Protein 5GW9 (pdb70)

Organism: Homo sapiens (NCBI:txid9606)

CATH classification: 1.20.1250.10

Sequence (652 aa):
SQSFLLKSSLEQVRRKIQGDGAALQEKLCATYKLCHHPEEELVLLGHSLGIPWAPLSSCPSQALQLAGCLSQLLHSGLFLYQGLLQQALEGISPELGPTLDTLQLLDVADFATTIWQQMEELGMAPALQPTQGAMMPAFASAFQRRAGGVLVASSHLQSSFLEVSSYRVLRRHLGSQSFLLKSSLEQVRRKIQGDGAALQEKKLCATYKLCHPEEELVLLGHSLGIPWAPLSSCPSQALQLAGCLSQLLHSGLFLYQGLLQQALEGISPELGPTLDTLQLLDVADFATTIWQQMEELGMAPALQPTQGAMPAFASAFQRRAGGVLVASSHLQQSSFLEVSSYRVLRHLGSQSFLLKSSLEQVRRKIQGDGAALQEKKLCATYKLCHHPEEELVLLGHSLGIPWAPLSSCPSQALQLAGCLSQLLHSSGLFLYQQGLLQQALEGISPELGPTLDTLQLLDVADFATTIWQQMEELGMAPALQPTQGAMPAFASAFQRRRAGGVLVASSSHLQSSFLEVSYRVLRHLGSQSFLLKSSLEQVRRKIQGDGAALQEKKLCATYKLCHPEELVLLGHSLGIPWAPLSSCPSQALQLAGCLSQLLHSGLFLYQGLLQQALEGISPEELGPTLLDTLQLLDVADFATTIWQQMEELGMAPALQPTQGAMPAFASAFQRRAGGVLVASSHLQSSFLEVSSYRVLRHLG

Solvent-accessible surface area: 28192 Å² total; per-residue (Å²): 25,22,82,11,22,71,111,0,9,117,24,0,22,102,1,4,17,14,5,39,38,0,22,109,84,0,43,68,65,44,175,21,46,84,10,104,127,6,71,142,60,1,148,96,52,42,11,8,60,14,56,19,91,25,2,36,69,140,83,26,123,8,49,26,0,0,4,12,1,4,10,1,1,12,35,3,10,3,0,1,43,19,0,136,21,11,19,124,119,2,14,91,21,0,60,58,0,13,28,14,0,4,26,0,9,2,8,1,4,59,13,0,71,73,1,33,30,52,1,50,48,43,115,125,82,56,92,61,15,79,2,77,46,45,97,46,65,72,2,1,0,2,4,0,1,32,54,2,22,45,11,0,30,41,2,3,75,1,2,64,26,0,2,36,32,82,11,21,81,110,0,23,116,29,0,56,102,1,2,31,15,5,26,41,0,22,100,84,0,44,62,57,43,148,21,42,36,11,39,92,8,74,146,60,1,145,97,52,41,11,7,60,14,55,21,86,17,1,38,64,131,85,33,113,45,49,28,0,0,4,12,1,38,35,1,0,125,32,3,29,19,0,1,108,17,0,137,21,9,19,124,116,2,14,92,19,0,86,56,0,46,118,14,0,38,66,0,19,70,8,0,99,88,15,2,103,132,69,69,54,92,41,58,180,48,111,123,83,50,92,79,15,82,4,82,47,40,98,46,65,70,1,1,0,2,4,0,1,32,55,1,14,43,11,0,30,42,1,4,76,1,1,95,100,6,79,38,121,82,9,23,105,100,0,22,119,24,0,134,104,0,25,43,15,5,56,41,0,45,102,92,0,44,74,63,45,181,22,49,106,30,122,126,8,76,142,61,2,147,97,52,41,11,6,58,14,52,20,88,21,0,38,85,137,76,34,110,49,49,27,0,0,3,12,0,4,11,2,0,8,33,3,8,4,0,1,35,17,0,134,20,12,19,125,116,1,14,91,18,0,60,56,0,14,30,14,0,3,27,0,6,2,3,0,4,52,17,0,74,137,69,54,51,52,1,51,49,41,110,126,83,49,91,64,15,80,2,75,46,46,97,45,63,72,1,1,0,2,3,0,1,26,52,2,61,57,10,0,88,42,0,70,100,1,2,152,103,6,78,36,121,83,8,21,105,99,0,20,118,31,0,138,104,1,26,42,16,5,57,42,0,45,110,86,0,44,69,64,45,177,20,55,47,29,89,33,0,67,77,1,1,140,28,31,43,11,6,60,15,56,20,88,20,1,39,85,143,72,35,117,48,49,29,0,0,4,12,1,38,34,1,0,133,34,4,27,19,0,0,99,20,0,135,21,11,17,122,118,1,13,93,18,0,86,57,0,37,108,13,0,34,61,0,24,70,8,0,100,90,15,2,103,132,67,69,55,91,41,57,179,50,114,125,84,55,89,83,15,78,3,63,16,44,21,13,63,70,1,1,0,2,3,0,1,28,55,1,60,60,10,0,89,37,1,67,100,0,1,148,100,6,81

Nearest PDB structures (foldseek):
  5gw9-assembly1_A  TM=1.006E+00  e=4.494E-22  Homo sapiens
  5zo6-assembly1_X  TM=8.836E-01  e=2.341E-18  Homo sapiens
  1bge-assembly2_B  TM=9.591E-01  e=1.813E-16  Canis lupus familiaris
  2d9q-assembly1_A-2  TM=9.125E-01  e=2.210E-17  Homo sapiens
  1cd9-assembly1_C  TM=9.016E-01  e=2.013E-17  Homo sapiens

GO terms:
  GO:0005130 granulocyte colony-stimulating factor receptor binding (F, TAS)
  GO:0005576 extracellular region (C, TAS)
  GO:0008284 positive regulation of cell population proliferation (P, TAS)
  GO:0043202 lysosomal lumen (C, TAS)
  GO:0071682 endocytic vesicle lumen (C, TAS)
  GO:0005125 cytokine activity (F, IDA)
  GO:0038158 granulocyte colony-stimulating factor signaling pathway (P, IDA)
  GO:0045944 positive regulation of transcription by RNA polymerase II (P, IDA)
  GO:0030838 positive regulation of actin filament polymerization (P, IDA)
  GO:0051897 positive regulation of phosphatidylinositol 3-kinase/protein kinase B signal transduction (P, IDA)
  GO:0110053 regulation of actin filament organization (P, IDA)
  GO:0071345 cellular response to cytokine stimulus (P, IDA)
  GO:0019899 enzyme binding (F, IPI)

InterPro domains:
  IPR009079 Four-helical cytokine-like, core [G3DSA:1.20.1250.10] (30-207)
  IPR009079 Four-helical cytokine-like, core [SSF47266] (39-205)
  IPR030473 Interleukin-6/GCSF/MGF, conserved site [PS00254] (97-122)
  IPR030474 Interleukin-6/GCSF/MGF [PIRSF001935] (1-204)
  IPR030474 Interleukin-6/GCSF/MGF [PR00433] (50-65)
  IPR030474 Interleukin-6/GCSF/MGF [PR00433] (69-92)
  IPR030474 Interleukin-6/GCSF/MGF [PR00433] (97-122)
  IPR030474 Interleukin-6/GCSF/MGF [PR00433] (186-202)
  IPR030474 Interleukin-6/GCSF/MGF [SM00126] (51-202)
  IPR040117 GCSF/MGF [PF16647] (51-202)
  IPR040117 GCSF/MGF [PTHR10511] (4-206)

Structure (mmCIF, N/CA/C/O backbone):
data_5GW9
#
_entry.id   5GW9
#
_cell.length_a   60.941
_cell.length_b   60.941
_cell.length_c   178.509
_cell.angle_alpha   90.00
_cell.angle_beta   90.00
_cell.angle_gamma   120.00
#
_symmetry.space_group_name_H-M   'P 32'
#
loop_
_entity.id
_entity.type
_entity.pdbx_description
1 polymer 'Granulocyte colony-stimulating factor'
2 water water
#
loop_
_atom_site.group_PDB
_atom_site.id
_atom_site.type_symbol
_atom_site.label_atom_id
_atom_site.label_alt_id
_atom_site.label_comp_id
_atom_site.label_asym_id
_atom_site.label_entity_id
_atom_site.label_seq_id
_atom_site.pdbx_PDB_ins_code
_atom_site.Cartn_x
_atom_site.Cartn_y
_atom_site.Cartn_z
_atom_site.occupancy
_atom_site.B_iso_or_equiv
_atom_site.auth_seq_id
_atom_site.auth_comp_id
_atom_site.auth_asym_id
_atom_site.auth_atom_id
_atom_site.pdbx_PDB_model_num
ATOM 1 N N . SER A 1 1 ? 2.317 140.714 8.191 1.00 29.00 11 SER A N 1
ATOM 2 C CA . SER A 1 1 ? 0.906 140.962 8.447 1.00 32.00 11 SER A CA 1
ATOM 3 C C . SER A 1 1 ? 0.298 139.638 8.782 1.00 32.72 11 SER A C 1
ATOM 4 O O . SER A 1 1 ? 0.143 138.840 7.871 1.00 28.84 11 SER A O 1
ATOM 7 N N . GLN A 1 2 ? -0.264 139.517 9.942 1.00 31.56 12 GLN A N 1
ATOM 8 C CA . GLN A 1 2 ? -1.015 138.374 10.335 1.00 35.84 12 GLN A CA 1
ATOM 9 C C . GLN A 1 2 ? -2.255 138.287 9.505 1.00 36.18 12 GLN A C 1
ATOM 10 O O . GLN A 1 2 ? -2.636 137.104 9.121 1.00 33.79 12 GLN A O 1
ATOM 16 N N . SER A 1 3 ? -2.904 139.408 9.207 1.00 36.09 13 SER A N 1
ATOM 17 C CA . SER A 1 3 ? -4.208 139.292 8.486 1.00 39.10 13 SER A CA 1
ATOM 18 C C . SER A 1 3 ? -3.952 138.722 7.052 1.00 37.86 13 SER A C 1
ATOM 19 O O . SER A 1 3 ? -4.721 137.866 6.517 1.00 36.99 13 SER A O 1
ATOM 22 N N . PHE A 1 4 ? -2.929 139.278 6.419 1.00 32.56 14 PHE A N 1
ATOM 23 C CA . PHE A 1 4 ? -2.427 138.805 5.111 1.00 32.64 14 PHE A CA 1
ATOM 24 C C . PHE A 1 4 ? -2.073 137.317 5.183 1.00 29.82 14 PHE A C 1
ATOM 25 O O . PHE A 1 4 ? -2.415 136.571 4.256 1.00 28.60 14 PHE A O 1
ATOM 33 N N . LEU A 1 5 ? -1.394 136.886 6.234 1.00 27.33 15 LEU A N 1
ATOM 34 C CA . LEU A 1 5 ? -1.020 135.454 6.382 1.00 28.15 15 LEU A CA 1
ATOM 35 C C . LEU A 1 5 ? -2.253 134.623 6.435 1.00 28.98 15 LEU A C 1
ATOM 36 O O . LEU A 1 5 ? -2.377 133.565 5.683 1.00 27.51 15 LEU A O 1
ATOM 41 N N . LEU A 1 6 ? -3.208 135.009 7.261 1.00 29.63 16 LEU A N 1
ATOM 42 C CA . LEU A 1 6 ? -4.473 134.290 7.311 1.00 33.55 16 LEU A CA 1
ATOM 43 C C . LEU A 1 6 ? -5.240 134.237 6.013 1.00 29.17 16 LEU A C 1
ATOM 44 O O . LEU A 1 6 ? -5.704 133.143 5.599 1.00 30.39 16 LEU A O 1
ATOM 49 N N . LYS A 1 7 ? -5.295 135.335 5.345 1.00 27.01 17 LYS A N 1
ATOM 50 C CA . LYS A 1 7 ? -6.088 135.444 4.091 1.00 28.37 17 LYS A CA 1
ATOM 51 C C . LYS A 1 7 ? -5.332 134.580 3.017 1.00 26.30 17 LYS A C 1
ATOM 52 O O . LYS A 1 7 ? -5.987 133.808 2.321 1.00 27.20 17 LYS A O 1
ATOM 58 N N A SER A 1 8 ? -4.024 134.751 2.917 0.50 22.79 18 SER A N 1
ATOM 59 N N B SER A 1 8 ? -4.031 134.733 2.949 0.50 25.03 18 SER A N 1
ATOM 60 C CA A SER A 1 8 ? -3.270 134.015 1.860 0.50 19.78 18 SER A CA 1
ATOM 61 C CA B SER A 1 8 ? -3.252 134.016 1.942 0.50 23.38 18 SER A CA 1
ATOM 62 C C A SER A 1 8 ? -3.292 132.544 2.120 0.50 21.21 18 SER A C 1
ATOM 63 C C B SER A 1 8 ? -3.325 132.554 2.135 0.50 23.07 18 SER A C 1
ATOM 64 O O A SER A 1 8 ? -3.371 131.792 1.144 0.50 21.64 18 SER A O 1
ATOM 65 O O B SER A 1 8 ? -3.423 131.827 1.141 0.50 22.95 18 SER A O 1
ATOM 70 N N . LEU A 1 9 ? -3.113 132.099 3.380 1.00 20.87 19 LEU A N 1
ATOM 71 C CA . LEU A 1 9 ? -3.220 130.647 3.611 1.00 23.94 19 LEU A CA 1
ATOM 72 C C . LEU A 1 9 ? -4.621 130.110 3.245 1.00 20.97 19 LEU A C 1
ATOM 73 O O . LEU A 1 9 ? -4.645 129.004 2.678 1.00 22.99 19 LEU A O 1
ATOM 78 N N . GLU A 1 10 ? -5.700 130.797 3.521 1.00 23.04 20 GLU A N 1
ATOM 79 C CA . GLU A 1 10 ? -7.027 130.232 3.211 1.00 24.89 20 GLU A CA 1
ATOM 80 C C . GLU A 1 10 ? -7.185 130.216 1.598 1.00 21.26 20 GLU A C 1
ATOM 81 O O . GLU A 1 10 ? -7.660 129.246 1.060 1.00 23.89 20 GLU A O 1
ATOM 87 N N . GLN A 1 11 ? -6.581 131.243 0.988 1.00 21.67 21 GLN A N 1
ATOM 88 C CA . GLN A 1 11 ? -6.668 131.233 -0.499 1.00 20.56 21 GLN A CA 1
ATOM 89 C C . GLN A 1 11 ? -5.870 130.113 -1.073 1.00 19.62 21 GLN A C 1
ATOM 90 O O . GLN A 1 11 ? -6.302 129.531 -2.088 1.00 21.94 21 GLN A O 1
ATOM 96 N N . VAL A 1 12 ? -4.663 129.822 -0.514 1.00 20.70 22 VAL A N 1
ATOM 97 C CA . VAL A 1 12 ? -3.870 128.713 -1.020 1.00 21.27 22 VAL A CA 1
ATOM 98 C C . VAL A 1 12 ? -4.593 127.383 -0.810 1.00 21.44 22 VAL A C 1
ATOM 99 O O . VAL A 1 12 ? -4.644 126.522 -1.715 1.00 20.09 22 VAL A O 1
ATOM 103 N N A ARG A 1 13 ? -5.167 127.253 0.417 0.50 20.78 23 ARG A N 1
ATOM 104 N N B ARG A 1 13 ? -5.185 127.190 0.412 0.50 21.16 23 ARG A N 1
ATOM 105 C CA A ARG A 1 13 ? -6.043 126.116 0.669 0.50 24.26 23 ARG A CA 1
ATOM 106 C CA B ARG A 1 13 ? -6.001 125.932 0.568 0.50 24.97 23 ARG A CA 1
ATOM 107 C C A ARG A 1 13 ? -7.176 125.820 -0.348 0.50 22.66 23 ARG A C 1
ATOM 108 C C B ARG A 1 13 ? -7.191 125.779 -0.398 0.50 22.95 23 ARG A C 1
ATOM 109 O O A ARG A 1 13 ? -7.364 124.708 -0.813 0.50 23.78 23 ARG A O 1
ATOM 110 O O B ARG A 1 13 ? -7.467 124.695 -0.865 0.50 24.05 23 ARG A O 1
ATOM 125 N N . LYS A 1 14 ? -7.878 126.900 -0.716 1.00 23.35 24 LYS A N 1
ATOM 126 C CA . LYS A 1 14 ? -8.927 126.895 -1.575 1.00 24.52 24 LYS A CA 1
ATOM 127 C C . LYS A 1 14 ? -8.415 126.411 -2.977 1.00 20.85 24 LYS A C 1
ATOM 128 O O . LYS A 1 14 ? -9.048 125.562 -3.613 1.00 22.70 24 LYS A O 1
ATOM 134 N N . ILE A 1 15 ? -7.301 126.968 -3.435 1.00 21.71 25 ILE A N 1
ATOM 135 C CA . ILE A 1 15 ? -6.738 126.500 -4.762 1.00 20.28 25 ILE A CA 1
ATOM 136 C C . ILE A 1 15 ? -6.391 125.043 -4.710 1.00 21.21 25 ILE A C 1
ATOM 137 O O . ILE A 1 15 ? -6.659 124.317 -5.626 1.00 22.01 25 ILE A O 1
ATOM 142 N N . GLN A 1 16 ? -5.749 124.659 -3.617 1.00 20.62 26 GLN A N 1
ATOM 143 C CA . GLN A 1 16 ? -5.344 123.237 -3.489 1.00 21.24 26 GLN A CA 1
ATOM 144 C C . GLN A 1 16 ? -6.592 122.306 -3.506 1.00 22.85 26 GLN A C 1
ATOM 145 O O . GLN A 1 16 ? -6.541 121.293 -4.222 1.00 24.04 26 GLN A O 1
ATOM 151 N N . GLY A 1 17 ? -7.666 122.684 -2.832 1.00 24.19 27 GLY A N 1
ATOM 152 C CA . GLY A 1 17 ? -8.887 121.920 -2.909 1.00 26.52 27 GLY A CA 1
ATOM 153 C C . GLY A 1 17 ? -9.530 121.828 -4.289 1.00 25.84 27 GLY A C 1
ATOM 154 O O . GLY A 1 17 ? -9.933 120.751 -4.798 1.00 25.49 27 GLY A O 1
ATOM 155 N N . ASP A 1 18 ? -9.559 123.012 -4.935 1.00 23.00 28 ASP A N 1
ATOM 156 C CA . ASP A 1 18 ? -10.065 123.097 -6.300 1.00 25.24 28 ASP A CA 1
ATOM 157 C C . ASP A 1 18 ? -9.242 122.262 -7.288 1.00 23.52 28 ASP A C 1
ATOM 158 O O . ASP A 1 18 ? -9.784 121.658 -8.173 1.00 24.96 28 ASP A O 1
ATOM 163 N N . GLY A 1 19 ? -7.941 122.237 -7.156 1.00 21.58 29 GLY A N 1
ATOM 164 C CA . GLY A 1 19 ? -7.073 121.464 -7.951 1.00 22.98 29 GLY A CA 1
ATOM 165 C C . GLY A 1 19 ? -7.284 119.964 -7.774 1.00 22.45 29 GLY A C 1
ATOM 166 O O . GLY A 1 19 ? -7.335 119.189 -8.731 1.00 21.51 29 GLY A O 1
ATOM 167 N N . ALA A 1 20 ? -7.362 119.629 -6.484 1.00 23.33 30 ALA A N 1
ATOM 168 C CA . ALA A 1 20 ? -7.699 118.193 -6.189 1.00 25.86 30 ALA A CA 1
ATOM 169 C C . ALA A 1 20 ? -9.075 117.790 -6.772 1.00 23.83 30 ALA A C 1
ATOM 170 O O . ALA A 1 20 ? -9.192 116.687 -7.347 1.00 26.40 30 ALA A O 1
ATOM 172 N N . ALA A 1 21 ? -10.079 118.681 -6.723 1.00 26.27 31 ALA A N 1
ATOM 173 C CA . ALA A 1 21 ? -11.384 118.398 -7.318 1.00 27.25 31 ALA A CA 1
ATOM 174 C C . ALA A 1 21 ? -11.238 118.221 -8.862 1.00 25.69 31 ALA A C 1
ATOM 175 O O . ALA A 1 21 ? -11.847 117.351 -9.435 1.00 28.69 31 ALA A O 1
ATOM 177 N N . LEU A 1 22 ? -10.413 119.025 -9.493 1.00 23.86 32 LEU A N 1
ATOM 178 C CA . LEU A 1 22 ? -10.257 118.954 -10.965 1.00 23.57 32 LEU A CA 1
ATOM 179 C C . LEU A 1 22 ? -9.567 117.558 -11.279 1.00 27.09 32 LEU A C 1
ATOM 180 O O . LEU A 1 22 ? -9.929 116.848 -12.181 1.00 26.21 32 LEU A O 1
ATOM 185 N N . GLN A 1 23 ? -8.534 117.194 -10.507 1.00 24.36 33 GLN A N 1
ATOM 186 C CA . GLN A 1 23 ? -7.857 115.887 -10.715 1.00 24.73 33 GLN A CA 1
ATOM 187 C C . GLN A 1 23 ? -8.880 114.712 -10.482 1.00 26.81 33 GLN A C 1
ATOM 188 O O . GLN A 1 23 ? -8.969 113.805 -11.359 1.00 30.38 33 GLN A O 1
ATOM 194 N N . GLU A 1 24 ? -9.709 114.810 -9.449 1.00 28.18 34 GLU A N 1
ATOM 195 C CA . GLU A 1 24 ? -10.735 113.790 -9.151 1.00 30.42 34 GLU A CA 1
ATOM 196 C C . GLU A 1 24 ? -11.731 113.656 -10.349 1.00 31.26 34 GLU A C 1
ATOM 197 O O . GLU A 1 24 ? -12.051 112.525 -10.706 1.00 35.07 34 GLU A O 1
ATOM 203 N N . LYS A 1 25 ? -12.188 114.775 -10.906 1.00 30.37 35 LYS A N 1
ATOM 204 C CA . LYS A 1 25 ? -13.149 114.739 -12.001 1.00 33.11 35 LYS A CA 1
ATOM 205 C C . LYS A 1 25 ? -12.489 114.151 -13.234 1.00 32.77 35 LYS A C 1
ATOM 206 O O . LYS A 1 25 ? -13.121 113.327 -13.966 1.00 34.15 35 LYS A O 1
ATOM 212 N N . LEU A 1 26 ? -11.293 114.628 -13.560 1.00 30.15 36 LEU A N 1
ATOM 213 C CA . LEU A 1 26 ? -10.562 114.000 -14.667 1.00 31.08 36 LEU A CA 1
ATOM 214 C C . LEU A 1 26 ? -10.305 112.526 -14.584 1.00 32.32 36 LEU A C 1
ATOM 215 O O . LEU A 1 26 ? -10.408 111.754 -15.609 1.00 31.86 36 LEU A O 1
ATOM 220 N N . CYS A 1 27 ? -9.994 112.067 -13.348 1.00 29.95 37 CYS A N 1
ATOM 221 C CA . CYS A 1 27 ? -9.834 110.685 -13.058 1.00 34.90 37 CYS A CA 1
ATOM 222 C C . CYS A 1 27 ? -11.215 109.983 -13.244 1.00 39.20 37 CYS A C 1
ATOM 223 O O . CYS A 1 27 ? -11.318 108.958 -14.000 1.00 38.74 37 CYS A O 1
ATOM 226 N N . ALA A 1 28 ? -12.279 110.558 -12.716 1.00 35.60 38 ALA A N 1
ATOM 227 C CA . ALA A 1 28 ? -13.596 109.859 -12.774 1.00 41.57 38 ALA A CA 1
ATOM 228 C C . ALA A 1 28 ? -14.090 109.863 -14.212 1.00 40.27 38 ALA A C 1
ATOM 229 O O . ALA A 1 28 ? -14.566 108.815 -14.635 1.00 47.49 38 ALA A O 1
ATOM 231 N N . THR A 1 29 ? -13.939 110.958 -14.967 1.00 39.35 39 THR A N 1
ATOM 232 C CA . THR A 1 29 ? -14.550 111.160 -16.288 1.00 42.14 39 THR A CA 1
ATOM 233 C C . THR A 1 29 ? -13.726 110.526 -17.404 1.00 45.56 39 THR A C 1
ATOM 234 O O . THR A 1 29 ? -14.290 109.959 -18.348 1.00 46.52 39 THR A O 1
ATOM 238 N N . TYR A 1 30 ? -12.409 110.594 -17.327 1.00 37.69 40 TYR A N 1
ATOM 239 C CA . TYR A 1 30 ? -11.531 110.057 -18.393 1.00 35.56 40 TYR A CA 1
ATOM 240 C C . TYR A 1 30 ? -10.528 109.028 -18.024 1.00 37.37 40 TYR A C 1
ATOM 241 O O . TYR A 1 30 ? -9.647 108.681 -18.839 1.00 37.14 40 TYR A O 1
ATOM 250 N N . LYS A 1 31 ? -10.542 108.555 -16.793 1.00 33.74 41 LYS A N 1
ATOM 251 C CA . LYS A 1 31 ? -9.656 107.585 -16.282 1.00 36.56 41 LYS A CA 1
ATOM 252 C C . LYS A 1 31 ? -8.206 108.045 -16.433 1.00 39.33 41 LYS A C 1
ATOM 253 O O . LYS A 1 31 ? -7.312 107.226 -16.545 1.00 36.82 41 LYS A O 1
ATOM 259 N N . LEU A 1 32 ? -7.924 109.363 -16.227 1.00 32.81 42 LEU A N 1
ATOM 260 C CA . LEU A 1 32 ? -6.543 109.801 -16.176 1.00 33.83 42 LEU A CA 1
ATOM 261 C C . LEU A 1 32 ? -6.318 110.041 -14.667 1.00 33.29 42 LEU A C 1
ATOM 262 O O . LEU A 1 32 ? -6.726 111.121 -14.079 1.00 30.56 42 LEU A O 1
ATOM 267 N N . CYS A 1 33 ? -5.792 109.063 -13.951 1.00 33.81 43 CYS A N 1
ATOM 268 C CA . CYS A 1 33 ? -5.770 108.971 -12.579 1.00 33.44 43 CYS A CA 1
ATOM 269 C C . CYS A 1 33 ? -4.346 109.062 -12.061 1.00 32.22 43 CYS A C 1
ATOM 270 O O . CYS A 1 33 ? -4.129 108.910 -10.885 1.00 33.92 43 CYS A O 1
ATOM 273 N N A HIS A 1 34 ? -3.362 109.363 -12.966 0.50 32.68 44 HIS A N 1
ATOM 274 N N B HIS A 1 34 ? -3.358 109.364 -12.945 0.50 34.21 44 HIS A N 1
ATOM 275 C CA A HIS A 1 34 ? -1.896 109.153 -12.630 0.50 31.01 44 HIS A CA 1
ATOM 276 C CA B HIS A 1 34 ? -1.929 109.087 -12.578 0.50 33.50 44 HIS A CA 1
ATOM 277 C C A HIS A 1 34 ? -1.031 110.219 -13.247 0.50 31.71 44 HIS A C 1
ATOM 278 C C B HIS A 1 34 ? -1.027 110.175 -13.201 0.50 32.78 44 HIS A C 1
ATOM 279 O O A HIS A 1 34 ? -0.471 110.081 -14.331 0.50 31.62 44 HIS A O 1
ATOM 280 O O B HIS A 1 34 ? -0.445 110.012 -14.263 0.50 32.24 44 HIS A O 1
ATOM 293 N N . PRO A 1 35 ? -0.985 111.361 -12.588 1.00 31.07 45 PRO A N 1
ATOM 294 C CA . PRO A 1 35 ? -0.134 112.431 -13.096 1.00 29.83 45 PRO A CA 1
ATOM 295 C C . PRO A 1 35 ? 1.277 112.078 -13.420 1.00 33.85 45 PRO A C 1
ATOM 296 O O . PRO A 1 35 ? 1.766 112.532 -14.397 1.00 31.30 45 PRO A O 1
ATOM 300 N N A GLU A 1 36 ? 1.929 111.235 -12.616 0.80 33.72 46 GLU A N 1
ATOM 301 N N B GLU A 1 36 ? 1.889 111.207 -12.604 0.20 33.90 46 GLU A N 1
ATOM 302 C CA A GLU A 1 36 ? 3.320 110.747 -12.996 0.80 37.13 46 GLU A CA 1
ATOM 303 C CA B GLU A 1 36 ? 3.164 110.500 -12.917 0.20 35.85 46 GLU A CA 1
ATOM 304 C C A GLU A 1 36 ? 3.488 110.072 -14.404 0.80 36.46 46 GLU A C 1
ATOM 305 C C B GLU A 1 36 ? 3.462 110.101 -14.373 0.20 35.67 46 GLU A C 1
ATOM 306 O O A GLU A 1 36 ? 4.538 110.231 -15.044 0.80 43.64 46 GLU A O 1
ATOM 307 O O B GLU A 1 36 ? 4.563 110.373 -14.918 0.20 38.36 46 GLU A O 1
ATOM 318 N N . GLU A 1 37 ? 2.491 109.418 -14.980 1.00 35.34 47 GLU A N 1
ATOM 319 C CA . GLU A 1 37 ? 2.578 108.837 -16.319 1.00 35.79 47 GLU A CA 1
ATOM 320 C C . GLU A 1 37 ? 2.651 109.828 -17.457 1.00 33.70 47 GLU A C 1
ATOM 321 O O . GLU A 1 37 ? 2.954 109.574 -18.657 1.00 34.41 47 GLU A O 1
ATOM 327 N N . LEU A 1 38 ? 2.119 111.082 -17.100 1.00 29.14 48 LEU A N 1
ATOM 328 C CA . LEU A 1 38 ? 2.033 112.094 -18.065 1.00 29.52 48 LEU A CA 1
ATOM 329 C C . LEU A 1 38 ? 3.204 113.032 -18.075 1.00 26.53 48 LEU A C 1
ATOM 330 O O . LEU A 1 38 ? 3.328 113.885 -18.967 1.00 27.59 48 LEU A O 1
ATOM 335 N N . VAL A 1 39 ? 4.076 112.889 -17.143 1.00 30.25 49 VAL A N 1
ATOM 336 C CA . VAL A 1 39 ? 5.261 113.816 -17.005 1.00 30.90 49 VAL A CA 1
ATOM 337 C C . VAL A 1 39 ? 6.169 113.957 -18.240 1.00 29.04 49 VAL A C 1
ATOM 338 O O . VAL A 1 39 ? 6.461 115.057 -18.713 1.00 29.89 49 VAL A O 1
ATOM 342 N N . LEU A 1 40 ? 6.589 112.803 -18.840 1.00 29.97 50 LEU A N 1
ATOM 343 C CA . LEU A 1 40 ? 7.457 112.911 -19.943 1.00 28.11 50 LEU A CA 1
ATOM 344 C C . LEU A 1 40 ? 6.751 113.504 -21.210 1.00 26.30 50 LEU A C 1
ATOM 345 O O . LEU A 1 40 ? 7.284 114.305 -21.991 1.00 27.61 50 LEU A O 1
ATOM 350 N N . LEU A 1 41 ? 5.498 113.187 -21.363 1.00 25.85 51 LEU A N 1
ATOM 351 C CA . LEU A 1 41 ? 4.693 113.871 -22.367 1.00 25.77 51 LEU A CA 1
ATOM 352 C C . LEU A 1 41 ? 4.602 115.335 -22.187 1.00 26.79 51 LEU A C 1
ATOM 353 O O . LEU A 1 41 ? 4.801 116.093 -23.108 1.00 29.36 51 LEU A O 1
ATOM 358 N N . GLY A 1 42 ? 4.331 115.752 -20.931 1.00 27.40 52 GLY A N 1
ATOM 359 C CA . GLY A 1 42 ? 4.387 117.184 -20.637 1.00 26.32 52 GLY A CA 1
ATOM 360 C C . GLY A 1 42 ? 5.685 117.869 -21.016 1.00 27.88 52 GLY A C 1
ATOM 361 O O . GLY A 1 42 ? 5.713 118.950 -21.590 1.00 27.43 52 GLY A O 1
ATOM 362 N N . HIS A 1 43 ? 6.783 117.173 -20.785 1.00 26.36 53 HIS A N 1
ATOM 363 C CA . HIS A 1 43 ? 8.080 117.659 -21.153 1.00 30.74 53 HIS A CA 1
ATOM 364 C C . HIS A 1 43 ? 8.149 117.807 -22.671 1.00 30.08 53 HIS A C 1
ATOM 365 O O . HIS A 1 43 ? 8.531 118.816 -23.154 1.00 30.55 53 HIS A O 1
ATOM 372 N N . SER A 1 44 ? 7.702 116.785 -23.392 1.00 29.99 54 SER A N 1
ATOM 373 C CA . SER A 1 44 ? 7.738 116.817 -24.873 1.00 29.57 54 SER A CA 1
ATOM 374 C C . SER A 1 44 ? 6.808 117.893 -25.473 1.00 31.95 54 SER A C 1
ATOM 375 O O . SER A 1 44 ? 7.017 118.432 -26.561 1.00 29.78 54 SER A O 1
ATOM 378 N N . LEU A 1 45 ? 5.731 118.209 -24.757 1.00 29.96 55 LEU A N 1
ATOM 379 C CA . LEU A 1 45 ? 4.872 119.292 -25.141 1.00 29.50 55 LEU A CA 1
ATOM 380 C C . LEU A 1 45 ? 5.377 120.683 -24.796 1.00 30.34 55 LEU A C 1
ATOM 381 O O . LEU A 1 45 ? 4.773 121.666 -25.244 1.00 31.93 55 LEU A O 1
ATOM 386 N N . GLY A 1 46 ? 6.438 120.781 -24.053 1.00 29.45 56 GLY A N 1
ATOM 387 C CA . GLY A 1 46 ? 7.084 122.017 -23.697 1.00 33.89 56 GLY A CA 1
ATOM 388 C C . GLY A 1 46 ? 6.228 122.800 -22.701 1.00 34.07 56 GLY A C 1
ATOM 389 O O . GLY A 1 46 ? 6.160 124.026 -22.807 1.00 35.30 56 GLY A O 1
ATOM 390 N N . ILE A 1 47 ? 5.550 122.096 -21.828 1.00 30.80 57 ILE A N 1
ATOM 391 C CA . ILE A 1 47 ? 4.784 122.820 -20.740 1.00 28.63 57 ILE A CA 1
ATOM 392 C C . ILE A 1 47 ? 5.764 123.504 -19.781 1.00 28.98 57 ILE A C 1
ATOM 393 O O . ILE A 1 47 ? 6.592 122.856 -19.165 1.00 29.12 57 ILE A O 1
ATOM 398 N N . PRO A 1 48 ? 5.689 124.877 -19.626 1.00 29.84 58 PRO A N 1
ATOM 399 C CA . PRO A 1 48 ? 6.588 125.656 -18.714 1.00 32.35 58 PRO A CA 1
ATOM 400 C C . PRO A 1 48 ? 6.035 125.507 -17.303 1.00 33.43 58 PRO A C 1
ATOM 401 O O . PRO A 1 48 ? 4.819 125.732 -17.107 1.00 29.68 58 PRO A O 1
ATOM 405 N N . TRP A 1 49 ? 6.903 125.198 -16.382 1.00 30.47 59 TRP A N 1
ATOM 406 C CA . TRP A 1 49 ? 6.568 125.056 -14.954 1.00 32.67 59 TRP A CA 1
ATOM 407 C C . TRP A 1 49 ? 7.292 126.184 -14.257 1.00 33.00 59 TRP A C 1
ATOM 408 O O . TRP A 1 49 ? 8.532 126.225 -14.116 1.00 33.33 59 TRP A O 1
ATOM 419 N N . ALA A 1 50 ? 6.545 127.045 -13.564 1.00 24.65 60 ALA A N 1
ATOM 420 C CA . ALA A 1 50 ? 7.126 128.190 -12.957 1.00 26.54 60 ALA A CA 1
ATOM 421 C C . ALA A 1 50 ? 8.118 127.881 -11.857 1.00 28.89 60 ALA A C 1
ATOM 422 O O . ALA A 1 50 ? 7.752 127.228 -10.913 1.00 32.16 60 ALA A O 1
ATOM 424 N N . PRO A 1 51 ? 9.261 128.522 -11.885 1.00 29.92 61 PRO A N 1
ATOM 425 C CA . PRO A 1 51 ? 10.160 128.324 -10.812 1.00 33.32 61 PRO A CA 1
ATOM 426 C C . PRO A 1 51 ? 9.906 129.245 -9.550 1.00 33.58 61 PRO A C 1
ATOM 427 O O . PRO A 1 51 ? 9.394 130.386 -9.655 1.00 28.45 61 PRO A O 1
ATOM 431 N N . LEU A 1 52 ? 10.360 128.768 -8.383 1.00 34.39 62 LEU A N 1
ATOM 432 C CA . LEU A 1 52 ? 10.275 129.419 -7.134 1.00 32.47 62 LEU A CA 1
ATOM 433 C C . LEU A 1 52 ? 11.617 129.338 -6.380 1.00 35.91 62 LEU A C 1
ATOM 434 O O . LEU A 1 52 ? 11.634 129.301 -5.184 1.00 33.98 62 LEU A O 1
ATOM 439 N N . SER A 1 53 ? 12.669 129.437 -7.126 1.00 34.48 63 SER A N 1
ATOM 440 C CA . SER A 1 53 ? 14.015 129.278 -6.599 1.00 37.71 63 SER A CA 1
ATOM 441 C C . SER A 1 53 ? 14.485 130.397 -5.741 1.00 39.29 63 SER A C 1
ATOM 442 O O . SER A 1 53 ? 15.404 130.161 -4.916 1.00 37.57 63 SER A O 1
ATOM 445 N N . SER A 1 54 ? 13.853 131.604 -5.750 1.00 34.55 64 SER A N 1
ATOM 446 C CA . SER A 1 54 ? 14.175 132.594 -4.827 1.00 34.21 64 SER A CA 1
ATOM 447 C C . SER A 1 54 ? 13.355 132.507 -3.569 1.00 34.41 64 SER A C 1
ATOM 448 O O . SER A 1 54 ? 13.427 133.427 -2.736 1.00 33.71 64 SER A O 1
ATOM 451 N N . CYS A 1 55 ? 12.586 131.440 -3.427 1.00 34.17 65 CYS A N 1
ATOM 452 C CA . CYS A 1 55 ? 11.746 131.343 -2.264 1.00 38.64 65 CYS A CA 1
ATOM 453 C C . CYS A 1 55 ? 12.142 130.384 -1.108 1.00 41.92 65 CYS A C 1
ATOM 454 O O . CYS A 1 55 ? 11.552 130.582 -0.091 1.00 47.99 65 CYS A O 1
ATOM 457 N N . PRO A 1 56 ? 13.223 129.598 -1.229 1.00 45.55 66 PRO A N 1
ATOM 458 C CA . PRO A 1 56 ? 13.657 128.533 -0.242 1.00 53.39 66 PRO A CA 1
ATOM 459 C C . PRO A 1 56 ? 13.646 129.032 1.162 1.00 55.62 66 PRO A C 1
ATOM 460 O O . PRO A 1 56 ? 14.011 130.189 1.384 1.00 53.77 66 PRO A O 1
ATOM 464 N N . SER A 1 57 ? 13.326 128.111 2.075 1.00 68.63 67 SER A N 1
ATOM 465 C CA . SER A 1 57 ? 13.282 128.292 3.524 1.00 77.10 67 SER A CA 1
ATOM 466 C C . SER A 1 57 ? 14.316 129.247 4.069 1.00 79.81 67 SER A C 1
ATOM 467 O O . SER A 1 57 ? 13.937 130.264 4.660 1.00 90.70 67 SER A O 1
ATOM 470 N N . GLN A 1 58 ? 15.593 128.951 3.840 1.00 75.45 68 GLN A N 1
ATOM 471 C CA . GLN A 1 58 ? 16.695 129.846 4.265 1.00 83.30 68 GLN A CA 1
ATOM 472 C C . GLN A 1 58 ? 17.348 130.376 2.969 1.00 79.88 68 GLN A C 1
ATOM 473 O O . GLN A 1 58 ? 17.226 129.723 1.929 1.00 77.35 68 GLN A O 1
ATOM 479 N N . ALA A 1 59 ? 17.989 131.554 3.004 1.00 79.53 69 ALA A N 1
ATOM 480 C CA . ALA A 1 59 ? 18.302 132.347 1.748 1.00 78.81 69 ALA A CA 1
ATOM 481 C C . ALA A 1 59 ? 17.032 132.578 0.841 1.00 65.35 69 ALA A C 1
ATOM 482 O O . ALA A 1 59 ? 17.014 132.318 -0.356 1.00 70.78 69 ALA A O 1
ATOM 484 N N . LEU A 1 60 ? 15.937 132.964 1.480 1.00 60.95 70 LEU A N 1
ATOM 485 C CA . LEU A 1 60 ? 14.744 133.471 0.765 1.00 47.06 70 LEU A CA 1
ATOM 486 C C . LEU A 1 60 ? 15.102 134.890 0.399 1.00 44.73 70 LEU A C 1
ATOM 487 O O . LEU A 1 60 ? 15.513 135.632 1.287 1.00 45.67 70 LEU A O 1
ATOM 492 N N . GLN A 1 61 ? 14.947 135.322 -0.867 1.00 38.79 71 GLN A N 1
ATOM 493 C CA . GLN A 1 61 ? 15.205 136.757 -1.250 1.00 39.17 71 GLN A CA 1
ATOM 494 C C . GLN A 1 61 ? 13.818 137.369 -1.517 1.00 37.76 71 GLN A C 1
ATOM 495 O O . GLN A 1 61 ? 13.158 136.955 -2.462 1.00 35.86 71 GLN A O 1
ATOM 501 N N . LEU A 1 62 ? 13.414 138.317 -0.730 1.00 34.01 72 LEU A N 1
ATOM 502 C CA . LEU A 1 62 ? 11.989 138.642 -0.706 1.00 32.24 72 LEU A CA 1
ATOM 503 C C . LEU A 1 62 ? 11.450 139.255 -2.024 1.00 31.96 72 LEU A C 1
ATOM 504 O O . LEU A 1 62 ? 10.415 138.798 -2.514 1.00 29.39 72 LEU A O 1
ATOM 509 N N . ALA A 1 63 ? 12.102 140.258 -2.557 1.00 30.33 73 ALA A N 1
ATOM 510 C CA . ALA A 1 63 ? 11.625 140.836 -3.846 1.00 30.96 73 ALA A CA 1
ATOM 511 C C . ALA A 1 63 ? 11.629 139.746 -4.949 1.00 27.68 73 ALA A C 1
ATOM 512 O O . ALA A 1 63 ? 10.696 139.678 -5.687 1.00 28.28 73 ALA A O 1
ATOM 514 N N . GLY A 1 64 ? 12.708 139.007 -5.068 1.00 28.52 74 GLY A N 1
ATOM 515 C CA . GLY A 1 64 ? 12.777 137.936 -6.034 1.00 29.46 74 GLY A CA 1
ATOM 516 C C . GLY A 1 64 ? 11.712 136.876 -5.874 1.00 26.59 74 GLY A C 1
ATOM 517 O O . GLY A 1 64 ? 11.145 136.403 -6.884 1.00 25.91 74 GLY A O 1
ATOM 518 N N . CYS A 1 65 ? 11.446 136.463 -4.613 1.00 25.89 75 CYS A N 1
ATOM 519 C CA . CYS A 1 65 ? 10.414 135.492 -4.328 1.00 26.81 75 CYS A CA 1
ATOM 520 C C . CYS A 1 65 ? 9.018 135.980 -4.782 1.00 23.63 75 CYS A C 1
ATOM 521 O O . CYS A 1 65 ? 8.311 135.352 -5.523 1.00 24.87 75 CYS A O 1
ATOM 524 N N . LEU A 1 66 ? 8.717 137.178 -4.356 1.00 23.22 76 LEU A N 1
ATOM 525 C CA . LEU A 1 66 ? 7.436 137.821 -4.755 1.00 23.25 76 LEU A CA 1
ATOM 526 C C . LEU A 1 66 ? 7.334 137.970 -6.250 1.00 22.86 76 LEU A C 1
ATOM 527 O O . LEU A 1 66 ? 6.298 137.650 -6.801 1.00 21.43 76 LEU A O 1
ATOM 532 N N . SER A 1 67 ? 8.417 138.354 -6.884 1.00 23.29 77 SER A N 1
ATOM 533 C CA . SER A 1 67 ? 8.395 138.435 -8.359 1.00 23.60 77 SER A CA 1
ATOM 534 C C . SER A 1 67 ? 8.141 137.052 -8.990 1.00 23.56 77 SER A C 1
ATOM 535 O O . SER A 1 67 ? 7.388 136.948 -9.967 1.00 21.92 77 SER A O 1
ATOM 538 N N . GLN A 1 68 ? 8.804 135.959 -8.521 1.00 23.72 78 GLN A N 1
ATOM 539 C CA . GLN A 1 68 ? 8.532 134.652 -9.011 1.00 23.30 78 GLN A CA 1
ATOM 540 C C . GLN A 1 68 ? 7.075 134.125 -8.699 1.00 21.40 78 GLN A C 1
ATOM 541 O O . GLN A 1 68 ? 6.467 133.478 -9.602 1.00 21.29 78 GLN A O 1
ATOM 547 N N A LEU A 1 69 ? 6.547 134.486 -7.558 0.80 22.07 79 LEU A N 1
ATOM 548 N N B LEU A 1 69 ? 6.525 134.448 -7.524 0.20 19.57 79 LEU A N 1
ATOM 549 C CA A LEU A 1 69 ? 5.182 134.175 -7.241 0.80 21.49 79 LEU A CA 1
ATOM 550 C CA B LEU A 1 69 ? 5.102 134.191 -7.235 0.20 17.86 79 LEU A CA 1
ATOM 551 C C A LEU A 1 69 ? 4.234 134.890 -8.205 0.80 21.73 79 LEU A C 1
ATOM 552 C C B LEU A 1 69 ? 4.209 134.906 -8.228 0.20 18.85 79 LEU A C 1
ATOM 553 O O A LEU A 1 69 ? 3.320 134.340 -8.729 0.80 18.92 79 LEU A O 1
ATOM 554 O O B LEU A 1 69 ? 3.322 134.292 -8.812 0.20 18.88 79 LEU A O 1
ATOM 563 N N . HIS A 1 70 ? 4.433 136.221 -8.421 1.00 19.68 80 HIS A N 1
ATOM 564 C CA . HIS A 1 70 ? 3.571 136.988 -9.363 1.00 18.88 80 HIS A CA 1
ATOM 565 C C . HIS A 1 70 ? 3.618 136.405 -10.774 1.00 18.89 80 HIS A C 1
ATOM 566 O O . HIS A 1 70 ? 2.578 136.154 -11.439 1.00 18.03 80 HIS A O 1
ATOM 573 N N . SER A 1 71 ? 4.794 136.151 -11.260 1.00 19.88 81 SER A N 1
ATOM 574 C CA . SER A 1 71 ? 4.984 135.636 -12.594 1.00 19.67 81 SER A CA 1
ATOM 575 C C . SER A 1 71 ? 4.443 134.195 -12.650 1.00 17.18 81 SER A C 1
ATOM 576 O O . SER A 1 71 ? 3.765 133.855 -13.634 1.00 18.91 81 SER A O 1
ATOM 579 N N . GLY A 1 72 ? 4.678 133.444 -11.592 1.00 19.57 82 GLY A N 1
ATOM 580 C CA . GLY A 1 72 ? 4.288 132.051 -11.683 1.00 19.04 82 GLY A CA 1
ATOM 581 C C . GLY A 1 72 ? 2.773 131.939 -11.689 1.00 19.56 82 GLY A C 1
ATOM 582 O O . GLY A 1 72 ? 2.145 131.101 -12.353 1.00 18.56 82 GLY A O 1
ATOM 583 N N . LEU A 1 73 ? 2.044 132.746 -10.891 1.00 17.55 83 LEU A N 1
ATOM 584 C CA . LEU A 1 73 ? 0.630 132.702 -10.912 1.00 18.56 83 LEU A CA 1
ATOM 585 C C . LEU A 1 73 ? 0.042 133.021 -12.254 1.00 18.32 83 LEU A C 1
ATOM 586 O O . LEU A 1 73 ? -0.872 132.411 -12.746 1.00 17.10 83 LEU A O 1
ATOM 591 N N . PHE A 1 74 ? 0.611 133.988 -12.918 1.00 18.04 84 PHE A N 1
ATOM 592 C CA . PHE A 1 74 ? 0.211 134.296 -14.277 1.00 17.75 84 PHE A CA 1
ATOM 593 C C . PHE A 1 74 ? 0.492 133.150 -15.259 1.00 17.85 84 PHE A C 1
ATOM 594 O O . PHE A 1 74 ? -0.272 132.950 -16.149 1.00 18.19 84 PHE A O 1
ATOM 602 N N . LEU A 1 75 ? 1.634 132.481 -15.045 1.00 18.08 85 LEU A N 1
ATOM 603 C CA . LEU A 1 75 ? 1.918 131.292 -15.844 1.00 19.77 85 LEU A CA 1
ATOM 604 C C . LEU A 1 75 ? 0.840 130.188 -15.729 1.00 18.34 85 LEU A C 1
ATOM 605 O O . LEU A 1 75 ? 0.319 129.700 -16.702 1.00 19.30 85 LEU A O 1
ATOM 610 N N . TYR A 1 76 ? 0.469 129.891 -14.504 1.00 18.12 86 TYR A N 1
ATOM 611 C CA . TYR A 1 76 ? -0.574 128.901 -14.227 1.00 20.07 86 TYR A CA 1
ATOM 612 C C . TYR A 1 76 ? -1.949 129.355 -14.781 1.00 18.10 86 TYR A C 1
ATOM 613 O O . TYR A 1 76 ? -2.681 128.651 -15.396 1.00 19.18 86 TYR A O 1
ATOM 622 N N . GLN A 1 77 ? -2.268 130.678 -14.650 1.00 17.56 87 GLN A N 1
ATOM 623 C CA . GLN A 1 77 ? -3.485 131.243 -15.220 1.00 19.38 87 GLN A CA 1
ATOM 624 C C . GLN A 1 77 ? -3.477 131.041 -16.759 1.00 18.77 87 GLN A C 1
ATOM 625 O O . GLN A 1 77 ? -4.476 130.661 -17.350 1.00 19.80 87 GLN A O 1
ATOM 631 N N . GLY A 1 78 ? -2.331 131.306 -17.409 1.00 17.73 88 GLY A N 1
ATOM 632 C CA . GLY A 1 78 ? -2.142 131.133 -18.821 1.00 19.61 88 GLY A CA 1
ATOM 633 C C . GLY A 1 78 ? -2.365 129.662 -19.253 1.00 18.52 88 GLY A C 1
ATOM 634 O O . GLY A 1 78 ? -2.988 129.425 -20.251 1.00 19.98 88 GLY A O 1
ATOM 635 N N . LEU A 1 79 ? -1.780 128.778 -18.523 1.00 19.36 89 LEU A N 1
ATOM 636 C CA . LEU A 1 79 ? -1.912 127.365 -18.825 1.00 19.89 89 LEU A CA 1
ATOM 637 C C . LEU A 1 79 ? -3.303 126.892 -18.629 1.00 19.74 89 LEU A C 1
ATOM 638 O O . LEU A 1 79 ? -3.835 126.180 -19.535 1.00 19.85 89 LEU A O 1
ATOM 643 N N . LEU A 1 80 ? -4.013 127.278 -17.556 1.00 19.08 90 LEU A N 1
ATOM 644 C CA . LEU A 1 80 ? -5.451 126.999 -17.382 1.00 18.88 90 LEU A CA 1
ATOM 645 C C . LEU A 1 80 ? -6.290 127.548 -18.504 1.00 20.52 90 LEU A C 1
ATOM 646 O O . LEU A 1 80 ? -7.200 126.898 -18.995 1.00 21.21 90 LEU A O 1
ATOM 651 N N A GLN A 1 81 ? -5.994 128.784 -18.924 0.80 19.47 91 GLN A N 1
ATOM 652 N N B GLN A 1 81 ? -6.041 128.783 -18.947 0.20 18.55 91 GLN A N 1
ATOM 653 C CA A GLN A 1 81 ? -6.746 129.365 -20.007 0.80 22.79 91 GLN A CA 1
ATOM 654 C CA B GLN A 1 81 ? -6.853 129.331 -20.053 0.20 18.34 91 GLN A CA 1
ATOM 655 C C A GLN A 1 81 ? -6.585 128.541 -21.309 0.80 22.49 91 GLN A C 1
ATOM 656 C C B GLN A 1 81 ? -6.573 128.651 -21.412 0.20 20.26 91 GLN A C 1
ATOM 657 O O A GLN A 1 81 ? -7.581 128.297 -21.994 0.80 24.51 91 GLN A O 1
ATOM 658 O O B GLN A 1 81 ? -7.404 128.655 -22.332 0.20 20.99 91 GLN A O 1
ATOM 669 N N . ALA A 1 82 ? -5.378 128.125 -21.547 1.00 22.70 92 ALA A N 1
ATOM 670 C CA . ALA A 1 82 ? -4.982 127.382 -22.749 1.00 23.64 92 ALA A CA 1
ATOM 671 C C . ALA A 1 82 ? -5.673 126.085 -22.845 1.00 25.43 92 ALA A C 1
ATOM 672 O O . ALA A 1 82 ? -5.834 125.568 -23.981 1.00 27.03 92 ALA A O 1
ATOM 674 N N . LEU A 1 83 ? -6.208 125.564 -21.761 1.00 25.72 93 LEU A N 1
ATOM 675 C CA . LEU A 1 83 ? -7.078 124.360 -21.762 1.00 24.34 93 LEU A CA 1
ATOM 676 C C . LEU A 1 83 ? -8.406 124.506 -22.332 1.00 26.26 93 LEU A C 1
ATOM 677 O O . LEU A 1 83 ? -9.079 123.536 -22.610 1.00 25.56 93 LEU A O 1
ATOM 682 N N . GLU A 1 84 ? -8.837 125.776 -22.547 1.00 27.92 94 GLU A N 1
ATOM 683 C CA . GLU A 1 84 ? -10.154 126.043 -23.057 1.00 29.53 94 GLU A CA 1
ATOM 684 C C . GLU A 1 84 ? -11.282 125.307 -22.449 1.00 31.41 94 GLU A C 1
ATOM 685 O O . GLU A 1 84 ? -12.203 124.815 -23.177 1.00 34.67 94 GLU A O 1
ATOM 691 N N . GLY A 1 85 ? -11.311 125.222 -21.156 1.00 27.56 95 GLY A N 1
ATOM 692 C CA . GLY A 1 85 ? -12.229 124.584 -20.330 1.00 27.07 95 GLY A CA 1
ATOM 693 C C . GLY A 1 85 ? -12.328 123.106 -20.304 1.00 28.88 95 GLY A C 1
ATOM 694 O O . GLY A 1 85 ? -13.132 122.464 -19.535 1.00 29.50 95 GLY A O 1
ATOM 695 N N . ILE A 1 86 ? -11.359 122.530 -21.072 1.00 29.36 96 ILE A N 1
ATOM 696 C CA . ILE A 1 86 ? -11.176 121.040 -21.240 1.00 29.00 96 ILE A CA 1
ATOM 697 C C . ILE A 1 86 ? -12.384 120.382 -21.861 1.00 32.31 96 ILE A C 1
ATOM 698 O O . ILE A 1 86 ? -12.258 119.723 -22.888 1.00 33.50 96 ILE A O 1
ATOM 703 N N . SER A 1 87 ? -13.561 120.609 -21.316 1.00 31.13 97 SER A N 1
ATOM 704 C CA . SER A 1 87 ? -14.800 120.088 -21.916 1.00 36.94 97 SER A CA 1
ATOM 705 C C . SER A 1 87 ? -15.973 120.670 -21.264 1.00 36.46 97 SER A C 1
ATOM 706 O O . SER A 1 87 ? -15.884 121.368 -20.259 1.00 32.32 97 SER A O 1
ATOM 709 N N . PRO A 1 88 ? -17.157 120.470 -21.846 1.00 36.57 98 PRO A N 1
ATOM 710 C CA . PRO A 1 88 ? -18.326 121.064 -21.241 1.00 36.74 98 PRO A CA 1
ATOM 711 C C . PRO A 1 88 ? -18.572 120.584 -19.880 1.00 35.58 98 PRO A C 1
ATOM 712 O O . PRO A 1 88 ? -18.941 121.409 -19.021 1.00 41.33 98 PRO A O 1
ATOM 716 N N . GLU A 1 89 ? -18.280 119.315 -19.611 1.00 35.77 99 GLU A N 1
ATOM 717 C CA . GLU A 1 89 ? -18.481 118.838 -18.263 1.00 35.59 99 GLU A CA 1
ATOM 718 C C . GLU A 1 89 ? -17.408 119.398 -17.246 1.00 34.92 99 GLU A C 1
ATOM 719 O O . GLU A 1 89 ? -17.700 119.477 -16.102 1.00 38.44 99 GLU A O 1
ATOM 725 N N . LEU A 1 90 ? -16.215 119.759 -17.685 1.00 32.28 100 LEU A N 1
ATOM 726 C CA . LEU A 1 90 ? -15.113 120.133 -16.697 1.00 29.41 100 LEU A CA 1
ATOM 727 C C . LEU A 1 90 ? -15.093 121.679 -16.529 1.00 27.57 100 LEU A C 1
ATOM 728 O O . LEU A 1 90 ? -14.393 122.213 -15.639 1.00 28.26 100 LEU A O 1
ATOM 733 N N . GLY A 1 91 ? -15.841 122.397 -17.371 1.00 28.66 101 GLY A N 1
ATOM 734 C CA . GLY A 1 91 ? -15.735 123.831 -17.498 1.00 27.16 101 GLY A CA 1
ATOM 735 C C . GLY A 1 91 ? -15.928 124.489 -16.159 1.00 28.53 101 GLY A C 1
ATOM 736 O O . GLY A 1 91 ? -15.003 125.261 -15.714 1.00 27.65 101 GLY A O 1
ATOM 737 N N . PRO A 1 92 ? -16.982 124.220 -15.442 1.00 28.62 102 PRO A N 1
ATOM 738 C CA . PRO A 1 92 ? -17.249 124.811 -14.133 1.00 30.20 102 PRO A CA 1
ATOM 739 C C . PRO A 1 92 ? -16.167 124.571 -13.081 1.00 28.92 102 PRO A C 1
ATOM 740 O O . PRO A 1 92 ? -15.778 125.546 -12.380 1.00 27.96 102 PRO A O 1
ATOM 744 N N . THR A 1 93 ? -15.590 123.361 -13.074 1.00 28.89 103 THR A N 1
ATOM 745 C CA . THR A 1 93 ? -14.502 123.101 -12.132 1.00 28.22 103 THR A CA 1
ATOM 746 C C . THR A 1 93 ? -13.254 123.891 -12.489 1.00 27.05 103 THR A C 1
ATOM 747 O O . THR A 1 93 ? -12.591 124.410 -11.608 1.00 24.97 103 THR A O 1
ATOM 751 N N . LEU A 1 94 ? -12.985 124.001 -13.763 1.00 24.07 104 LEU A N 1
ATOM 752 C CA . LEU A 1 94 ? -11.821 124.777 -14.206 1.00 23.37 104 LEU A CA 1
ATOM 753 C C . LEU A 1 94 ? -12.037 126.255 -13.915 1.00 22.51 104 LEU A C 1
ATOM 754 O O . LEU A 1 94 ? -11.090 126.965 -13.494 1.00 22.02 104 LEU A O 1
ATOM 759 N N . ASP A 1 95 ? -13.257 126.747 -14.078 1.00 23.48 105 ASP A N 1
ATOM 760 C CA . ASP A 1 95 ? -13.579 128.159 -13.809 1.00 24.14 105 ASP A CA 1
ATOM 761 C C . ASP A 1 95 ? -13.318 128.459 -12.356 1.00 23.21 105 ASP A C 1
ATOM 762 O O . ASP A 1 95 ? -12.750 129.504 -12.026 1.00 21.90 105 ASP A O 1
ATOM 767 N N . THR A 1 96 ? -13.800 127.615 -11.427 1.00 22.78 106 THR A N 1
ATOM 768 C CA . THR A 1 96 ? -13.563 127.880 -9.986 1.00 23.71 106 THR A CA 1
ATOM 769 C C . THR A 1 96 ? -12.038 127.963 -9.661 1.00 21.37 106 THR A C 1
ATOM 770 O O . THR A 1 96 ? -11.615 128.819 -8.935 1.00 20.55 106 THR A O 1
ATOM 774 N N . LEU A 1 97 ? -11.254 127.049 -10.226 1.00 20.65 107 LEU A N 1
ATOM 775 C CA . LEU A 1 97 ? -9.846 127.016 -9.984 1.00 20.31 107 LEU A CA 1
ATOM 776 C C . LEU A 1 97 ? -9.221 128.316 -10.499 1.00 19.66 107 LEU A C 1
ATOM 777 O O . LEU A 1 97 ? -8.443 128.949 -9.805 1.00 19.35 107 LEU A O 1
ATOM 782 N N . GLN A 1 98 ? -9.630 128.731 -11.718 1.00 18.90 108 GLN A N 1
ATOM 783 C CA . GLN A 1 98 ? -9.053 130.006 -12.228 1.00 18.17 108 GLN A CA 1
ATOM 784 C C . GLN A 1 98 ? -9.370 131.197 -11.356 1.00 17.87 108 GLN A C 1
ATOM 785 O O . GLN A 1 98 ? -8.580 132.085 -11.119 1.00 17.90 108 GLN A O 1
ATOM 791 N N A LEU A 1 99 ? -10.591 131.244 -10.871 0.70 18.67 109 LEU A N 1
ATOM 792 N N B LEU A 1 99 ? -10.615 131.265 -10.873 0.30 18.21 109 LEU A N 1
ATOM 793 C CA A LEU A 1 99 ? -11.041 132.301 -9.996 0.70 20.78 109 LEU A CA 1
ATOM 794 C CA B LEU A 1 99 ? -11.041 132.360 -9.981 0.30 18.80 109 LEU A CA 1
ATOM 795 C C A LEU A 1 99 ? -10.289 132.342 -8.660 0.70 18.94 109 LEU A C 1
ATOM 796 C C B LEU A 1 99 ? -10.269 132.340 -8.676 0.30 18.51 109 LEU A C 1
ATOM 797 O O A LEU A 1 99 ? -9.778 133.362 -8.215 0.70 19.16 109 LEU A O 1
ATOM 798 O O B LEU A 1 99 ? -9.776 133.373 -8.228 0.30 18.72 109 LEU A O 1
ATOM 807 N N . ASP A 1 100 ? -10.074 131.137 -8.108 1.00 18.77 110 ASP A N 1
ATOM 808 C CA . ASP A 1 100 ? -9.343 131.128 -6.896 1.00 20.17 110 ASP A CA 1
ATOM 809 C C . ASP A 1 100 ? -7.836 131.489 -7.083 1.00 17.71 110 ASP A C 1
ATOM 810 O O . ASP A 1 100 ? -7.221 132.103 -6.196 1.00 18.59 110 ASP A O 1
ATOM 815 N N . VAL A 1 101 ? -7.243 131.158 -8.227 1.00 16.50 111 VAL A N 1
ATOM 816 C CA . VAL A 1 101 ? -5.887 131.512 -8.532 1.00 17.30 111 VAL A CA 1
ATOM 817 C C . VAL A 1 101 ? -5.848 133.073 -8.651 1.00 16.72 111 VAL A C 1
ATOM 818 O O . VAL A 1 101 ? -4.931 133.711 -8.186 1.00 16.82 111 VAL A O 1
ATOM 822 N N . ALA A 1 102 ? -6.766 133.637 -9.401 1.00 17.61 112 ALA A N 1
ATOM 823 C CA . ALA A 1 102 ? -6.885 135.108 -9.524 1.00 19.00 112 ALA A CA 1
ATOM 824 C C . ALA A 1 102 ? -6.945 135.807 -8.220 1.00 18.43 112 ALA A C 1
ATOM 825 O O . ALA A 1 102 ? -6.369 136.879 -8.010 1.00 18.45 112 ALA A O 1
ATOM 827 N N . ASP A 1 103 ? -7.754 135.300 -7.320 1.00 18.39 113 ASP A N 1
ATOM 828 C CA . ASP A 1 103 ? -7.928 135.885 -6.045 1.00 18.48 113 ASP A CA 1
ATOM 829 C C . ASP A 1 103 ? -6.593 135.937 -5.254 1.00 17.37 113 ASP A C 1
ATOM 830 O O . ASP A 1 103 ? -6.172 136.938 -4.657 1.00 18.42 113 ASP A O 1
ATOM 835 N N . PHE A 1 104 ? -5.829 134.807 -5.243 1.00 16.77 114 PHE A N 1
ATOM 836 C CA . PHE A 1 104 ? -4.589 134.745 -4.540 1.00 17.44 114 PHE A CA 1
ATOM 837 C C . PHE A 1 104 ? -3.567 135.681 -5.183 1.00 16.56 114 PHE A C 1
ATOM 838 O O . PHE A 1 104 ? -2.813 136.392 -4.528 1.00 16.82 114 PHE A O 1
ATOM 846 N N . ALA A 1 105 ? -3.628 135.669 -6.518 1.00 16.30 115 ALA A N 1
ATOM 847 C CA . ALA A 1 105 ? -2.706 136.568 -7.226 1.00 16.24 115 ALA A CA 1
ATOM 848 C C . ALA A 1 105 ? -2.910 138.038 -6.899 1.00 16.27 115 ALA A C 1
ATOM 849 O O . ALA A 1 105 ? -1.986 138.834 -6.753 1.00 16.99 115 ALA A O 1
ATOM 851 N N . THR A 1 106 ? -4.139 138.453 -6.728 1.00 17.89 116 THR A N 1
ATOM 852 C CA . THR A 1 106 ? -4.473 139.826 -6.336 1.00 17.77 116 THR A CA 1
ATOM 853 C C . THR A 1 106 ? -3.995 140.134 -4.986 1.00 18.29 116 THR A C 1
ATOM 854 O O . THR A 1 106 ? -3.415 141.173 -4.711 1.00 18.51 116 THR A O 1
ATOM 858 N N . THR A 1 107 ? -4.186 139.185 -4.047 1.00 17.73 117 THR A N 1
ATOM 859 C CA . THR A 1 107 ? -3.567 139.333 -2.717 1.00 19.69 117 THR A CA 1
ATOM 860 C C . THR A 1 107 ? -2.052 139.539 -2.738 1.00 19.64 117 THR A C 1
ATOM 861 O O . THR A 1 107 ? -1.473 140.448 -2.069 1.00 21.10 117 THR A O 1
ATOM 865 N N . ILE A 1 108 ? -1.322 138.724 -3.492 1.00 18.50 118 ILE A N 1
ATOM 866 C CA . ILE A 1 108 ? 0.073 138.884 -3.659 1.00 20.87 118 ILE A CA 1
ATOM 867 C C . ILE A 1 108 ? 0.466 140.207 -4.215 1.00 18.94 118 ILE A C 1
ATOM 868 O O . ILE A 1 108 ? 1.395 140.926 -3.793 1.00 21.44 118 ILE A O 1
ATOM 873 N N . TRP A 1 109 ? -0.238 140.643 -5.288 1.00 19.12 119 TRP A N 1
ATOM 874 C CA . TRP A 1 109 ? 0.014 141.933 -5.928 1.00 20.08 119 TRP A CA 1
ATOM 875 C C . TRP A 1 109 ? -0.213 143.085 -4.943 1.00 18.51 119 TRP A C 1
ATOM 876 O O . TRP A 1 109 ? 0.637 144.007 -4.846 1.00 20.02 119 TRP A O 1
ATOM 887 N N . GLN A 1 110 ? -1.256 143.053 -4.141 1.00 18.35 120 GLN A N 1
ATOM 888 C CA . GLN A 1 110 ? -1.548 144.090 -3.149 1.00 19.47 120 GLN A CA 1
ATOM 889 C C . GLN A 1 110 ? -0.370 144.187 -2.125 1.00 19.59 120 GLN A C 1
ATOM 890 O O . GLN A 1 110 ? 0.020 145.275 -1.708 1.00 18.71 120 GLN A O 1
ATOM 896 N N . GLN A 1 111 ? 0.182 143.056 -1.750 1.00 17.74 121 GLN A N 1
ATOM 897 C CA . GLN A 1 111 ? 1.315 143.052 -0.824 1.00 21.50 121 GLN A CA 1
ATOM 898 C C . GLN A 1 111 ? 2.598 143.535 -1.409 1.00 21.70 121 GLN A C 1
ATOM 899 O O . GLN A 1 111 ? 3.317 144.311 -0.810 1.00 23.37 121 GLN A O 1
ATOM 905 N N . MET A 1 112 ? 2.849 143.266 -2.695 1.00 20.63 122 MET A N 1
ATOM 906 C CA . MET A 1 112 ? 3.961 143.855 -3.460 1.00 23.29 122 MET A CA 1
ATOM 907 C C . MET A 1 112 ? 3.793 145.374 -3.473 1.00 22.77 122 MET A C 1
ATOM 908 O O . MET A 1 112 ? 4.788 146.156 -3.226 1.00 23.14 122 MET A O 1
ATOM 913 N N . GLU A 1 113 ? 2.572 145.826 -3.743 1.00 21.51 123 GLU A N 1
ATOM 914 C CA . GLU A 1 113 ? 2.324 147.261 -3.754 1.00 21.92 123 GLU A CA 1
ATOM 915 C C . GLU A 1 113 ? 2.588 147.853 -2.382 1.00 22.80 123 GLU A C 1
ATOM 916 O O . GLU A 1 113 ? 3.261 148.919 -2.302 1.00 24.84 123 GLU A O 1
ATOM 922 N N . GLU A 1 114 ? 2.145 147.221 -1.314 1.00 21.37 124 GLU A N 1
ATOM 923 C CA . GLU A 1 114 ? 2.356 147.763 0.032 1.00 22.31 124 GLU A CA 1
ATOM 924 C C . GLU A 1 114 ? 3.828 147.875 0.298 1.00 23.47 124 GLU A C 1
ATOM 925 O O . GLU A 1 114 ? 4.289 148.851 0.911 1.00 23.29 124 GLU A O 1
ATOM 931 N N . LEU A 1 115 ? 4.598 146.913 -0.126 1.00 21.69 125 LEU A N 1
ATOM 932 C CA . LEU A 1 115 ? 6.027 146.939 0.180 1.00 25.60 125 LEU A CA 1
ATOM 933 C C . LEU A 1 115 ? 6.865 147.750 -0.773 1.00 27.85 125 LEU A C 1
ATOM 934 O O . LEU A 1 115 ? 8.072 147.854 -0.635 1.00 26.93 125 LEU A O 1
ATOM 939 N N . GLY A 1 116 ? 6.265 148.255 -1.818 1.00 26.50 126 GLY A N 1
ATOM 940 C CA . GLY A 1 116 ? 7.018 149.016 -2.823 1.00 28.79 126 GLY A CA 1
ATOM 941 C C . GLY A 1 116 ? 7.935 148.136 -3.642 1.00 31.16 126 GLY A C 1
ATOM 942 O O . GLY A 1 116 ? 9.042 148.655 -4.095 1.00 33.36 126 GLY A O 1
ATOM 943 N N . MET A 1 117 ? 7.610 146.834 -3.850 1.00 32.83 127 MET A N 1
ATOM 944 C CA . MET A 1 117 ? 8.417 145.878 -4.699 1.00 33.42 127 MET A CA 1
ATOM 945 C C . MET A 1 117 ? 7.768 145.618 -6.064 1.00 37.38 127 MET A C 1
ATOM 946 O O . MET A 1 117 ? 6.807 144.882 -6.076 1.00 34.81 127 MET A O 1
ATOM 951 N N . ALA A 1 118 ? 8.260 146.274 -7.147 1.00 35.45 128 ALA A N 1
ATOM 952 C CA . ALA A 1 118 ? 7.673 146.050 -8.501 1.00 34.36 128 ALA A CA 1
ATOM 953 C C . ALA A 1 118 ? 8.082 144.669 -8.951 1.00 34.07 128 ALA A C 1
ATOM 954 O O . ALA A 1 118 ? 9.194 144.244 -8.723 1.00 33.85 128 ALA A O 1
ATOM 956 N N . PRO A 1 119 ? 7.232 143.977 -9.668 1.00 31.86 129 PRO A N 1
ATOM 957 C CA . PRO A 1 119 ? 7.610 142.620 -10.044 1.00 31.23 129 PRO A CA 1
ATOM 958 C C . PRO A 1 119 ? 8.541 142.592 -11.202 1.00 33.49 129 PRO A C 1
ATOM 959 O O . PRO A 1 119 ? 8.296 143.318 -12.191 1.00 34.69 129 PRO A O 1
ATOM 963 N N . ALA A 1 120 ? 9.530 141.683 -11.100 1.00 31.73 130 ALA A N 1
ATOM 964 C CA . ALA A 1 120 ? 10.591 141.461 -12.205 1.00 32.80 130 ALA A CA 1
ATOM 965 C C . ALA A 1 120 ? 10.188 140.453 -13.141 1.00 33.02 130 ALA A C 1
ATOM 966 O O . ALA A 1 120 ? 9.492 139.402 -12.786 1.00 32.94 130 ALA A O 1
ATOM 968 N N . LEU A 1 121 ? 10.372 140.711 -14.444 1.00 32.93 131 LEU A N 1
ATOM 969 C CA . LEU A 1 121 ? 10.212 139.620 -15.379 1.00 31.81 131 LEU A CA 1
ATOM 970 C C . LEU A 1 121 ? 11.186 138.489 -15.193 1.00 31.32 131 LEU A C 1
ATOM 971 O O . LEU A 1 121 ? 12.341 138.714 -14.707 1.00 33.50 131 LEU A O 1
ATOM 976 N N . GLN A 1 122 ? 10.713 137.276 -15.476 1.00 32.39 132 GLN A N 1
ATOM 977 C CA . GLN A 1 122 ? 11.496 136.121 -15.201 1.00 33.29 132 GLN A CA 1
ATOM 978 C C . GLN A 1 122 ? 12.178 135.695 -16.499 1.00 37.27 132 GLN A C 1
ATOM 979 O O . GLN A 1 122 ? 11.709 136.033 -17.540 1.00 37.16 132 GLN A O 1
ATOM 985 N N . PRO A 1 123 ? 13.271 134.902 -16.424 1.00 38.77 133 PRO A N 1
ATOM 986 C CA . PRO A 1 123 ? 13.746 134.300 -17.669 1.00 40.43 133 PRO A CA 1
ATOM 987 C C . PRO A 1 123 ? 12.677 133.588 -18.419 1.00 43.36 133 PRO A C 1
ATOM 988 O O . PRO A 1 123 ? 11.833 132.957 -17.857 1.00 45.74 133 PRO A O 1
ATOM 992 N N . THR A 1 124 ? 12.736 133.669 -19.730 1.00 43.05 134 THR A N 1
ATOM 993 C CA . THR A 1 124 ? 11.715 133.002 -20.530 1.00 49.31 134 THR A CA 1
ATOM 994 C C . THR A 1 124 ? 11.809 131.500 -20.383 1.00 53.53 134 THR A C 1
ATOM 995 O O . THR A 1 124 ? 12.921 130.969 -20.191 1.00 52.00 134 THR A O 1
ATOM 999 N N . GLN A 1 125 ? 10.644 130.839 -20.396 1.00 55.35 135 GLN A N 1
ATOM 1000 C CA . GLN A 1 125 ? 10.589 129.370 -20.505 1.00 53.75 135 GLN A CA 1
ATOM 1001 C C . GLN A 1 125 ? 9.933 128.900 -21.813 1.00 50.35 135 GLN A C 1
ATOM 1002 O O . GLN A 1 125 ? 9.422 127.792 -21.860 1.00 54.56 135 GLN A O 1
ATOM 1008 N N . GLY A 1 126 ? 9.934 129.705 -22.886 1.00 52.51 136 GLY A N 1
ATOM 1009 C CA . GLY A 1 126 ? 9.364 129.259 -24.119 1.00 52.98 136 GLY A CA 1
ATOM 1010 C C . GLY A 1 126 ? 7.863 129.454 -24.270 1.00 52.42 136 GLY A C 1
ATOM 1011 O O . GLY A 1 126 ? 7.203 129.964 -23.359 1.00 49.12 136 GLY A O 1
ATOM 1012 N N . ALA A 1 127 ? 7.358 129.066 -25.442 1.00 48.00 137 ALA A N 1
ATOM 1013 C CA . ALA A 1 127 ? 5.989 129.383 -25.840 1.00 48.46 137 ALA A CA 1
ATOM 1014 C C . ALA A 1 127 ? 4.931 128.600 -25.010 1.00 42.87 137 ALA A C 1
ATOM 1015 O O . ALA A 1 127 ? 5.228 127.469 -24.503 1.00 43.07 137 ALA A O 1
ATOM 1017 N N A MET A 1 128 ? 3.781 129.243 -24.723 0.80 39.03 138 MET A N 1
ATOM 1018 N N B MET A 1 128 ? 3.738 129.152 -24.937 0.20 36.52 138 MET A N 1
ATOM 1019 C CA A MET A 1 128 ? 2.592 128.542 -24.172 0.80 34.31 138 MET A CA 1
ATOM 1020 C CA B MET A 1 128 ? 2.653 128.558 -24.200 0.20 31.36 138 MET A CA 1
ATOM 1021 C C A MET A 1 128 ? 2.192 127.373 -25.093 0.80 32.85 138 MET A C 1
ATOM 1022 C C B MET A 1 128 ? 1.967 127.481 -25.043 0.20 31.46 138 MET A C 1
ATOM 1023 O O A MET A 1 128 ? 2.019 127.509 -26.294 0.80 30.94 138 MET A O 1
ATOM 1024 O O B MET A 1 128 ? 1.479 127.801 -26.135 0.20 30.53 138 MET A O 1
ATOM 1033 N N . PRO A 1 129 ? 1.869 126.222 -24.533 1.00 30.61 139 PRO A N 1
ATOM 1034 C CA . PRO A 1 129 ? 1.322 125.158 -25.392 1.00 33.06 139 PRO A CA 1
ATOM 1035 C C . PRO A 1 129 ? -0.086 125.408 -25.886 1.00 31.57 139 PRO A C 1
ATOM 1036 O O . PRO A 1 129 ? -0.803 126.061 -25.215 1.00 31.83 139 PRO A O 1
ATOM 1040 N N . ALA A 1 130 ? -0.445 124.891 -27.017 1.00 32.77 140 ALA A N 1
ATOM 1041 C CA . ALA A 1 130 ? -1.753 125.058 -27.574 1.00 34.00 140 ALA A CA 1
ATOM 1042 C C . ALA A 1 130 ? -2.720 123.951 -27.079 1.00 28.70 140 ALA A C 1
ATOM 1043 O O . ALA A 1 130 ? -3.900 124.092 -27.079 1.00 32.31 140 ALA A O 1
ATOM 1045 N N . PHE A 1 131 ? -2.182 122.872 -26.553 1.00 29.86 141 PHE A N 1
ATOM 1046 C CA . PHE A 1 131 ? -3.075 121.793 -26.137 1.00 26.59 141 PHE A CA 1
ATOM 1047 C C . PHE A 1 131 ? -4.138 121.395 -27.121 1.00 27.95 141 PHE A C 1
ATOM 1048 O O . PHE A 1 131 ? -5.325 121.249 -26.843 1.00 29.35 141 PHE A O 1
ATOM 1056 N N . ALA A 1 132 ? -3.689 121.236 -28.374 1.00 28.32 142 ALA A N 1
ATOM 1057 C CA . ALA A 1 132 ? -4.647 121.182 -29.521 1.00 31.47 142 ALA A CA 1
ATOM 1058 C C . ALA A 1 132 ? -5.172 119.776 -29.812 1.00 32.24 142 ALA A C 1
ATOM 1059 O O . ALA A 1 132 ? -5.066 119.255 -30.971 1.00 29.92 142 ALA A O 1
ATOM 1061 N N . SER A 1 133 ? -5.664 119.110 -28.794 1.00 26.70 143 SER A N 1
ATOM 1062 C CA . SER A 1 133 ? -6.484 117.921 -28.985 1.00 26.61 143 SER A CA 1
ATOM 1063 C C . SER A 1 133 ? -7.191 117.649 -27.665 1.00 25.79 143 SER A C 1
ATOM 1064 O O . SER A 1 133 ? -6.775 118.223 -26.579 1.00 24.03 143 SER A O 1
ATOM 1067 N N . ALA A 1 134 ? -8.273 116.848 -27.751 1.00 25.32 144 ALA A N 1
ATOM 1068 C CA . ALA A 1 134 ? -9.010 116.576 -26.527 1.00 27.04 144 ALA A CA 1
ATOM 1069 C C . ALA A 1 134 ? -8.107 115.973 -25.458 1.00 26.42 144 ALA A C 1
ATOM 1070 O O . ALA A 1 134 ? -8.159 116.310 -24.292 1.00 24.87 144 ALA A O 1
ATOM 1072 N N . PHE A 1 135 ? -7.388 114.878 -25.816 1.00 24.10 145 PHE A N 1
ATOM 1073 C CA . PHE A 1 135 ? -6.456 114.292 -24.921 1.00 24.74 145 PHE A CA 1
ATOM 1074 C C . PHE A 1 135 ? -5.417 115.277 -24.317 1.00 22.70 145 PHE A C 1
ATOM 1075 O O . PHE A 1 135 ? -5.161 115.266 -23.120 1.00 23.20 145 PHE A O 1
ATOM 1083 N N . GLN A 1 136 ? -4.885 116.188 -25.141 1.00 23.27 146 GLN A N 1
ATOM 1084 C CA . GLN A 1 136 ? -3.957 117.136 -24.618 1.00 22.37 146 GLN A CA 1
ATOM 1085 C C . GLN A 1 136 ? -4.582 117.997 -23.565 1.00 22.73 146 GLN A C 1
ATOM 1086 O O . GLN A 1 136 ? -3.906 118.328 -22.595 1.00 22.94 146 GLN A O 1
ATOM 1092 N N . ARG A 1 137 ? -5.806 118.392 -23.776 1.00 23.25 147 ARG A N 1
ATOM 1093 C CA . ARG A 1 137 ? -6.539 119.293 -22.780 1.00 23.92 147 ARG A CA 1
ATOM 1094 C C . ARG A 1 137 ? -6.814 118.555 -21.507 1.00 24.90 147 ARG A C 1
ATOM 1095 O O . ARG A 1 137 ? -6.611 119.106 -20.385 1.00 23.76 147 ARG A O 1
ATOM 1103 N N . ARG A 1 138 ? -7.151 117.280 -21.588 1.00 23.86 148 ARG A N 1
ATOM 1104 C CA . ARG A 1 138 ? -7.444 116.417 -20.479 1.00 24.40 148 ARG A CA 1
ATOM 1105 C C . ARG A 1 138 ? -6.215 116.076 -19.637 1.00 25.70 148 ARG A C 1
ATOM 1106 O O . ARG A 1 138 ? -6.136 116.314 -18.401 1.00 24.20 148 ARG A O 1
ATOM 1114 N N . ALA A 1 139 ? -5.183 115.664 -20.300 1.00 24.11 149 ALA A N 1
ATOM 1115 C CA . ALA A 1 139 ? -3.892 115.371 -19.707 1.00 25.39 149 ALA A CA 1
ATOM 1116 C C . ALA A 1 139 ? -3.220 116.635 -19.200 1.00 23.64 149 ALA A C 1
ATOM 1117 O O . ALA A 1 139 ? -2.649 116.646 -18.123 1.00 22.96 149 ALA A O 1
ATOM 1119 N N . GLY A 1 140 ? -3.342 117.725 -19.971 1.00 23.66 150 GLY A N 1
ATOM 1120 C CA . GLY A 1 140 ? -2.805 118.996 -19.564 1.00 24.17 150 GLY A CA 1
ATOM 1121 C C . GLY A 1 140 ? -3.475 119.440 -18.240 1.00 23.97 150 GLY A C 1
ATOM 1122 O O . GLY A 1 140 ? -2.797 119.959 -17.322 1.00 23.56 150 GLY A O 1
ATOM 1123 N N . GLY A 1 141 ? -4.772 119.242 -18.140 1.00 22.25 151 GLY A N 1
ATOM 1124 C CA . GLY A 1 141 ? -5.511 119.484 -16.853 1.00 23.13 151 GLY A CA 1
ATOM 1125 C C . GLY A 1 141 ? -4.900 118.770 -15.643 1.00 21.26 151 GLY A C 1
ATOM 1126 O O . GLY A 1 141 ? -4.651 119.384 -14.591 1.00 20.78 151 GLY A O 1
ATOM 1127 N N . VAL A 1 142 ? -4.632 117.456 -15.851 1.00 22.49 152 VAL A N 1
ATOM 1128 C CA . VAL A 1 142 ? -4.083 116.627 -14.784 1.00 21.68 152 VAL A CA 1
ATOM 1129 C C . VAL A 1 142 ? -2.711 117.146 -14.412 1.00 22.09 152 VAL A C 1
ATOM 1130 O O . VAL A 1 142 ? -2.426 117.354 -13.240 1.00 21.94 152 VAL A O 1
ATOM 1134 N N . LEU A 1 143 ? -1.883 117.380 -15.403 1.00 22.33 153 LEU A N 1
ATOM 1135 C CA . LEU A 1 143 ? -0.543 117.798 -15.178 1.00 24.72 153 LEU A CA 1
ATOM 1136 C C . LEU A 1 143 ? -0.452 119.224 -14.528 1.00 22.22 153 LEU A C 1
ATOM 1137 O O . LEU A 1 143 ? 0.265 119.419 -13.566 1.00 23.01 153 LEU A O 1
ATOM 1142 N N . VAL A 1 144 ? -1.243 120.152 -15.043 1.00 21.78 154 VAL A N 1
ATOM 1143 C CA . VAL A 1 144 ? -1.233 121.550 -14.483 1.00 23.32 154 VAL A CA 1
ATOM 1144 C C . VAL A 1 144 ? -1.751 121.553 -13.077 1.00 22.23 154 VAL A C 1
ATOM 1145 O O . VAL A 1 144 ? -1.115 122.146 -12.240 1.00 23.96 154 VAL A O 1
ATOM 1149 N N . ALA A 1 145 ? -2.804 120.826 -12.759 1.00 21.72 155 ALA A N 1
ATOM 1150 C CA . ALA A 1 145 ? -3.320 120.801 -11.398 1.00 22.50 155 ALA A CA 1
ATOM 1151 C C . ALA A 1 145 ? -2.318 120.196 -10.443 1.00 23.26 155 ALA A C 1
ATOM 1152 O O . ALA A 1 145 ? -2.057 120.691 -9.351 1.00 22.30 155 ALA A O 1
ATOM 1154 N N A SER A 1 146 ? -1.718 119.092 -10.884 0.50 21.84 156 SER A N 1
ATOM 1155 N N B SER A 1 146 ? -1.701 119.078 -10.845 0.50 23.73 156 SER A N 1
ATOM 1156 C CA A SER A 1 146 ? -0.746 118.451 -10.034 0.50 22.40 156 SER A CA 1
ATOM 1157 C CA B SER A 1 146 ? -0.712 118.461 -9.935 0.50 25.71 156 SER A CA 1
ATOM 1158 C C A SER A 1 146 ? 0.420 119.340 -9.725 0.50 22.86 156 SER A C 1
ATOM 1159 C C B SER A 1 146 ? 0.461 119.380 -9.687 0.50 24.67 156 SER A C 1
ATOM 1160 O O A SER A 1 146 ? 0.857 119.389 -8.592 0.50 23.43 156 SER A O 1
ATOM 1161 O O B SER A 1 146 ? 0.948 119.513 -8.569 0.50 24.66 156 SER A O 1
ATOM 1166 N N . HIS A 1 147 ? 0.979 120.002 -10.720 1.00 22.70 157 HIS A N 1
ATOM 1167 C CA . HIS A 1 147 ? 2.075 120.919 -10.556 1.00 28.01 157 HIS A CA 1
ATOM 1168 C C . HIS A 1 147 ? 1.773 122.193 -9.744 1.00 26.10 157 HIS A C 1
ATOM 1169 O O . HIS A 1 147 ? 2.541 122.635 -8.957 1.00 26.79 157 HIS A O 1
ATOM 1176 N N . LEU A 1 148 ? 0.593 122.634 -9.908 1.00 23.82 158 LEU A N 1
ATOM 1177 C CA . LEU A 1 148 ? 0.125 123.827 -9.096 1.00 24.99 158 LEU A CA 1
ATOM 1178 C C . LEU A 1 148 ? 0.059 123.466 -7.642 1.00 24.38 158 LEU A C 1
ATOM 1179 O O . LEU A 1 148 ? 0.442 124.279 -6.818 1.00 23.81 158 LEU A O 1
ATOM 1184 N N . GLN A 1 149 ? -0.398 122.251 -7.263 1.00 23.82 159 GLN A N 1
ATOM 1185 C CA . GLN A 1 149 ? -0.373 121.822 -5.887 1.00 26.67 159 GLN A CA 1
ATOM 1186 C C . GLN A 1 149 ? 1.049 121.956 -5.370 1.00 26.52 159 GLN A C 1
ATOM 1187 O O . GLN A 1 149 ? 1.279 122.465 -4.235 1.00 26.72 159 GLN A O 1
ATOM 1193 N N A SER A 1 150 ? 2.046 121.490 -6.102 0.50 26.81 160 SER A N 1
ATOM 1194 N N B SER A 1 150 ? 2.025 121.499 -6.141 0.50 27.92 160 SER A N 1
ATOM 1195 C CA A SER A 1 150 ? 3.403 121.531 -5.633 0.50 29.20 160 SER A CA 1
ATOM 1196 C CA B SER A 1 150 ? 3.417 121.552 -5.778 0.50 30.71 160 SER A CA 1
ATOM 1197 C C A SER A 1 150 ? 3.959 122.989 -5.566 0.50 28.07 160 SER A C 1
ATOM 1198 C C B SER A 1 150 ? 3.924 122.971 -5.579 0.50 28.99 160 SER A C 1
ATOM 1199 O O A SER A 1 150 ? 4.689 123.368 -4.621 0.50 28.23 160 SER A O 1
ATOM 1200 O O B SER A 1 150 ? 4.632 123.266 -4.606 0.50 29.16 160 SER A O 1
ATOM 1205 N N . PHE A 1 151 ? 3.566 123.844 -6.515 1.00 24.40 161 PHE A N 1
ATOM 1206 C CA . PHE A 1 151 ? 3.990 125.264 -6.534 1.00 25.33 161 PHE A CA 1
ATOM 1207 C C . PHE A 1 151 ? 3.449 125.934 -5.268 1.00 24.90 161 PHE A C 1
ATOM 1208 O O . PHE A 1 151 ? 4.151 126.744 -4.615 1.00 26.82 161 PHE A O 1
ATOM 1216 N N . LEU A 1 152 ? 2.225 125.648 -4.903 1.00 22.33 162 LEU A N 1
ATOM 1217 C CA . LEU A 1 152 ? 1.582 126.200 -3.715 1.00 22.86 162 LEU A CA 1
ATOM 1218 C C . LEU A 1 152 ? 2.186 125.685 -2.436 1.00 25.83 162 LEU A C 1
ATOM 1219 O O . LEU A 1 152 ? 2.207 126.432 -1.456 1.00 26.86 162 LEU A O 1
ATOM 1224 N N . GLU A 1 153 ? 2.706 124.457 -2.374 1.00 24.39 163 GLU A N 1
ATOM 1225 C CA . GLU A 1 153 ? 3.315 123.913 -1.123 1.00 25.21 163 GLU A CA 1
ATOM 1226 C C . GLU A 1 153 ? 4.561 124.775 -0.827 1.00 32.24 163 GLU A C 1
ATOM 1227 O O . GLU A 1 153 ? 4.779 125.129 0.356 1.00 34.73 163 GLU A O 1
ATOM 1233 N N . VAL A 1 154 ? 5.341 125.158 -1.828 1.00 29.96 164 VAL A N 1
ATOM 1234 C CA . VAL A 1 154 ? 6.457 126.001 -1.660 1.00 31.26 164 VAL A CA 1
ATOM 1235 C C . VAL A 1 154 ? 5.945 127.399 -1.225 1.00 32.05 164 VAL A C 1
ATOM 1236 O O . VAL A 1 154 ? 6.553 128.025 -0.368 1.00 37.41 164 VAL A O 1
ATOM 1240 N N A SER A 1 155 ? 4.808 127.869 -1.777 0.80 31.19 165 SER A N 1
ATOM 1241 N N B SER A 1 155 ? 4.843 127.878 -1.833 0.20 29.66 165 SER A N 1
ATOM 1242 C CA A SER A 1 155 ? 4.382 129.278 -1.492 0.80 30.31 165 SER A CA 1
ATOM 1243 C CA B SER A 1 155 ? 4.301 129.232 -1.548 0.20 27.74 165 SER A CA 1
ATOM 1244 C C A SER A 1 155 ? 4.102 129.499 -0.038 0.80 39.48 165 SER A C 1
ATOM 1245 C C B SER A 1 155 ? 4.071 129.490 -0.089 0.20 33.01 165 SER A C 1
ATOM 1246 O O A SER A 1 155 ? 4.383 130.586 0.513 0.80 32.99 165 SER A O 1
ATOM 1247 O O B SER A 1 155 ? 4.344 130.600 0.383 0.20 31.27 165 SER A O 1
ATOM 1252 N N . TYR A 1 156 ? 3.593 128.487 0.645 1.00 35.14 166 TYR A N 1
ATOM 1253 C CA . TYR A 1 156 ? 3.723 128.597 2.230 1.00 41.64 166 TYR A CA 1
ATOM 1254 C C . TYR A 1 156 ? 4.947 129.427 2.802 1.00 46.55 166 TYR A C 1
ATOM 1255 O O . TYR A 1 156 ? 4.776 130.190 3.691 1.00 35.57 166 TYR A O 1
ATOM 1264 N N . ARG A 1 157 ? 6.159 129.373 2.236 1.00 40.24 167 ARG A N 1
ATOM 1265 C CA . ARG A 1 157 ? 7.256 129.834 2.869 1.00 42.20 167 ARG A CA 1
ATOM 1266 C C . ARG A 1 157 ? 7.361 131.337 3.001 1.00 38.61 167 ARG A C 1
ATOM 1267 O O . ARG A 1 157 ? 7.869 131.861 3.952 1.00 43.55 167 ARG A O 1
ATOM 1275 N N . VAL A 1 158 ? 6.952 132.016 2.013 1.00 37.72 168 VAL A N 1
ATOM 1276 C CA . VAL A 1 158 ? 7.195 133.423 1.882 1.00 40.59 168 VAL A CA 1
ATOM 1277 C C . VAL A 1 158 ? 6.082 134.051 2.671 1.00 37.39 168 VAL A C 1
ATOM 1278 O O . VAL A 1 158 ? 6.238 13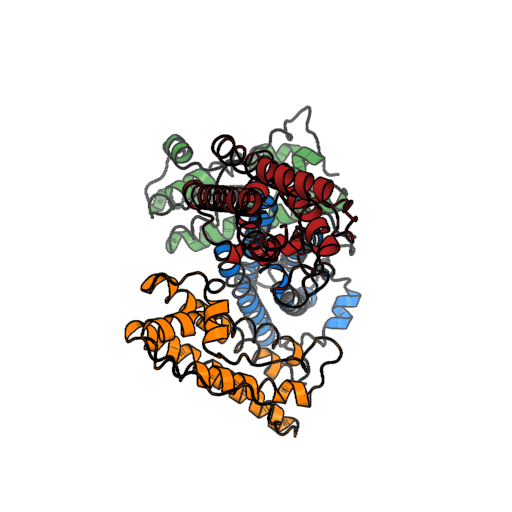5.259 3.080 1.00 33.65 168 VAL A O 1
ATOM 1282 N N . LEU A 1 159 ? 4.890 133.338 2.808 1.00 30.29 169 LEU A N 1
ATOM 1283 C CA . LEU A 1 159 ? 3.832 134.071 3.287 1.00 29.70 169 LEU A CA 1
ATOM 1284 C C . LEU A 1 159 ? 4.086 134.750 4.623 1.00 25.84 169 LEU A C 1
ATOM 1285 O O . LEU A 1 159 ? 3.456 135.810 4.971 1.00 28.40 169 LEU A O 1
ATOM 1290 N N A ARG A 1 160 ? 4.785 134.050 5.560 0.50 25.97 170 ARG A N 1
ATOM 1291 N N B ARG A 1 160 ? 4.776 134.049 5.578 0.50 27.20 170 ARG A N 1
ATOM 1292 C CA A ARG A 1 160 ? 5.063 134.613 6.823 0.50 26.30 170 ARG A CA 1
ATOM 1293 C CA B ARG A 1 160 ? 5.039 134.627 6.861 0.50 28.86 170 ARG A CA 1
ATOM 1294 C C A ARG A 1 160 ? 6.102 135.756 6.865 0.50 26.92 170 ARG A C 1
ATOM 1295 C C B ARG A 1 160 ? 6.102 135.761 6.877 0.50 28.20 170 ARG A C 1
ATOM 1296 O O A ARG A 1 160 ? 6.249 136.410 7.815 0.50 26.43 170 ARG A O 1
ATOM 1297 O O B ARG A 1 160 ? 6.252 136.430 7.828 0.50 27.53 170 ARG A O 1
ATOM 1312 N N . HIS A 1 161 ? 6.761 136.005 5.765 1.00 32.16 171 HIS A N 1
ATOM 1313 C CA . HIS A 1 161 ? 7.677 137.219 5.600 1.00 32.49 171 HIS A CA 1
ATOM 1314 C C . HIS A 1 161 ? 7.067 138.557 5.179 1.00 35.21 171 HIS A C 1
ATOM 1315 O O . HIS A 1 161 ? 7.888 139.440 4.842 1.00 32.06 171 HIS A O 1
ATOM 1322 N N . LEU A 1 162 ? 5.696 138.709 5.143 1.00 30.84 172 LEU A N 1
ATOM 1323 C CA . LEU A 1 162 ? 5.082 139.828 4.645 1.00 32.63 172 LEU A CA 1
ATOM 1324 C C . LEU A 1 162 ? 4.583 140.812 5.582 1.00 34.94 172 LEU A C 1
ATOM 1325 O O . LEU A 1 162 ? 4.126 141.916 5.169 1.00 34.37 172 LEU A O 1
ATOM 1330 N N . GLY A 1 163 ? 4.774 140.533 6.876 1.00 33.63 173 GLY A N 1
ATOM 1331 C CA . GLY A 1 163 ? 4.583 141.534 7.944 1.00 35.92 173 GLY A CA 1
ATOM 1332 C C . GLY A 1 163 ? 3.144 141.681 8.422 1.00 37.72 173 GLY A C 1
ATOM 1333 O O . GLY A 1 163 ? 2.749 142.716 8.863 1.00 32.49 173 GLY A O 1
ATOM 1334 N N . SER B 1 1 ? 2.360 105.568 -3.299 1.00 28.86 11 SER B N 1
ATOM 1335 C CA . SER B 1 1 ? 0.970 105.327 -3.618 1.00 31.85 11 SER B CA 1
ATOM 1336 C C . SER B 1 1 ? 0.321 106.645 -3.959 1.00 33.98 11 SER B C 1
ATOM 1337 O O . SER B 1 1 ? 0.214 107.489 -3.081 1.00 28.76 11 SER B O 1
ATOM 1340 N N . GLN B 1 2 ? -0.219 106.743 -5.138 1.00 30.54 12 GLN B N 1
ATOM 1341 C CA . GLN B 1 2 ? -0.974 107.913 -5.513 1.00 34.75 12 GLN B CA 1
ATOM 1342 C C . GLN B 1 2 ? -2.215 107.995 -4.695 1.00 36.52 12 GLN B C 1
ATOM 1343 O O . GLN B 1 2 ? -2.615 109.169 -4.324 1.00 33.65 12 GLN B O 1
ATOM 1349 N N . SER B 1 3 ? -2.879 106.860 -4.404 1.00 35.03 13 SER B N 1
ATOM 1350 C CA . SER B 1 3 ? -4.191 107.038 -3.715 1.00 39.25 13 SER B CA 1
ATOM 1351 C C . SER B 1 3 ? -3.919 107.559 -2.273 1.00 35.85 13 SER B C 1
ATOM 1352 O O . SER B 1 3 ? -4.701 108.357 -1.697 1.00 39.34 13 SER B O 1
ATOM 1355 N N . PHE B 1 4 ? -2.916 106.997 -1.650 1.00 32.00 14 PHE B N 1
ATOM 1356 C CA . PHE B 1 4 ? -2.428 107.498 -0.389 1.00 31.43 14 PHE B CA 1
ATOM 1357 C C . PHE B 1 4 ? -2.082 108.995 -0.422 1.00 31.10 14 PHE B C 1
ATOM 1358 O O . PHE B 1 4 ? -2.489 109.735 0.519 1.00 28.71 14 PHE B O 1
ATOM 1366 N N . LEU B 1 5 ? -1.396 109.418 -1.448 1.00 28.05 15 LEU B N 1
ATOM 1367 C CA . LEU B 1 5 ? -1.029 110.813 -1.614 1.00 29.26 15 LEU B CA 1
ATOM 1368 C C . LEU B 1 5 ? -2.287 111.666 -1.670 1.00 29.96 15 LEU B C 1
ATOM 1369 O O . LEU B 1 5 ? -2.385 112.697 -0.871 1.00 28.84 15 LEU B O 1
ATOM 1374 N N . LEU B 1 6 ? -3.265 111.293 -2.494 1.00 29.16 16 LEU B N 1
ATOM 1375 C CA . LEU B 1 6 ? -4.528 111.978 -2.552 1.00 33.23 16 LEU B CA 1
ATOM 1376 C C . LEU B 1 6 ? -5.250 112.012 -1.223 1.00 28.33 16 LEU B C 1
ATOM 1377 O O . LEU B 1 6 ? -5.676 113.120 -0.811 1.00 30.25 16 LEU B O 1
ATOM 1382 N N . LYS B 1 7 ? -5.273 110.918 -0.519 1.00 28.05 17 LYS B N 1
ATOM 1383 C CA . LYS B 1 7 ? -6.027 110.816 0.722 1.00 29.79 17 LYS B CA 1
ATOM 1384 C C . LYS B 1 7 ? -5.326 111.685 1.782 1.00 26.69 17 LYS B C 1
ATOM 1385 O O . LYS B 1 7 ? -5.973 112.489 2.416 1.00 26.64 17 LYS B O 1
ATOM 1391 N N A SER B 1 8 ? -4.039 111.563 1.864 0.80 24.50 18 SER B N 1
ATOM 1392 N N B SER B 1 8 ? -4.026 111.485 1.924 0.20 24.03 18 SER B N 1
ATOM 1393 C CA A SER B 1 8 ? -3.333 112.308 2.908 0.80 22.03 18 SER B CA 1
ATOM 1394 C CA B SER B 1 8 ? -3.248 112.245 2.888 0.20 21.83 18 SER B CA 1
ATOM 1395 C C A SER B 1 8 ? -3.330 113.759 2.670 0.80 22.59 18 SER B C 1
ATOM 1396 C C B SER B 1 8 ? -3.344 113.719 2.655 0.20 22.12 18 SER B C 1
ATOM 1397 O O A SER B 1 8 ? -3.374 114.497 3.634 0.80 21.21 18 SER B O 1
ATOM 1398 O O B SER B 1 8 ? -3.607 114.444 3.609 0.20 21.54 18 SER B O 1
ATOM 1403 N N . LEU B 1 9 ? -3.098 114.171 1.415 1.00 21.46 19 LEU B N 1
ATOM 1404 C CA . LEU B 1 9 ? -3.210 115.648 1.172 1.00 24.56 19 LEU B CA 1
ATOM 1405 C C . LEU B 1 9 ? -4.602 116.160 1.533 1.00 20.93 19 LEU B C 1
ATOM 1406 O O . LEU B 1 9 ? -4.650 117.285 2.081 1.00 24.71 19 LEU B O 1
ATOM 1411 N N . GLU B 1 10 ? -5.712 115.447 1.247 1.00 24.92 20 GLU B N 1
ATOM 1412 C CA . GLU B 1 10 ? -7.066 116.022 1.567 1.00 27.12 20 GLU B CA 1
ATOM 1413 C C . GLU B 1 10 ? -7.208 116.049 3.174 1.00 22.70 20 GLU B C 1
ATOM 1414 O O . GLU B 1 10 ? -7.654 117.022 3.708 1.00 23.28 20 GLU B O 1
ATOM 1420 N N . GLN B 1 11 ? -6.623 115.052 3.772 1.00 22.62 21 GLN B N 1
ATOM 1421 C CA . GLN B 1 11 ? -6.653 115.047 5.289 1.00 20.94 21 GLN B CA 1
ATOM 1422 C C . GLN B 1 11 ? -5.834 116.165 5.853 1.00 19.88 21 GLN B C 1
ATOM 1423 O O . GLN B 1 11 ? -6.269 116.756 6.881 1.00 21.11 21 GLN B O 1
ATOM 1429 N N . VAL B 1 12 ? -4.645 116.441 5.305 1.00 20.54 22 VAL B N 1
ATOM 1430 C CA . VAL B 1 12 ? -3.855 117.565 5.757 1.00 21.19 22 VAL B CA 1
ATOM 1431 C C . VAL B 1 12 ? -4.594 118.907 5.581 1.00 20.53 22 VAL B C 1
ATOM 1432 O O . VAL B 1 12 ? -4.636 119.744 6.501 1.00 20.58 22 VAL B O 1
ATOM 1436 N N A ARG B 1 13 ? -5.194 119.107 4.384 0.50 21.88 23 ARG B N 1
ATOM 1437 N N B ARG B 1 13 ? -5.194 119.103 4.381 0.50 20.10 23 ARG B N 1
ATOM 1438 C CA A ARG B 1 13 ? -5.982 120.343 4.191 0.50 26.58 23 ARG B CA 1
ATOM 1439 C CA B ARG B 1 13 ? -6.026 120.308 4.176 0.50 23.07 23 ARG B CA 1
ATOM 1440 C C A ARG B 1 13 ? -7.167 120.514 5.149 0.50 23.52 23 ARG B C 1
ATOM 1441 C C B ARG B 1 13 ? -7.173 120.509 5.144 0.50 21.81 23 ARG B C 1
ATOM 1442 O O A ARG B 1 13 ? -7.445 121.604 5.629 0.50 23.78 23 ARG B O 1
ATOM 1443 O O B ARG B 1 13 ? -7.445 121.601 5.610 0.50 22.39 23 ARG B O 1
ATOM 1458 N N . LYS B 1 14 ? -7.839 119.388 5.472 1.00 22.59 24 LYS B N 1
ATOM 1459 C CA . LYS B 1 14 ? -8.879 119.378 6.325 1.00 23.88 24 LYS B CA 1
ATOM 1460 C C . LYS B 1 14 ? -8.401 119.881 7.759 1.00 21.29 24 LYS B C 1
ATOM 1461 O O . LYS B 1 14 ? -9.052 120.753 8.410 1.00 23.47 24 LYS B O 1
ATOM 1467 N N . ILE B 1 15 ? -7.308 119.340 8.220 1.00 21.20 25 ILE B N 1
ATOM 1468 C CA . ILE B 1 15 ? -6.757 119.783 9.543 1.00 20.45 25 ILE B CA 1
ATOM 1469 C C . ILE B 1 15 ? -6.413 121.261 9.494 1.00 21.54 25 ILE B C 1
ATOM 1470 O O . ILE B 1 15 ? -6.694 121.967 10.395 1.00 22.71 25 ILE B O 1
ATOM 1475 N N . GLN B 1 16 ? -5.732 121.616 8.396 1.00 22.17 26 GLN B N 1
ATOM 1476 C CA . GLN B 1 16 ? -5.343 123.068 8.283 1.00 21.81 26 GLN B CA 1
ATOM 1477 C C . GLN B 1 16 ? -6.574 123.954 8.292 1.00 22.28 26 GLN B C 1
ATOM 1478 O O . GLN B 1 16 ? -6.513 124.967 8.997 1.00 23.17 26 GLN B O 1
ATOM 1484 N N . GLY B 1 17 ? -7.644 123.651 7.593 1.00 24.16 27 GLY B N 1
ATOM 1485 C CA . GLY B 1 17 ? -8.952 124.375 7.678 1.00 26.14 27 GLY B CA 1
ATOM 1486 C C . GLY B 1 17 ? -9.547 124.450 9.054 1.00 26.55 27 GLY B C 1
ATOM 1487 O O . GLY B 1 17 ? -9.954 125.521 9.559 1.00 26.38 27 GLY B O 1
ATOM 1488 N N . ASP B 1 18 ? -9.516 123.281 9.711 1.00 23.33 28 ASP B N 1
ATOM 1489 C CA . ASP B 1 18 ? -10.034 123.172 11.044 1.00 25.55 28 ASP B CA 1
ATOM 1490 C C . ASP B 1 18 ? -9.211 124.063 12.042 1.00 22.33 28 ASP B C 1
ATOM 1491 O O . ASP B 1 18 ? -9.784 124.653 12.952 1.00 22.84 28 ASP B O 1
ATOM 1496 N N . GLY B 1 19 ? -7.881 124.053 11.943 1.00 22.31 29 GLY B N 1
ATOM 1497 C CA . GLY B 1 19 ? -7.076 124.828 12.754 1.00 21.98 29 GLY B CA 1
ATOM 1498 C C . GLY B 1 19 ? -7.247 126.341 12.553 1.00 22.88 29 GLY B C 1
ATOM 1499 O O . GLY B 1 19 ? -7.320 127.147 13.525 1.00 21.19 29 GLY B O 1
ATOM 1500 N N . ALA B 1 20 ? -7.357 126.660 11.243 1.00 23.64 30 ALA B N 1
ATOM 1501 C CA . ALA B 1 20 ? -7.734 128.054 10.964 1.00 25.61 30 ALA B CA 1
ATOM 1502 C C . ALA B 1 20 ? -9.106 128.464 11.545 1.00 23.91 30 ALA B C 1
ATOM 1503 O O . ALA B 1 20 ? -9.212 129.588 12.114 1.00 27.03 30 ALA B O 1
ATOM 1505 N N . ALA B 1 21 ? -10.119 127.603 11.415 1.00 26.37 31 ALA B N 1
ATOM 1506 C CA . ALA B 1 21 ? -11.381 127.851 12.070 1.00 27.03 31 ALA B CA 1
ATOM 1507 C C . ALA B 1 21 ? -11.246 128.011 13.606 1.00 25.69 31 ALA B C 1
ATOM 1508 O O . ALA B 1 21 ? -11.836 128.924 14.151 1.00 28.23 31 ALA B O 1
ATOM 1510 N N . LEU B 1 22 ? -10.392 127.237 14.269 1.00 24.67 32 LEU B N 1
ATOM 1511 C CA . LEU B 1 22 ? -10.243 127.355 15.736 1.00 23.39 32 LEU B CA 1
ATOM 1512 C C . LEU B 1 22 ? -9.586 128.769 16.066 1.00 26.21 32 LEU B C 1
ATOM 1513 O O . LEU B 1 22 ? -9.984 129.484 16.966 1.00 26.58 32 LEU B O 1
ATOM 1518 N N . GLN B 1 23 ? -8.531 129.117 15.312 1.00 24.57 33 GLN B N 1
ATOM 1519 C CA . GLN B 1 23 ? -7.835 130.421 15.494 1.00 25.07 33 GLN B CA 1
ATOM 1520 C C . GLN B 1 23 ? -8.828 131.557 15.281 1.00 26.38 33 GLN B C 1
ATOM 1521 O O . GLN B 1 23 ? -8.906 132.468 16.150 1.00 28.60 33 GLN B O 1
ATOM 1527 N N . GLU B 1 24 ? -9.667 131.450 14.262 1.00 28.56 34 GLU B N 1
ATOM 1528 C CA . GLU B 1 24 ? -10.677 132.450 13.962 1.00 31.28 34 GLU B CA 1
ATOM 1529 C C . GLU B 1 24 ? -11.673 132.645 15.142 1.00 31.03 34 GLU B C 1
ATOM 1530 O O . GLU B 1 24 ? -11.978 133.809 15.493 1.00 34.69 34 GLU B O 1
ATOM 1536 N N A LYS B 1 25 ? -12.173 131.557 15.649 0.80 28.80 35 LYS B N 1
ATOM 1537 N N B LYS B 1 25 ? -12.170 131.536 15.689 0.20 28.38 35 LYS B N 1
ATOM 1538 C CA A LYS B 1 25 ? -13.088 131.591 16.753 0.80 32.48 35 LYS B CA 1
ATOM 1539 C CA B LYS B 1 25 ? -13.143 131.526 16.796 0.20 27.65 35 LYS B CA 1
ATOM 1540 C C A LYS B 1 25 ? -12.476 132.171 17.996 0.80 31.39 35 LYS B C 1
ATOM 1541 C C B LYS B 1 25 ? -12.565 131.937 18.145 0.20 28.10 35 LYS B C 1
ATOM 1542 O O A LYS B 1 25 ? -13.110 133.032 18.666 0.80 32.21 35 LYS B O 1
ATOM 1543 O O B LYS B 1 25 ? -13.315 132.341 19.067 0.20 26.08 35 LYS B O 1
ATOM 1554 N N . LEU B 1 26 ? -11.261 131.735 18.310 1.00 29.64 36 LEU B N 1
ATOM 1555 C CA . LEU B 1 26 ? -10.536 132.320 19.431 1.00 30.55 36 LEU B CA 1
ATOM 1556 C C . LEU B 1 26 ? -10.333 133.770 19.335 1.00 31.74 36 LEU B C 1
ATOM 1557 O O . LEU B 1 26 ? -10.418 134.531 20.357 1.00 31.40 36 LEU B O 1
ATOM 1562 N N . CYS B 1 27 ? -10.021 134.225 18.114 1.00 29.73 37 CYS B N 1
ATOM 1563 C CA . CYS B 1 27 ? -9.808 135.619 17.860 1.00 34.34 37 CYS B CA 1
ATOM 1564 C C . CYS B 1 27 ? -11.204 136.335 18.016 1.00 38.74 37 CYS B C 1
ATOM 1565 O O . CYS B 1 27 ? -11.325 137.383 18.726 1.00 38.97 37 CYS B O 1
ATOM 1568 N N . ALA B 1 28 ? -12.267 135.774 17.476 1.00 36.44 38 ALA B N 1
ATOM 1569 C CA . ALA B 1 28 ? -13.565 136.476 17.556 1.00 42.01 38 ALA B CA 1
ATOM 1570 C C . ALA B 1 28 ? -14.084 136.482 18.978 1.00 40.20 38 ALA B C 1
ATOM 1571 O O . ALA B 1 28 ? -14.655 137.523 19.357 1.00 47.95 38 ALA B O 1
ATOM 1573 N N . THR B 1 29 ? -13.946 135.396 19.742 1.00 39.86 39 THR B N 1
ATOM 1574 C CA . THR B 1 29 ? -14.522 135.186 21.083 1.00 40.28 39 THR B CA 1
ATOM 1575 C C . THR B 1 29 ? -13.707 135.781 22.201 1.00 46.10 39 THR B C 1
ATOM 1576 O O . THR B 1 29 ? -14.274 136.354 23.136 1.00 49.60 39 THR B O 1
ATOM 1580 N N . TYR B 1 30 ? -12.388 135.774 22.088 1.00 37.42 40 TYR B N 1
ATOM 1581 C CA . TYR B 1 30 ? -11.494 136.226 23.169 1.00 35.82 40 TYR B CA 1
ATOM 1582 C C . TYR B 1 30 ? -10.497 137.243 22.789 1.00 38.21 40 TYR B C 1
ATOM 1583 O O . TYR B 1 30 ? -9.648 137.596 23.571 1.00 38.72 40 TYR B O 1
ATOM 1592 N N . LYS B 1 31 ? -10.517 137.740 21.581 1.00 33.88 41 LYS B N 1
ATOM 1593 C CA . LYS B 1 31 ? -9.597 138.736 21.070 1.00 36.11 41 LYS B CA 1
ATOM 1594 C C . LYS B 1 31 ? -8.171 138.260 21.234 1.00 37.74 41 LYS B C 1
ATOM 1595 O O . LYS B 1 31 ? -7.267 139.047 21.428 1.00 35.97 41 LYS B O 1
ATOM 1601 N N . LEU B 1 32 ? -7.932 136.912 21.011 1.00 32.77 42 LEU B N 1
ATOM 1602 C CA . LEU B 1 32 ? -6.558 136.454 20.924 1.00 34.25 42 LEU B CA 1
ATOM 1603 C C . LEU B 1 32 ? -6.337 136.257 19.431 1.00 34.22 42 LEU B C 1
ATOM 1604 O O . LEU B 1 32 ? -6.711 135.179 18.870 1.00 31.51 42 LEU B O 1
ATOM 1609 N N . CYS B 1 33 ? -5.792 137.235 18.728 1.00 35.22 43 CYS B N 1
ATOM 1610 C CA . CYS B 1 33 ? -5.697 137.319 17.328 1.00 34.54 43 CYS B CA 1
ATOM 1611 C C . CYS B 1 33 ? -4.314 137.245 16.785 1.00 31.09 43 CYS B C 1
ATOM 1612 O O . CYS B 1 33 ? -4.088 137.374 15.585 1.00 33.86 43 CYS B O 1
ATOM 1615 N N . HIS B 1 34 ? -3.302 137.059 17.673 1.00 33.04 44 HIS B N 1
ATOM 1616 C CA . HIS B 1 34 ? -1.859 137.250 17.284 1.00 31.27 44 HIS B CA 1
ATOM 1617 C C . HIS B 1 34 ? -1.037 136.173 17.921 1.00 33.14 44 HIS B C 1
ATOM 1618 O O . HIS B 1 34 ? -0.544 136.275 19.057 1.00 33.08 44 HIS B O 1
ATOM 1625 N N . PRO B 1 35 ? -1.041 134.999 17.309 1.00 31.81 45 PRO B N 1
ATOM 1626 C CA . PRO B 1 35 ? -0.225 133.887 17.873 1.00 31.82 45 PRO B CA 1
ATOM 1627 C C . PRO B 1 35 ? 1.239 134.218 18.201 1.00 33.93 45 PRO B C 1
ATOM 1628 O O . PRO B 1 35 ? 1.805 133.727 19.138 1.00 32.55 45 PRO B O 1
ATOM 1632 N N A GLU B 1 36 ? 1.832 135.123 17.433 0.80 34.23 46 GLU B N 1
ATOM 1633 N N B GLU B 1 36 ? 1.836 135.120 17.415 0.20 34.33 46 GLU B N 1
ATOM 1634 C CA A GLU B 1 36 ? 3.223 135.504 17.642 0.80 36.85 46 GLU B CA 1
ATOM 1635 C CA B GLU B 1 36 ? 3.160 135.732 17.683 0.20 35.76 46 GLU B CA 1
ATOM 1636 C C A GLU B 1 36 ? 3.494 136.253 19.051 0.80 36.69 46 GLU B C 1
ATOM 1637 C C B GLU B 1 36 ? 3.485 136.173 19.125 0.20 36.51 46 GLU B C 1
ATOM 1638 O O A GLU B 1 36 ? 4.572 136.135 19.640 0.80 44.60 46 GLU B O 1
ATOM 1639 O O B GLU B 1 36 ? 4.583 135.943 19.730 0.20 40.00 46 GLU B O 1
ATOM 1650 N N . GLU B 1 37 ? 2.495 136.887 19.669 1.00 36.77 47 GLU B N 1
ATOM 1651 C CA . GLU B 1 37 ? 2.589 137.424 21.061 1.00 35.99 47 GLU B CA 1
ATOM 1652 C C . GLU B 1 37 ? 2.636 136.433 22.202 1.00 35.93 47 GLU B C 1
ATOM 1653 O O . GLU B 1 37 ? 2.958 136.709 23.362 1.00 35.42 47 GLU B O 1
ATOM 1659 N N . LEU B 1 38 ? 2.125 135.193 21.872 1.00 29.80 48 LEU B N 1
ATOM 1660 C CA . LEU B 1 38 ? 2.015 134.195 22.877 1.00 29.30 48 LEU B CA 1
ATOM 1661 C C . LEU B 1 38 ? 3.192 133.272 22.868 1.00 26.21 48 LEU B C 1
ATOM 1662 O O . LEU B 1 38 ? 3.271 132.408 23.751 1.00 28.17 48 LEU B O 1
ATOM 1667 N N . VAL B 1 39 ? 4.059 133.417 21.913 1.00 31.20 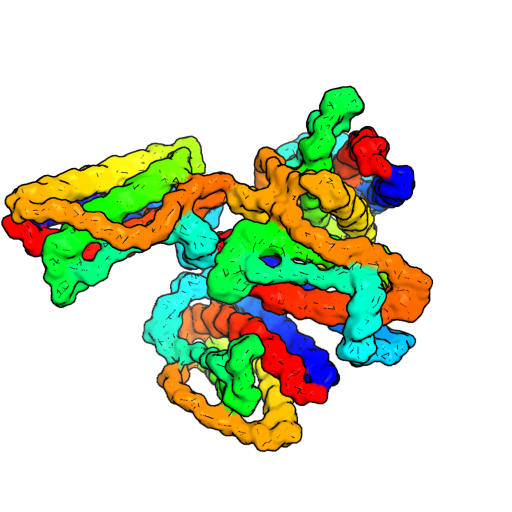49 VAL B N 1
ATOM 1668 C CA . VAL B 1 39 ? 5.208 132.481 21.767 1.00 31.18 49 VAL B CA 1
ATOM 1669 C C . VAL B 1 39 ? 6.173 132.339 22.996 1.00 29.45 49 VAL B C 1
ATOM 1670 O O . VAL B 1 39 ? 6.459 131.205 23.489 1.00 29.29 49 VAL B O 1
ATOM 1674 N N . LEU B 1 40 ? 6.578 133.471 23.580 1.00 30.34 50 LEU B N 1
ATOM 1675 C CA . LEU B 1 40 ? 7.450 133.388 24.694 1.00 27.68 50 LEU B CA 1
ATOM 1676 C C . LEU B 1 40 ? 6.735 132.758 25.960 1.00 27.59 50 LEU B C 1
ATOM 1677 O O . LEU B 1 40 ? 7.310 132.057 26.734 1.00 28.61 50 LEU B O 1
ATOM 1682 N N . LEU B 1 41 ? 5.485 133.060 26.141 1.00 26.93 51 LEU B N 1
ATOM 1683 C CA . LEU B 1 41 ? 4.681 132.422 27.180 1.00 26.33 51 LEU B CA 1
ATOM 1684 C C . LEU B 1 41 ? 4.625 130.969 26.999 1.00 27.00 51 LEU B C 1
ATOM 1685 O O . LEU B 1 41 ? 4.841 130.194 27.933 1.00 28.84 51 LEU B O 1
ATOM 1690 N N . GLY B 1 42 ? 4.340 130.518 25.751 1.00 28.09 52 GLY B N 1
ATOM 1691 C CA . GLY B 1 42 ? 4.379 129.081 25.505 1.00 27.02 52 GLY B CA 1
ATOM 1692 C C . GLY B 1 42 ? 5.710 128.406 25.803 1.00 28.52 52 GLY B C 1
ATOM 1693 O O . GLY B 1 42 ? 5.778 127.290 26.359 1.00 28.83 52 GLY B O 1
ATOM 1694 N N . HIS B 1 43 ? 6.777 129.109 25.543 1.00 27.00 53 HIS B N 1
ATOM 1695 C CA . HIS B 1 43 ? 8.098 128.643 25.928 1.00 30.71 53 HIS B CA 1
ATOM 1696 C C . HIS B 1 43 ? 8.162 128.497 27.421 1.00 30.10 53 HIS B C 1
ATOM 1697 O O . HIS B 1 43 ? 8.556 127.494 27.912 1.00 30.67 53 HIS B O 1
ATOM 1704 N N . SER B 1 44 ? 7.690 129.531 28.165 1.00 29.27 54 SER B N 1
ATOM 1705 C CA . SER B 1 44 ? 7.703 129.477 29.626 1.00 30.53 54 SER B CA 1
ATOM 1706 C C . SER B 1 44 ? 6.810 128.361 30.251 1.00 31.01 54 SER B C 1
ATOM 1707 O O . SER B 1 44 ? 7.126 127.808 31.320 1.00 30.06 54 SER B O 1
ATOM 1710 N N . LEU B 1 45 ? 5.716 128.029 29.563 1.00 29.87 55 LEU B N 1
ATOM 1711 C CA . LEU B 1 45 ? 4.826 126.969 29.939 1.00 28.42 55 LEU B CA 1
ATOM 1712 C C . LEU B 1 45 ? 5.348 125.575 29.579 1.00 30.36 55 LEU B C 1
ATOM 1713 O O . LEU B 1 45 ? 4.790 124.600 30.010 1.00 32.77 55 LEU B O 1
ATOM 1718 N N . GLY B 1 46 ? 6.406 125.499 28.891 1.00 28.68 56 GLY B N 1
ATOM 1719 C CA . GLY B 1 46 ? 7.031 124.258 28.533 1.00 34.23 56 GLY B CA 1
ATOM 1720 C C . GLY B 1 46 ? 6.185 123.497 27.497 1.00 32.88 56 GLY B C 1
ATOM 1721 O O . GLY B 1 46 ? 6.077 122.246 27.609 1.00 36.12 56 GLY B O 1
ATOM 1722 N N . ILE B 1 47 ? 5.540 124.209 26.596 1.00 29.32 57 ILE B N 1
ATOM 1723 C CA . ILE B 1 47 ? 4.810 123.473 25.491 1.00 27.60 57 ILE B CA 1
ATOM 1724 C C . ILE B 1 47 ? 5.751 122.808 24.504 1.00 27.89 57 ILE B C 1
ATOM 1725 O O . ILE B 1 47 ? 6.553 123.480 23.901 1.00 29.44 57 ILE B O 1
ATOM 1730 N N . PRO B 1 48 ? 5.702 121.434 24.343 1.00 28.24 58 PRO B N 1
ATOM 1731 C CA . PRO B 1 48 ? 6.605 120.646 23.468 1.00 31.34 58 PRO B CA 1
ATOM 1732 C C . PRO B 1 48 ? 6.048 120.778 22.056 1.00 30.89 58 PRO B C 1
ATOM 1733 O O . PRO B 1 48 ? 4.849 120.508 21.863 1.00 30.24 58 PRO B O 1
ATOM 1737 N N . TRP B 1 49 ? 6.903 121.102 21.128 1.00 31.40 59 TRP B N 1
ATOM 1738 C CA . TRP B 1 49 ? 6.572 121.199 19.741 1.00 32.03 59 TRP B CA 1
ATOM 1739 C C . TRP B 1 49 ? 7.308 120.050 19.082 1.00 33.29 59 TRP B C 1
ATOM 1740 O O . TRP B 1 49 ? 8.541 120.012 19.008 1.00 35.32 59 TRP B O 1
ATOM 1751 N N . ALA B 1 50 ? 6.571 119.219 18.341 1.00 25.93 60 ALA B N 1
ATOM 1752 C CA . ALA B 1 50 ? 7.146 118.088 17.744 1.00 27.69 60 ALA B CA 1
ATOM 1753 C C . ALA B 1 50 ? 8.106 118.414 16.631 1.00 28.40 60 ALA B C 1
ATOM 1754 O O . ALA B 1 50 ? 7.696 119.072 15.646 1.00 30.39 60 ALA B O 1
ATOM 1756 N N . PRO B 1 51 ? 9.227 117.740 16.639 1.00 29.71 61 PRO B N 1
ATOM 1757 C CA . PRO B 1 51 ? 10.152 117.905 15.609 1.00 34.77 61 PRO B CA 1
ATOM 1758 C C . PRO B 1 51 ? 9.888 117.050 14.334 1.00 36.00 61 PRO B C 1
ATOM 1759 O O . PRO B 1 51 ? 9.378 115.915 14.420 1.00 28.64 61 PRO B O 1
ATOM 1763 N N . LEU B 1 52 ? 10.354 117.534 13.160 1.00 35.40 62 LEU B N 1
ATOM 1764 C CA . LEU B 1 52 ? 10.260 116.849 11.912 1.00 32.34 62 LEU B CA 1
ATOM 1765 C C . LEU B 1 52 ? 11.608 116.922 11.146 1.00 35.13 62 LEU B C 1
ATOM 1766 O O . LEU B 1 52 ? 11.656 117.020 9.924 1.00 34.21 62 LEU B O 1
ATOM 1771 N N . SER B 1 53 ? 12.674 116.801 11.917 1.00 35.03 63 SER B N 1
ATOM 1772 C CA . SER B 1 53 ? 14.015 116.979 11.386 1.00 37.11 63 SER B CA 1
ATOM 1773 C C . SER B 1 53 ? 14.490 115.863 10.537 1.00 39.71 63 SER B C 1
ATOM 1774 O O . SER B 1 53 ? 15.446 116.092 9.734 1.00 39.56 63 SER B O 1
ATOM 1777 N N . SER B 1 54 ? 13.832 114.680 10.518 1.00 34.56 64 SER B N 1
ATOM 1778 C CA . SER B 1 54 ? 14.162 113.662 9.551 1.00 33.64 64 SER B CA 1
ATOM 1779 C C . SER B 1 54 ? 13.352 113.763 8.290 1.00 32.99 64 SER B C 1
ATOM 1780 O O . SER B 1 54 ? 13.412 112.850 7.453 1.00 31.25 64 SER B O 1
ATOM 1783 N N . CYS B 1 55 ? 12.573 114.828 8.141 1.00 33.65 65 CYS B N 1
ATOM 1784 C CA . CYS B 1 55 ? 11.797 115.076 6.909 1.00 39.35 65 CYS B CA 1
ATOM 1785 C C . CYS B 1 55 ? 12.236 116.417 6.102 1.00 45.45 65 CYS B C 1
ATOM 1786 O O . CYS B 1 55 ? 11.463 117.324 5.831 1.00 47.41 65 CYS B O 1
ATOM 1789 N N . PRO B 1 56 ? 13.501 116.649 5.974 1.00 48.74 66 PRO B N 1
ATOM 1790 C CA . PRO B 1 56 ? 13.862 117.807 5.105 1.00 57.10 66 PRO B CA 1
ATOM 1791 C C . PRO B 1 56 ? 13.712 117.293 3.668 1.00 55.38 66 PRO B C 1
ATOM 1792 O O . PRO B 1 56 ? 13.931 116.101 3.461 1.00 50.15 66 PRO B O 1
ATOM 1796 N N . SER B 1 57 ? 13.394 118.191 2.722 1.00 67.23 67 SER B N 1
ATOM 1797 C CA . SER B 1 57 ? 13.180 117.858 1.276 1.00 76.19 67 SER B CA 1
ATOM 1798 C C . SER B 1 57 ? 14.180 116.845 0.699 1.00 78.84 67 SER B C 1
ATOM 1799 O O . SER B 1 57 ? 13.797 115.771 0.198 1.00 85.22 67 SER B O 1
ATOM 1802 N N . GLN B 1 58 ? 15.453 117.195 0.834 1.00 75.67 68 GLN B N 1
ATOM 1803 C CA . GLN B 1 58 ? 16.630 116.386 0.388 1.00 79.89 68 GLN B CA 1
ATOM 1804 C C . GLN B 1 58 ? 17.250 115.820 1.665 1.00 73.78 68 GLN B C 1
ATOM 1805 O O . GLN B 1 58 ? 17.146 116.471 2.711 1.00 68.72 68 GLN B O 1
ATOM 1811 N N . ALA B 1 59 ? 17.877 114.643 1.629 1.00 74.55 69 ALA B N 1
ATOM 1812 C CA . ALA B 1 59 ? 18.276 113.951 2.911 1.00 76.13 69 ALA B CA 1
ATOM 1813 C C . ALA B 1 59 ? 17.035 113.705 3.873 1.00 66.39 69 ALA B C 1
ATOM 1814 O O . ALA B 1 59 ? 17.041 113.962 5.090 1.00 69.80 69 ALA B O 1
ATOM 1816 N N . LEU B 1 60 ? 15.936 113.284 3.266 1.00 60.65 70 LEU B N 1
ATOM 1817 C CA . LEU B 1 60 ? 14.782 112.775 4.015 1.00 44.37 70 LEU B CA 1
ATOM 1818 C C . LEU B 1 60 ? 15.102 111.360 4.373 1.00 44.05 70 LEU B C 1
ATOM 1819 O O . LEU B 1 60 ? 15.432 110.585 3.474 1.00 46.92 70 LEU B O 1
ATOM 1824 N N . GLN B 1 61 ? 14.974 110.945 5.649 1.00 39.40 71 GLN B N 1
ATOM 1825 C CA . GLN B 1 61 ? 15.228 109.500 6.010 1.00 37.90 71 GLN B CA 1
ATOM 1826 C C . GLN B 1 61 ? 13.795 108.914 6.275 1.00 37.44 71 GLN B C 1
ATOM 1827 O O . GLN B 1 61 ? 13.159 109.347 7.200 1.00 34.63 71 GLN B O 1
ATOM 1833 N N . LEU B 1 62 ? 13.340 108.003 5.469 1.00 33.59 72 LEU B N 1
ATOM 1834 C CA . LEU B 1 62 ? 11.944 107.639 5.494 1.00 32.89 72 LEU B CA 1
ATOM 1835 C C . LEU B 1 62 ? 11.434 107.030 6.809 1.00 31.64 72 LEU B C 1
ATOM 1836 O O . LEU B 1 62 ? 10.416 107.497 7.317 1.00 30.75 72 LEU B O 1
ATOM 1841 N N . ALA B 1 63 ? 12.134 106.070 7.336 1.00 30.11 73 ALA B N 1
ATOM 1842 C CA . ALA B 1 63 ? 11.617 105.492 8.613 1.00 31.75 73 ALA B CA 1
ATOM 1843 C C . ALA B 1 63 ? 11.615 106.584 9.709 1.00 29.75 73 ALA B C 1
ATOM 1844 O O . ALA B 1 63 ? 10.703 106.673 10.438 1.00 29.17 73 ALA B O 1
ATOM 1846 N N . GLY B 1 64 ? 12.708 107.309 9.860 1.00 29.27 74 GLY B N 1
ATOM 1847 C CA . GLY B 1 64 ? 12.786 108.358 10.885 1.00 29.80 74 GLY B CA 1
ATOM 1848 C C . GLY B 1 64 ? 11.717 109.401 10.696 1.00 28.36 74 GLY B C 1
ATOM 1849 O O . GLY B 1 64 ? 11.114 109.855 11.670 1.00 25.92 74 GLY B O 1
ATOM 1850 N N . CYS B 1 65 ? 11.442 109.765 9.433 1.00 27.39 75 CYS B N 1
ATOM 1851 C CA . CYS B 1 65 ? 10.461 110.811 9.131 1.00 27.21 75 CYS B CA 1
ATOM 1852 C C . CYS B 1 65 ? 9.046 110.281 9.560 1.00 23.87 75 CYS B C 1
ATOM 1853 O O . CYS B 1 65 ? 8.282 110.910 10.264 1.00 24.26 75 CYS B O 1
ATOM 1856 N N . LEU B 1 66 ? 8.751 109.091 9.159 1.00 23.17 76 LEU B N 1
ATOM 1857 C CA . LEU B 1 66 ? 7.446 108.472 9.533 1.00 23.16 76 LEU B CA 1
ATOM 1858 C C . LEU B 1 66 ? 7.355 108.339 11.007 1.00 22.82 76 LEU B C 1
ATOM 1859 O O . LEU B 1 66 ? 6.333 108.696 11.567 1.00 22.57 76 LEU B O 1
ATOM 1864 N N . SER B 1 67 ? 8.415 107.941 11.658 1.00 23.47 77 SER B N 1
ATOM 1865 C CA . SER B 1 67 ? 8.357 107.885 13.135 1.00 22.23 77 SER B CA 1
ATOM 1866 C C . SER B 1 67 ? 8.126 109.259 13.787 1.00 24.42 77 SER B C 1
ATOM 1867 O O . SER B 1 67 ? 7.386 109.344 14.750 1.00 22.83 77 SER B O 1
ATOM 1870 N N . GLN B 1 68 ? 8.786 110.361 13.294 1.00 22.60 78 GLN B N 1
ATOM 1871 C CA . GLN B 1 68 ? 8.500 111.654 13.777 1.00 23.48 78 GLN B CA 1
ATOM 1872 C C . GLN B 1 68 ? 7.068 112.154 13.464 1.00 20.97 78 GLN B C 1
ATOM 1873 O O . GLN B 1 68 ? 6.460 112.818 14.368 1.00 21.60 78 GLN B O 1
ATOM 1879 N N A LEU B 1 69 ? 6.523 111.781 12.330 0.80 22.51 79 LEU B N 1
ATOM 1880 N N B LEU B 1 69 ? 6.506 111.827 12.293 0.20 19.99 79 LEU B N 1
ATOM 1881 C CA A LEU B 1 69 ? 5.165 112.103 12.039 0.80 21.54 79 LEU B CA 1
ATOM 1882 C CA B LEU B 1 69 ? 5.089 112.121 12.020 0.20 18.53 79 LEU B CA 1
ATOM 1883 C C A LEU B 1 69 ? 4.217 111.398 13.009 0.80 22.13 79 LEU B C 1
ATOM 1884 C C B LEU B 1 69 ? 4.184 111.392 13.012 0.20 19.51 79 LEU B C 1
ATOM 1885 O O A LEU B 1 69 ? 3.277 111.937 13.498 0.80 19.13 79 LEU B O 1
ATOM 1886 O O B LEU B 1 69 ? 3.296 111.998 13.601 0.20 19.51 79 LEU B O 1
ATOM 1895 N N . HIS B 1 70 ? 4.401 110.080 13.191 1.00 20.26 80 HIS B N 1
ATOM 1896 C CA . HIS B 1 70 ? 3.547 109.303 14.136 1.00 20.08 80 HIS B CA 1
ATOM 1897 C C . HIS B 1 70 ? 3.599 109.850 15.542 1.00 19.65 80 HIS B C 1
ATOM 1898 O O . HIS B 1 70 ? 2.590 110.112 16.185 1.00 17.69 80 HIS B O 1
ATOM 1905 N N . SER B 1 71 ? 4.804 110.135 16.015 1.00 19.12 81 SER B N 1
ATOM 1906 C CA . SER B 1 71 ? 4.994 110.630 17.364 1.00 20.57 81 SER B CA 1
ATOM 1907 C C . SER B 1 71 ? 4.425 112.078 17.405 1.00 17.19 81 SER B C 1
ATOM 1908 O O . SER B 1 71 ? 3.768 112.416 18.394 1.00 19.26 81 SER B O 1
ATOM 1911 N N . GLY B 1 72 ? 4.672 112.888 16.342 1.00 19.91 82 GLY B N 1
ATOM 1912 C CA . GLY B 1 72 ? 4.255 114.287 16.434 1.00 19.89 82 GLY B CA 1
ATOM 1913 C C . GLY B 1 72 ? 2.747 114.420 16.394 1.00 18.87 82 GLY B C 1
ATOM 1914 O O . GLY B 1 72 ? 2.131 115.218 17.119 1.00 17.61 82 GLY B O 1
ATOM 1915 N N . LEU B 1 73 ? 2.064 113.568 15.617 1.00 16.43 83 LEU B N 1
ATOM 1916 C CA . LEU B 1 73 ? 0.634 113.557 15.649 1.00 17.36 83 LEU B CA 1
ATOM 1917 C C . LEU B 1 73 ? 0.023 113.253 17.014 1.00 17.05 83 LEU B C 1
ATOM 1918 O O . LEU B 1 73 ? -0.889 113.904 17.536 1.00 17.65 83 LEU B O 1
ATOM 1923 N N . PHE B 1 74 ? 0.595 112.263 17.693 1.00 16.42 84 PHE B N 1
ATOM 1924 C CA . PHE B 1 74 ? 0.246 111.996 19.050 1.00 18.68 84 PHE B CA 1
ATOM 1925 C C . PHE B 1 74 ? 0.469 113.143 20.042 1.00 17.74 84 PHE B C 1
ATOM 1926 O O . PHE B 1 74 ? -0.269 113.287 20.944 1.00 18.70 84 PHE B O 1
ATOM 1934 N N . LEU B 1 75 ? 1.611 113.810 19.815 1.00 18.56 85 LEU B N 1
ATOM 1935 C CA . LEU B 1 75 ? 1.895 115.027 20.624 1.00 19.84 85 LEU B CA 1
ATOM 1936 C C . LEU B 1 75 ? 0.828 116.096 20.506 1.00 18.31 85 LEU B C 1
ATOM 1937 O O . LEU B 1 75 ? 0.307 116.576 21.499 1.00 18.98 85 LEU B O 1
ATOM 1942 N N . TYR B 1 76 ? 0.479 116.393 19.286 1.00 17.38 86 TYR B N 1
ATOM 1943 C CA . TYR B 1 76 ? -0.590 117.372 19.006 1.00 19.99 86 TYR B CA 1
ATOM 1944 C C . TYR B 1 76 ? -1.904 116.925 19.560 1.00 17.96 86 TYR B C 1
ATOM 1945 O O . TYR B 1 76 ? -2.701 117.618 20.172 1.00 19.23 86 TYR B O 1
ATOM 1954 N N . GLN B 1 77 ? -2.259 115.608 19.435 1.00 18.41 87 GLN B N 1
ATOM 1955 C CA . GLN B 1 77 ? -3.478 115.047 20.011 1.00 18.54 87 GLN B CA 1
ATOM 1956 C C . GLN B 1 77 ? -3.445 115.262 21.558 1.00 19.69 87 GLN B C 1
ATOM 1957 O O . GLN B 1 77 ? -4.447 115.636 22.157 1.00 20.67 87 GLN B O 1
ATOM 1963 N N . GLY B 1 78 ? -2.3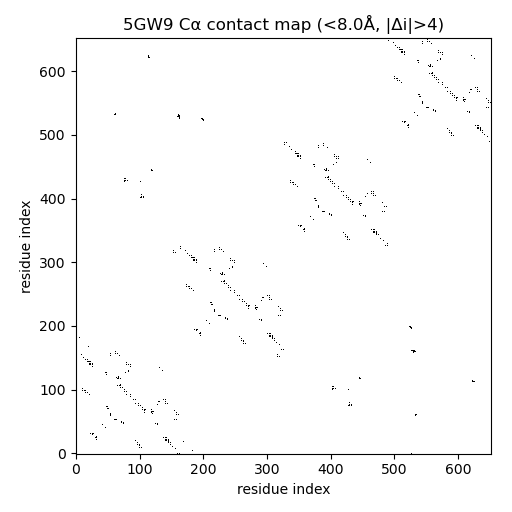10 114.981 22.185 1.00 17.80 88 GLY B N 1
ATOM 1964 C CA . GLY B 1 78 ? -2.206 115.149 23.609 1.00 18.78 88 GLY B CA 1
ATOM 1965 C C . GLY B 1 78 ? -2.398 116.668 24.033 1.00 18.09 88 GLY B C 1
ATOM 1966 O O . GLY B 1 78 ? -3.019 116.889 25.028 1.00 20.21 88 GLY B O 1
ATOM 1967 N N . LEU B 1 79 ? -1.761 117.526 23.307 1.00 20.12 89 LEU B N 1
ATOM 1968 C CA . LEU B 1 79 ? -1.930 118.927 23.582 1.00 19.42 89 LEU B CA 1
ATOM 1969 C C . LEU B 1 79 ? -3.350 119.356 23.441 1.00 20.06 89 LEU B C 1
ATOM 1970 O O . LEU B 1 79 ? -3.862 120.124 24.298 1.00 19.98 89 LEU B O 1
ATOM 1975 N N . LEU B 1 80 ? -4.007 118.982 22.337 1.00 19.36 90 LEU B N 1
ATOM 1976 C CA . LEU B 1 80 ? -5.456 119.271 22.143 1.00 19.64 90 LEU B CA 1
ATOM 1977 C C . LEU B 1 80 ? -6.278 118.772 23.266 1.00 21.11 90 LEU B C 1
ATOM 1978 O O . LEU B 1 80 ? -7.213 119.391 23.747 1.00 22.60 90 LEU B O 1
ATOM 1983 N N A GLN B 1 81 ? -6.035 117.501 23.645 0.80 20.64 91 GLN B N 1
ATOM 1984 N N B GLN B 1 81 ? -6.004 117.501 23.666 0.20 20.05 91 GLN B N 1
ATOM 1985 C CA A GLN B 1 81 ? -6.753 117.004 24.771 0.80 22.13 91 GLN B CA 1
ATOM 1986 C CA B GLN B 1 81 ? -6.700 116.825 24.803 0.20 19.79 91 GLN B CA 1
ATOM 1987 C C A GLN B 1 81 ? -6.578 117.762 26.087 0.80 21.16 91 GLN B C 1
ATOM 1988 C C B GLN B 1 81 ? -6.533 117.610 26.133 0.20 21.14 91 GLN B C 1
ATOM 1989 O O A GLN B 1 81 ? -7.529 117.914 26.833 0.80 24.18 91 GLN B O 1
ATOM 1990 O O B GLN B 1 81 ? -7.444 117.725 26.952 0.20 22.38 91 GLN B O 1
ATOM 2001 N N . ALA B 1 82 ? -5.344 118.145 26.309 1.00 22.67 92 ALA B N 1
ATOM 2002 C CA . ALA B 1 82 ? -4.956 118.904 27.492 1.00 24.46 92 ALA B CA 1
ATOM 2003 C C . ALA B 1 82 ? -5.700 120.186 27.610 1.00 26.32 92 ALA B C 1
ATOM 2004 O O . ALA B 1 82 ? -5.803 120.715 28.742 1.00 27.06 92 ALA B O 1
ATOM 2006 N N . LEU B 1 83 ? -6.219 120.762 26.535 1.00 25.11 93 LEU B N 1
ATOM 2007 C CA . LEU B 1 83 ? -7.101 121.923 26.565 1.00 25.06 93 LEU B CA 1
ATOM 2008 C C . LEU B 1 83 ? -8.436 121.788 27.085 1.00 28.04 93 LEU B C 1
ATOM 2009 O O . LEU B 1 83 ? -9.116 122.801 27.282 1.00 26.69 93 LEU B O 1
ATOM 2014 N N . GLU B 1 84 ? -8.878 120.507 27.277 1.00 29.29 94 GLU B N 1
ATOM 2015 C CA . GLU B 1 84 ? -10.181 120.227 27.777 1.00 29.47 94 GLU B CA 1
ATOM 2016 C C . GLU B 1 84 ? -11.306 121.001 27.156 1.00 32.77 94 GLU B C 1
ATOM 2017 O O . GLU B 1 84 ? -12.220 121.510 27.884 1.00 34.40 94 GLU B O 1
ATOM 2023 N N . GLY B 1 85 ? -11.367 121.069 25.869 1.00 28.23 95 GLY B N 1
ATOM 2024 C CA . GLY B 1 85 ? -12.328 121.774 25.078 1.00 30.29 95 GLY B CA 1
ATOM 2025 C C . GLY B 1 85 ? -12.347 123.250 25.013 1.00 28.88 95 GLY B C 1
ATOM 2026 O O . GLY B 1 85 ? -13.113 123.902 24.252 1.00 30.15 95 GLY B O 1
ATOM 2027 N N . ILE B 1 86 ? -11.406 123.804 25.798 1.00 29.28 96 ILE B N 1
ATOM 2028 C CA . ILE B 1 86 ? -11.209 125.264 25.926 1.00 30.20 96 ILE B CA 1
ATOM 2029 C C . ILE B 1 86 ? -12.395 125.902 26.604 1.00 33.07 96 ILE B C 1
ATOM 2030 O O . ILE B 1 86 ? -12.221 126.543 27.694 1.00 35.05 96 ILE B O 1
ATOM 2035 N N . SER B 1 87 ? -13.603 125.702 26.075 1.00 31.92 97 SER B N 1
ATOM 2036 C CA . SER B 1 87 ? -14.808 126.327 26.689 1.00 37.47 97 SER B CA 1
ATOM 2037 C C . SER B 1 87 ? -15.966 125.663 26.078 1.00 37.03 97 SER B C 1
ATOM 2038 O O . SER B 1 87 ? -15.815 124.959 25.103 1.00 30.96 97 SER B O 1
ATOM 2041 N N . PRO B 1 88 ? -17.190 125.886 26.578 1.00 36.51 98 PRO B N 1
ATOM 2042 C CA . PRO B 1 88 ? -18.342 125.293 25.999 1.00 36.96 98 PRO B CA 1
ATOM 2043 C C . PRO B 1 88 ? -18.586 125.734 24.615 1.00 36.25 98 PRO B C 1
ATOM 2044 O O . PRO B 1 88 ? -18.905 124.879 23.773 1.00 38.92 98 PRO B O 1
ATOM 2048 N N . GLU B 1 89 ? -18.274 126.999 24.308 1.00 36.31 99 GLU B N 1
ATOM 2049 C CA . GLU B 1 89 ? -18.487 127.457 22.988 1.00 37.29 99 GLU B CA 1
ATOM 2050 C C . GLU B 1 89 ? -17.426 126.882 21.985 1.00 37.00 99 GLU B C 1
ATOM 2051 O O . GLU B 1 89 ? -17.751 126.702 20.852 1.00 42.30 99 GLU B O 1
ATOM 2057 N N . LEU B 1 90 ? -16.226 126.585 22.439 1.00 32.40 100 LEU B N 1
ATOM 2058 C CA . LEU B 1 90 ? -15.107 126.148 21.482 1.00 29.94 100 LEU B CA 1
ATOM 2059 C C . LEU B 1 90 ? -15.079 124.610 21.331 1.00 27.62 100 LEU B C 1
ATOM 2060 O O . LEU B 1 90 ? -14.420 124.103 20.390 1.00 28.15 100 LEU B O 1
ATOM 2065 N N . GLY B 1 91 ? -15.884 123.864 22.123 1.00 28.23 101 GLY B N 1
ATOM 2066 C CA . GLY B 1 91 ? -15.741 122.404 22.262 1.00 27.29 101 GLY B CA 1
ATOM 2067 C C . GLY B 1 91 ? -15.898 121.794 20.896 1.00 28.61 101 GLY B C 1
ATOM 2068 O O . GLY B 1 91 ? -15.000 121.004 20.450 1.00 26.85 101 GLY B O 1
ATOM 2069 N N . PRO B 1 92 ? -17.000 122.052 20.199 1.00 28.13 102 PRO B N 1
ATOM 2070 C CA . PRO B 1 92 ? -17.266 121.457 18.892 1.00 29.77 102 PRO B CA 1
ATOM 2071 C C . PRO B 1 92 ? -16.131 121.715 17.839 1.00 28.05 102 PRO B C 1
ATOM 2072 O O . PRO B 1 92 ? -15.756 120.779 17.146 1.00 28.03 102 PRO B O 1
ATOM 2076 N N . THR B 1 93 ? -15.576 122.929 17.782 1.00 27.85 103 THR B N 1
ATOM 2077 C CA . THR B 1 93 ? -14.503 123.231 16.885 1.00 27.73 103 THR B CA 1
ATOM 2078 C C . THR B 1 93 ? -13.226 122.397 17.257 1.00 27.09 103 THR B C 1
ATOM 2079 O O . THR B 1 93 ? -12.558 121.845 16.369 1.00 24.26 103 THR B O 1
ATOM 2083 N N . LEU B 1 94 ? -12.993 122.281 18.553 1.00 25.08 104 LEU B N 1
ATOM 2084 C CA . LEU B 1 94 ? -11.833 121.561 18.977 1.00 23.55 104 LEU B CA 1
ATOM 2085 C C . LEU B 1 94 ? -12.020 120.073 18.659 1.00 23.02 104 LEU B C 1
ATOM 2086 O O . LEU B 1 94 ? -11.095 119.301 18.269 1.00 23.24 104 LEU B O 1
ATOM 2091 N N . ASP B 1 95 ? -13.218 119.576 18.893 1.00 23.28 105 ASP B N 1
ATOM 2092 C CA . ASP B 1 95 ? -13.555 118.165 18.580 1.00 23.63 105 ASP B CA 1
ATOM 2093 C C . ASP B 1 95 ? -13.341 117.840 17.128 1.00 23.48 105 ASP B C 1
ATOM 2094 O O . ASP B 1 95 ? -12.738 116.802 16.805 1.00 22.17 105 ASP B O 1
ATOM 2099 N N . THR B 1 96 ? -13.822 118.668 16.195 1.00 22.41 106 THR B N 1
ATOM 2100 C CA . THR B 1 96 ? -13.565 118.413 14.818 1.00 22.96 106 THR B CA 1
ATOM 2101 C C . THR B 1 96 ? -12.072 118.352 14.457 1.00 22.79 106 THR B C 1
ATOM 2102 O O . THR B 1 96 ? -11.650 117.507 13.702 1.00 20.92 106 THR B O 1
ATOM 2106 N N . LEU B 1 97 ? -11.274 119.269 15.006 1.00 20.51 107 LEU B N 1
ATOM 2107 C CA . LEU B 1 97 ? -9.869 119.290 14.770 1.00 20.82 107 LEU B CA 1
ATOM 2108 C C . LEU B 1 97 ? -9.203 117.978 15.291 1.00 19.86 107 LEU B C 1
ATOM 2109 O O . LEU B 1 97 ? -8.440 117.341 14.589 1.00 19.50 107 LEU B O 1
ATOM 2114 N N . GLN B 1 98 ? -9.599 117.547 16.496 1.00 19.71 108 GLN B N 1
ATOM 2115 C CA . GLN B 1 98 ? -9.054 116.307 17.001 1.00 20.16 108 GLN B CA 1
ATOM 2116 C C . GLN B 1 98 ? -9.374 115.105 16.148 1.00 17.86 108 GLN B C 1
ATOM 2117 O O . GLN B 1 98 ? -8.558 114.205 15.887 1.00 18.49 108 GLN B O 1
ATOM 2123 N N A LEU B 1 99 ? -10.637 115.039 15.670 0.50 18.87 109 LEU B N 1
ATOM 2124 N N B LEU B 1 99 ? -10.629 115.032 15.654 0.50 19.07 109 LEU B N 1
ATOM 2125 C CA A LEU B 1 99 ? -11.074 113.997 14.777 0.50 19.39 109 LEU B CA 1
ATOM 2126 C CA B LEU B 1 99 ? -11.027 113.983 14.746 0.50 19.59 109 LEU B CA 1
ATOM 2127 C C A LEU B 1 99 ? -10.289 113.947 13.480 0.50 18.76 109 LEU B C 1
ATOM 2128 C C B LEU B 1 99 ? -10.243 113.939 13.470 0.50 18.90 109 LEU B C 1
ATOM 2129 O O A LEU B 1 99 ? -9.853 112.920 12.980 0.50 19.03 109 LEU B O 1
ATOM 2130 O O B LEU B 1 99 ? -9.751 112.919 12.978 0.50 19.27 109 LEU B O 1
ATOM 2139 N N . ASP B 1 100 ? -10.052 115.138 12.906 1.00 19.17 110 ASP B N 1
ATOM 2140 C CA . ASP B 1 100 ? -9.355 115.166 11.693 1.00 19.80 110 ASP B CA 1
ATOM 2141 C C . ASP B 1 100 ? -7.848 114.781 11.857 1.00 17.67 110 ASP B C 1
ATOM 2142 O O . ASP B 1 100 ? -7.254 114.153 10.997 1.00 18.29 110 ASP B O 1
ATOM 2147 N N . VAL B 1 101 ? -7.249 115.152 12.997 1.00 16.69 111 VAL B N 1
ATOM 2148 C CA . VAL B 1 101 ? -5.876 114.774 13.319 1.00 16.89 111 VAL B CA 1
ATOM 2149 C C . VAL B 1 101 ? -5.824 113.219 13.447 1.00 15.56 111 VAL B C 1
ATOM 2150 O O . VAL B 1 101 ? -4.897 112.583 12.939 1.00 15.50 111 VAL B O 1
ATOM 2154 N N . ALA B 1 102 ? -6.787 112.672 14.200 1.00 16.95 112 ALA B N 1
ATOM 2155 C CA . ALA B 1 102 ? -6.909 111.191 14.315 1.00 18.54 112 ALA B CA 1
ATOM 2156 C C . ALA B 1 102 ? -6.969 110.456 13.005 1.00 17.88 112 ALA B C 1
ATOM 2157 O O . ALA B 1 102 ? -6.324 109.418 12.753 1.00 17.98 112 ALA B O 1
ATOM 2159 N N . ASP B 1 103 ? -7.738 110.978 12.075 1.00 17.26 113 ASP B N 1
ATOM 2160 C CA . ASP B 1 103 ? -7.915 110.378 10.773 1.00 18.65 113 ASP B CA 1
ATOM 2161 C C . ASP B 1 103 ? -6.603 110.334 10.030 1.00 17.07 113 ASP B C 1
ATOM 2162 O O . ASP B 1 103 ? -6.151 109.341 9.452 1.00 17.70 113 ASP B O 1
ATOM 2167 N N . PHE B 1 104 ? -5.829 111.461 10.013 1.00 16.03 114 PHE B N 1
ATOM 2168 C CA . PHE B 1 104 ? -4.571 111.530 9.344 1.00 16.75 114 PHE B CA 1
ATOM 2169 C C . PHE B 1 104 ? -3.529 110.611 9.973 1.00 16.90 114 PHE B C 1
ATOM 2170 O O . PHE B 1 104 ? -2.816 109.869 9.328 1.00 16.85 114 PHE B O 1
ATOM 2178 N N . ALA B 1 105 ? -3.555 110.601 11.297 1.00 16.26 115 ALA B N 1
ATOM 2179 C CA . ALA B 1 105 ? -2.672 109.667 12.021 1.00 17.89 115 ALA B CA 1
ATOM 2180 C C . ALA B 1 105 ? -2.891 108.199 11.688 1.00 16.70 115 ALA B C 1
ATOM 2181 O O . ALA B 1 105 ? -1.937 107.425 11.529 1.00 17.22 115 ALA B O 1
ATOM 2183 N N . THR B 1 106 ? -4.130 107.824 11.506 1.00 18.13 116 THR B N 1
ATOM 2184 C CA . THR B 1 106 ? -4.534 106.453 11.106 1.00 17.92 116 THR B CA 1
ATOM 2185 C C . THR B 1 106 ? -4.000 106.167 9.761 1.00 18.47 116 THR B C 1
ATOM 2186 O O . THR B 1 106 ? -3.407 105.094 9.521 1.00 18.01 116 THR B O 1
ATOM 2190 N N . THR B 1 107 ? -4.132 107.125 8.796 1.00 17.71 117 THR B N 1
ATOM 2191 C CA . THR B 1 107 ? -3.565 106.968 7.477 1.00 20.22 117 THR B CA 1
ATOM 2192 C C . THR B 1 107 ? -2.033 106.746 7.540 1.00 19.82 117 THR B C 1
ATOM 2193 O O . THR B 1 107 ? -1.486 105.817 6.849 1.00 20.45 117 THR B O 1
ATOM 2197 N N . ILE B 1 108 ? -1.316 107.575 8.274 1.00 18.85 118 ILE B N 1
ATOM 2198 C CA . ILE B 1 108 ? 0.109 107.404 8.417 1.00 20.06 118 ILE B CA 1
ATOM 2199 C C . ILE B 1 108 ? 0.436 106.077 9.020 1.00 19.27 118 ILE B C 1
ATOM 2200 O O . ILE B 1 108 ? 1.337 105.359 8.539 1.00 22.08 118 ILE B O 1
ATOM 2205 N N . TRP B 1 109 ? -0.242 105.637 10.100 1.00 19.64 119 TRP B N 1
ATOM 2206 C CA . TRP B 1 109 ? 0.057 104.340 10.703 1.00 20.76 119 TRP B CA 1
ATOM 2207 C C . TRP B 1 109 ? -0.151 103.133 9.743 1.00 19.57 119 TRP B C 1
ATOM 2208 O O . TRP B 1 109 ? 0.693 102.289 9.594 1.00 19.70 119 TRP B O 1
ATOM 2219 N N . GLN B 1 110 ? -1.189 103.213 8.938 1.00 18.64 120 GLN B N 1
ATOM 2220 C CA . GLN B 1 110 ? -1.517 102.227 7.924 1.00 18.38 120 GLN B CA 1
ATOM 2221 C C . GLN B 1 110 ? -0.411 102.108 6.912 1.00 19.41 120 GLN B C 1
ATOM 2222 O O . GLN B 1 110 ? 0.028 101.032 6.499 1.00 18.69 120 GLN B O 1
ATOM 2228 N N . GLN B 1 111 ? 0.206 103.233 6.534 1.00 18.70 121 GLN B N 1
ATOM 2229 C CA . GLN B 1 111 ? 1.349 103.190 5.616 1.00 21.78 121 GLN B CA 1
ATOM 2230 C C . GLN B 1 111 ? 2.582 102.704 6.192 1.00 22.00 121 GLN B C 1
ATOM 2231 O O . GLN B 1 111 ? 3.313 101.948 5.594 1.00 23.67 121 GLN B O 1
ATOM 2237 N N . MET B 1 112 ? 2.850 102.994 7.483 1.00 21.67 122 MET B N 1
ATOM 2238 C CA . MET B 1 112 ? 3.970 102.415 8.215 1.00 23.57 122 MET B CA 1
ATOM 2239 C C . MET B 1 112 ? 3.803 100.892 8.241 1.00 22.84 122 MET B C 1
ATOM 2240 O O . MET B 1 112 ? 4.794 100.134 8.009 1.00 23.61 122 MET B O 1
ATOM 2245 N N . GLU B 1 113 ? 2.566 100.467 8.490 1.00 21.62 123 GLU B N 1
ATOM 2246 C CA . GLU B 1 113 ? 2.335 99.043 8.553 1.00 22.56 123 GLU B CA 1
ATOM 2247 C C . GLU B 1 113 ? 2.602 98.443 7.202 1.00 22.46 123 GLU B C 1
ATOM 2248 O O . GLU B 1 113 ? 3.293 97.343 7.103 1.00 24.06 123 GLU B O 1
ATOM 2254 N N . GLU B 1 114 ? 2.143 99.043 6.119 1.00 20.31 124 GLU B N 1
ATOM 2255 C CA . GLU B 1 114 ? 2.348 98.551 4.786 1.00 22.18 124 GLU B CA 1
ATOM 2256 C C . GLU B 1 114 ? 3.826 98.434 4.466 1.00 22.53 124 GLU B C 1
ATOM 2257 O O . GLU B 1 114 ? 4.264 97.440 3.832 1.00 22.76 124 GLU B O 1
ATOM 2263 N N . LEU B 1 115 ? 4.594 99.388 4.895 1.00 21.60 125 LEU B N 1
ATOM 2264 C CA . LEU B 1 115 ? 6.046 99.387 4.635 1.00 25.33 125 LEU B CA 1
ATOM 2265 C C . LEU B 1 115 ? 6.877 98.540 5.515 1.00 26.89 125 LEU B C 1
ATOM 2266 O O . LEU B 1 115 ? 8.092 98.413 5.360 1.00 26.69 125 LEU B O 1
ATOM 2271 N N . GLY B 1 116 ? 6.293 98.065 6.594 1.00 23.69 126 GLY B N 1
ATOM 2272 C CA . GLY B 1 116 ? 7.003 97.294 7.589 1.00 27.31 126 GLY B CA 1
ATOM 2273 C C . GLY B 1 116 ? 7.908 98.190 8.455 1.00 30.50 126 GLY B C 1
ATOM 2274 O O . GLY B 1 116 ? 9.014 97.659 8.880 1.00 33.54 126 GLY B O 1
ATOM 2275 N N . MET B 1 117 ? 7.591 99.497 8.639 1.00 31.01 127 MET B N 1
ATOM 2276 C CA . MET B 1 117 ? 8.382 100.485 9.449 1.00 32.66 127 MET B CA 1
ATOM 2277 C C . MET B 1 117 ? 7.775 100.692 10.791 1.00 34.83 127 MET B C 1
ATOM 2278 O O . MET B 1 117 ? 6.797 101.327 10.819 1.00 33.34 127 MET B O 1
ATOM 2283 N N . ALA B 1 118 ? 8.320 100.073 11.882 1.00 34.98 128 ALA B N 1
ATOM 2284 C CA . ALA B 1 118 ? 7.709 100.259 13.235 1.00 35.08 128 ALA B CA 1
ATOM 2285 C C . ALA B 1 118 ? 8.075 101.649 13.683 1.00 33.44 128 ALA B C 1
ATOM 2286 O O . ALA B 1 118 ? 9.183 102.051 13.567 1.00 33.62 128 ALA B O 1
ATOM 2288 N N . PRO B 1 119 ? 7.236 102.300 14.406 1.00 32.07 129 PRO B N 1
ATOM 2289 C CA . PRO B 1 119 ? 7.623 103.637 14.783 1.00 31.42 129 PRO B CA 1
ATOM 2290 C C . PRO B 1 119 ? 8.538 103.714 15.985 1.00 34.12 129 PRO B C 1
ATOM 2291 O O . PRO B 1 119 ? 8.278 103.023 16.988 1.00 37.31 129 PRO B O 1
ATOM 2295 N N . ALA B 1 120 ? 9.584 104.530 15.854 1.00 32.31 130 ALA B N 1
ATOM 2296 C CA . ALA B 1 120 ? 10.600 104.779 16.990 1.00 33.39 130 ALA B CA 1
ATOM 2297 C C . ALA B 1 120 ? 10.126 105.811 17.929 1.00 34.10 130 ALA B C 1
ATOM 2298 O O . ALA B 1 120 ? 9.495 106.882 17.501 1.00 31.79 130 ALA B O 1
ATOM 2300 N N . LEU B 1 121 ? 10.338 105.592 19.240 1.00 35.13 131 LEU B N 1
ATOM 2301 C CA . LEU B 1 121 ? 10.257 106.693 20.193 1.00 33.35 131 LEU B CA 1
ATOM 2302 C C . LEU B 1 121 ? 11.213 107.814 19.957 1.00 32.60 131 LEU B C 1
ATOM 2303 O O . LEU B 1 121 ? 12.374 107.576 19.487 1.00 34.94 131 LEU B O 1
ATOM 2308 N N . GLN B 1 122 ? 10.715 109.033 20.205 1.00 32.28 132 GLN B N 1
ATOM 2309 C CA . GLN B 1 122 ? 11.505 110.209 19.980 1.00 33.96 132 GLN B CA 1
ATOM 2310 C C . GLN B 1 122 ? 12.161 110.612 21.301 1.00 37.72 132 GLN B C 1
ATOM 2311 O O . GLN B 1 122 ? 11.706 110.195 22.328 1.00 37.95 132 GLN B O 1
ATOM 2317 N N . PRO B 1 123 ? 13.271 111.367 21.250 1.00 39.08 133 PRO B N 1
ATOM 2318 C CA . PRO B 1 123 ? 13.743 111.995 22.485 1.00 42.11 133 PRO B CA 1
ATOM 2319 C C . PRO B 1 123 ? 12.645 112.678 23.240 1.00 45.24 133 PRO B C 1
ATOM 2320 O O . PRO B 1 123 ? 11.747 113.232 22.627 1.00 47.81 133 PRO B O 1
ATOM 2324 N N . THR B 1 124 ? 12.696 112.651 24.561 1.00 43.93 134 THR B N 1
ATOM 2325 C CA . THR B 1 124 ? 11.681 113.375 25.329 1.00 52.43 134 THR B CA 1
ATOM 2326 C C . THR B 1 124 ? 11.797 114.862 25.151 1.00 53.21 134 THR B C 1
ATOM 2327 O O . THR B 1 124 ? 12.918 115.413 24.966 1.00 50.52 134 THR B O 1
ATOM 2331 N N . GLN B 1 125 ? 10.621 115.496 25.198 1.00 55.18 135 GLN B N 1
ATOM 2332 C CA . GLN B 1 125 ? 10.507 116.942 25.247 1.00 53.45 135 GLN B CA 1
ATOM 2333 C C . GLN B 1 125 ? 9.912 117.518 26.535 1.00 49.57 135 GLN B C 1
ATOM 2334 O O . GLN B 1 125 ? 9.560 118.679 26.529 1.00 53.92 135 GLN B O 1
ATOM 2340 N N . GLY B 1 126 ? 9.834 116.791 27.644 1.00 50.90 136 GLY B N 1
ATOM 2341 C CA . GLY B 1 126 ? 9.255 117.325 28.845 1.00 53.42 136 GLY B CA 1
ATOM 2342 C C . GLY B 1 126 ? 7.812 116.912 29.048 1.00 51.85 136 GLY B C 1
ATOM 2343 O O . GLY B 1 126 ? 7.175 116.304 28.196 1.00 47.10 136 GLY B O 1
ATOM 2344 N N . ALA B 1 127 ? 7.313 117.278 30.206 1.00 49.43 137 ALA B N 1
ATOM 2345 C CA . ALA B 1 127 ? 5.959 116.914 30.577 1.00 52.48 137 ALA B CA 1
ATOM 2346 C C . ALA B 1 127 ? 4.897 117.717 29.794 1.00 47.80 137 ALA B C 1
ATOM 2347 O O . ALA B 1 127 ? 5.153 118.818 29.318 1.00 46.34 137 ALA B O 1
ATOM 2349 N N . MET B 1 128 ? 3.742 117.123 29.626 1.00 41.84 138 MET B N 1
ATOM 2350 C CA . MET B 1 128 ? 2.643 117.757 28.938 1.00 35.85 138 MET B CA 1
ATOM 2351 C C . MET B 1 128 ? 2.191 118.886 29.842 1.00 34.11 138 MET B C 1
ATOM 2352 O O . MET B 1 128 ? 1.891 118.680 30.996 1.00 34.10 138 MET B O 1
ATOM 2357 N N . PRO B 1 129 ? 1.921 120.040 29.278 1.00 31.27 139 PRO B N 1
ATOM 2358 C CA . PRO B 1 129 ? 1.344 121.105 30.136 1.00 33.99 139 PRO B CA 1
ATOM 2359 C C . PRO B 1 129 ? -0.081 120.833 30.619 1.00 30.03 139 PRO B C 1
ATOM 2360 O O . PRO B 1 129 ? -0.832 120.175 29.957 1.00 32.29 139 PRO B O 1
ATOM 2364 N N . ALA B 1 130 ? -0.415 121.332 31.774 1.00 31.36 140 ALA B N 1
ATOM 2365 C CA . ALA B 1 130 ? -1.728 121.207 32.391 1.00 32.65 140 ALA B CA 1
ATOM 2366 C C . ALA B 1 130 ? -2.672 122.308 31.882 1.00 28.41 140 ALA B C 1
ATOM 2367 O O . ALA B 1 130 ? -3.897 122.205 31.844 1.00 31.59 140 ALA B O 1
ATOM 2369 N N . PHE B 1 131 ? -2.102 123.393 31.364 1.00 28.91 141 PHE B N 1
ATOM 2370 C CA . PHE B 1 131 ? -3.036 124.498 30.963 1.00 26.84 141 PHE B CA 1
ATOM 2371 C C . PHE B 1 131 ? -4.108 124.874 31.928 1.00 28.05 141 PHE B C 1
ATOM 2372 O O . PHE B 1 131 ? -5.292 124.993 31.604 1.00 28.77 141 PHE B O 1
ATOM 2380 N N . ALA B 1 132 ? -3.691 125.081 33.181 1.00 29.04 142 ALA B N 1
ATOM 2381 C CA . ALA B 1 132 ? -4.663 125.149 34.315 1.00 31.76 142 ALA B CA 1
ATOM 2382 C C . ALA B 1 132 ? -5.223 126.522 34.606 1.00 33.82 142 ALA B C 1
ATOM 2383 O O . ALA B 1 132 ? -5.155 127.029 35.771 1.00 31.12 142 ALA B O 1
ATOM 2385 N N . SER B 1 133 ? -5.697 127.179 33.596 1.00 27.23 143 SER B N 1
ATOM 2386 C CA . SER B 1 133 ? -6.502 128.387 33.777 1.00 26.67 143 SER B CA 1
ATOM 2387 C C . SER B 1 133 ? -7.214 128.612 32.448 1.00 25.80 143 SER B C 1
ATOM 2388 O O . SER B 1 133 ? -6.753 128.081 31.335 1.00 23.85 143 SER B O 1
ATOM 2391 N N . ALA B 1 134 ? -8.274 129.448 32.508 1.00 24.70 144 ALA B N 1
ATOM 2392 C CA . ALA B 1 134 ? -8.997 129.695 31.313 1.00 27.84 144 ALA B CA 1
ATOM 2393 C C . ALA B 1 134 ? -8.132 130.314 30.232 1.00 26.93 144 ALA B C 1
ATOM 2394 O O . ALA B 1 134 ? -8.159 129.943 29.073 1.00 26.12 144 ALA B O 1
ATOM 2396 N N . PHE B 1 135 ? -7.388 131.385 30.568 1.00 23.49 145 PHE B N 1
ATOM 2397 C CA . PHE B 1 135 ? -6.413 131.967 29.661 1.00 25.48 145 PHE B CA 1
ATOM 2398 C C . PHE B 1 135 ? -5.406 130.989 29.064 1.00 23.77 145 PHE B C 1
ATOM 2399 O O . PHE B 1 135 ? -5.181 131.013 27.879 1.00 23.02 145 PHE B O 1
ATOM 2407 N N . GLN B 1 136 ? -4.900 130.094 29.915 1.00 23.76 146 GLN B N 1
ATOM 2408 C CA . GLN B 1 136 ? -3.940 129.151 29.385 1.00 21.87 146 GLN B CA 1
ATOM 2409 C C . GLN B 1 136 ? -4.569 128.293 28.351 1.00 22.85 146 GLN B C 1
ATOM 2410 O O . GLN B 1 136 ? -3.901 127.950 27.354 1.00 22.99 146 GLN B O 1
ATOM 2416 N N . ARG B 1 137 ? -5.794 127.929 28.553 1.00 23.50 147 ARG B N 1
ATOM 2417 C CA . ARG B 1 137 ? -6.516 126.965 27.583 1.00 23.99 147 ARG B CA 1
ATOM 2418 C C . ARG B 1 137 ? -6.777 127.692 26.319 1.00 25.57 147 ARG B C 1
ATOM 2419 O O . ARG B 1 137 ? -6.643 127.136 25.198 1.00 25.00 147 ARG B O 1
ATOM 2427 N N . ARG B 1 138 ? -7.157 128.990 26.407 1.00 24.04 148 ARG B N 1
ATOM 2428 C CA . ARG B 1 138 ? -7.441 129.863 25.270 1.00 24.94 148 ARG B CA 1
ATOM 2429 C C . ARG B 1 138 ? -6.209 130.184 24.412 1.00 25.47 148 ARG B C 1
ATOM 2430 O O . ARG B 1 138 ? -6.150 130.013 23.139 1.00 24.47 148 ARG B O 1
ATOM 2438 N N . ALA B 1 139 ? -5.186 130.615 25.088 1.00 23.83 149 ALA B N 1
ATOM 2439 C CA . ALA B 1 139 ? -3.906 130.933 24.498 1.00 24.45 149 ALA B CA 1
ATOM 2440 C C . ALA B 1 139 ? -3.225 129.658 23.988 1.00 23.92 149 ALA B C 1
ATOM 2441 O O . ALA B 1 139 ? -2.604 129.629 22.932 1.00 23.10 149 ALA B O 1
ATOM 2443 N N . GLY B 1 140 ? -3.373 128.582 24.740 1.00 23.01 150 GLY B N 1
ATOM 2444 C CA . GLY B 1 140 ? -2.780 127.306 24.335 1.00 23.36 150 GLY B CA 1
ATOM 2445 C C . GLY B 1 140 ? -3.478 126.845 23.034 1.00 23.12 150 GLY B C 1
ATOM 2446 O O . GLY B 1 140 ? -2.828 126.365 22.074 1.00 22.52 150 GLY B O 1
ATOM 2447 N N . GLY B 1 141 ? -4.747 127.043 22.929 1.00 21.67 151 GLY B N 1
ATOM 2448 C CA . GLY B 1 141 ? -5.445 126.767 21.619 1.00 22.52 151 GLY B CA 1
ATOM 2449 C C . GLY B 1 141 ? -4.878 127.508 20.410 1.00 21.48 151 GLY B C 1
ATOM 2450 O O . GLY B 1 141 ? -4.682 126.932 19.365 1.00 21.44 151 GLY B O 1
ATOM 2451 N N . VAL B 1 142 ? -4.687 128.819 20.578 1.00 22.88 152 VAL B N 1
ATOM 2452 C CA . VAL B 1 142 ? -4.100 129.631 19.560 1.00 22.36 152 VAL B CA 1
ATOM 2453 C C . VAL B 1 142 ? -2.701 129.158 19.181 1.00 21.96 152 VAL B C 1
ATOM 2454 O O . VAL B 1 142 ? -2.410 128.994 17.996 1.00 21.93 152 VAL B O 1
ATOM 2458 N N . LEU B 1 143 ? -1.860 128.900 20.193 1.00 23.54 153 LEU B N 1
ATOM 2459 C CA . LEU B 1 143 ? -0.527 128.486 19.935 1.00 24.60 153 LEU B CA 1
ATOM 2460 C C . LEU B 1 143 ? -0.440 127.044 19.313 1.00 22.70 153 LEU B C 1
ATOM 2461 O O . LEU B 1 143 ? 0.276 126.822 18.351 1.00 23.74 153 LEU B O 1
ATOM 2466 N N . VAL B 1 144 ? -1.247 126.128 19.862 1.00 21.61 154 VAL B N 1
ATOM 2467 C CA . VAL B 1 144 ? -1.257 124.745 19.283 1.00 23.21 154 VAL B CA 1
ATOM 2468 C C . VAL B 1 144 ? -1.765 124.751 17.839 1.00 21.78 154 VAL B C 1
ATOM 2469 O O . VAL B 1 144 ? -1.115 124.138 16.968 1.00 24.36 154 VAL B O 1
ATOM 2473 N N . ALA B 1 145 ? -2.815 125.490 17.560 1.00 21.35 155 ALA B N 1
ATOM 2474 C CA . ALA B 1 145 ? -3.334 125.482 16.223 1.00 23.56 155 ALA B CA 1
ATOM 2475 C C . ALA B 1 145 ? -2.293 126.099 15.238 1.00 22.58 155 ALA B C 1
ATOM 2476 O O . ALA B 1 145 ? -2.067 125.591 14.103 1.00 22.12 155 ALA B O 1
ATOM 2478 N N A SER B 1 146 ? -1.683 127.209 15.643 0.80 22.88 156 SER B N 1
ATOM 2479 N N B SER B 1 146 ? -1.710 127.228 15.626 0.20 21.99 156 SER B N 1
ATOM 2480 C CA A SER B 1 146 ? -0.677 127.855 14.789 0.80 24.44 156 SER B CA 1
ATOM 2481 C CA B SER B 1 146 ? -0.750 127.898 14.756 0.20 22.11 156 SER B CA 1
ATOM 2482 C C A SER B 1 146 ? 0.443 126.951 14.495 0.80 23.74 156 SER B C 1
ATOM 2483 C C B SER B 1 146 ? 0.468 127.000 14.489 0.20 22.70 156 SER B C 1
ATOM 2484 O O A SER B 1 146 ? 0.907 126.836 13.365 0.80 25.73 156 SER B O 1
ATOM 2485 O O B SER B 1 146 ? 0.922 126.909 13.344 0.20 23.03 156 SER B O 1
ATOM 2490 N N . HIS B 1 147 ? 0.991 126.316 15.515 1.00 22.55 157 HIS B N 1
ATOM 2491 C CA . HIS B 1 147 ? 2.080 125.375 15.323 1.00 26.96 157 HIS B CA 1
ATOM 2492 C C . HIS B 1 147 ? 1.737 124.127 14.548 1.00 25.85 157 HIS B C 1
ATOM 2493 O O . HIS B 1 147 ? 2.524 123.669 13.741 1.00 26.94 157 HIS B O 1
ATOM 2500 N N . LEU B 1 148 ? 0.531 123.693 14.673 1.00 24.89 158 LEU B N 1
ATOM 2501 C CA . LEU B 1 148 ? 0.080 122.501 13.894 1.00 25.59 158 LEU B CA 1
ATOM 2502 C C . LEU B 1 148 ? 0.055 122.848 12.404 1.00 25.81 158 LEU B C 1
ATOM 2503 O O . LEU B 1 148 ? 0.425 121.986 11.587 1.00 23.68 158 LEU B O 1
ATOM 2508 N N A GLN B 1 149 ? -0.422 124.045 12.026 0.50 24.17 159 GLN B N 1
ATOM 2509 N N B GLN B 1 149 ? -0.337 124.085 12.043 0.50 27.11 159 GLN B N 1
ATOM 2510 C CA A GLN B 1 149 ? -0.395 124.415 10.603 0.50 23.74 159 GLN B CA 1
ATOM 2511 C CA B GLN B 1 149 ? -0.253 124.538 10.645 0.50 29.17 159 GLN B CA 1
ATOM 2512 C C A GLN B 1 149 ? 1.062 124.329 10.120 0.50 24.25 159 GLN B C 1
ATOM 2513 C C B GLN B 1 149 ? 1.122 124.358 10.068 0.50 29.48 159 GLN B C 1
ATOM 2514 O O A GLN B 1 149 ? 1.447 123.790 9.071 0.50 24.48 159 GLN B O 1
ATOM 2515 O O B GLN B 1 149 ? 1.299 123.868 8.948 0.50 29.61 159 GLN B O 1
ATOM 2526 N N A SER B 1 150 ? 1.953 124.801 10.915 0.50 25.05 160 SER B N 1
ATOM 2527 N N B SER B 1 150 ? 2.125 124.813 10.772 0.50 30.32 160 SER B N 1
ATOM 2528 C CA A SER B 1 150 ? 3.308 124.730 10.525 0.50 26.70 160 SER B CA 1
ATOM 2529 C CA B SER B 1 150 ? 3.443 124.685 10.242 0.50 34.20 160 SER B CA 1
ATOM 2530 C C A SER B 1 150 ? 3.872 123.325 10.352 0.50 27.59 160 SER B C 1
ATOM 2531 C C B SER B 1 150 ? 4.010 123.253 10.336 0.50 31.63 160 SER B C 1
ATOM 2532 O O A SER B 1 150 ? 4.585 123.082 9.3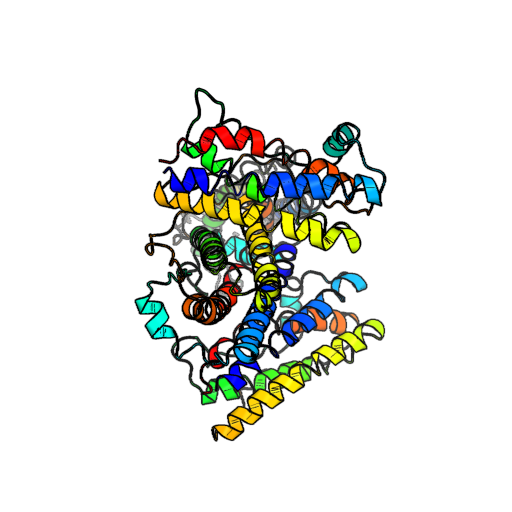64 0.50 26.86 160 SER B O 1
ATOM 2533 O O B SER B 1 150 ? 4.847 122.867 9.483 0.50 31.45 160 SER B O 1
ATOM 2538 N N . PHE B 1 151 ? 3.547 122.439 11.311 1.00 26.12 161 PHE B N 1
ATOM 2539 C CA . PHE B 1 151 ? 3.927 121.013 11.315 1.00 25.50 161 PHE B CA 1
ATOM 2540 C C . PHE B 1 151 ? 3.435 120.365 10.048 1.00 24.18 161 PHE B C 1
ATOM 2541 O O . PHE B 1 151 ? 4.143 119.553 9.372 1.00 26.97 161 PHE B O 1
ATOM 2549 N N . LEU B 1 152 ? 2.233 120.668 9.663 1.00 23.13 162 LEU B N 1
ATOM 2550 C CA . LEU B 1 152 ? 1.583 120.075 8.481 1.00 23.25 162 LEU B CA 1
ATOM 2551 C C . LEU B 1 152 ? 2.174 120.609 7.183 1.00 24.66 162 LEU B C 1
ATOM 2552 O O . LEU B 1 152 ? 2.144 119.889 6.164 1.00 26.57 162 LEU B O 1
ATOM 2557 N N . GLU B 1 153 ? 2.683 121.853 7.123 1.00 23.93 163 GLU B N 1
ATOM 2558 C CA . GLU B 1 153 ? 3.346 122.335 5.909 1.00 26.13 163 GLU B CA 1
ATOM 2559 C C . GLU B 1 153 ? 4.569 121.492 5.628 1.00 32.26 163 GLU B C 1
ATOM 2560 O O . GLU B 1 153 ? 4.830 121.167 4.435 1.00 34.16 163 GLU B O 1
ATOM 2566 N N . VAL B 1 154 ? 5.345 121.124 6.649 1.00 29.75 164 VAL B N 1
ATOM 2567 C CA . VAL B 1 154 ? 6.473 120.280 6.468 1.00 31.98 164 VAL B CA 1
ATOM 2568 C C . VAL B 1 154 ? 5.973 118.877 6.016 1.00 31.56 164 VAL B C 1
ATOM 2569 O O . VAL B 1 154 ? 6.672 118.220 5.230 1.00 36.79 164 VAL B O 1
ATOM 2573 N N A SER B 1 155 ? 4.853 118.384 6.561 0.50 31.64 165 SER B N 1
ATOM 2574 N N B SER B 1 155 ? 4.844 118.405 6.583 0.50 30.25 165 SER B N 1
ATOM 2575 C CA A SER B 1 155 ? 4.398 117.013 6.209 0.50 29.99 165 SER B CA 1
ATOM 2576 C CA B SER B 1 155 ? 4.289 117.055 6.247 0.50 28.15 165 SER B CA 1
ATOM 2577 C C A SER B 1 155 ? 4.086 116.799 4.762 0.50 36.77 165 SER B C 1
ATOM 2578 C C B SER B 1 155 ? 4.078 116.813 4.792 0.50 35.50 165 SER B C 1
ATOM 2579 O O A SER B 1 155 ? 4.277 115.694 4.236 0.50 32.46 165 SER B O 1
ATOM 2580 O O B SER B 1 155 ? 4.331 115.702 4.299 0.50 31.43 165 SER B O 1
ATOM 2585 N N . TYR B 1 156 ? 3.647 117.824 4.055 1.00 36.32 166 TYR B N 1
ATOM 2586 C CA . TYR B 1 156 ? 3.716 117.660 2.470 1.00 41.64 166 TYR B CA 1
ATOM 2587 C C . TYR B 1 156 ? 4.902 116.781 1.866 1.00 44.99 166 TYR B C 1
ATOM 2588 O O . TYR B 1 156 ? 4.693 115.984 1.001 1.00 38.30 166 TYR B O 1
ATOM 2597 N N . ARG B 1 157 ? 6.124 116.864 2.434 1.00 40.53 167 ARG B N 1
ATOM 2598 C CA . ARG B 1 157 ? 7.230 116.450 1.800 1.00 43.34 167 ARG B CA 1
ATOM 2599 C C . ARG B 1 157 ? 7.371 114.927 1.814 1.00 39.57 167 ARG B C 1
ATOM 2600 O O . ARG B 1 157 ? 7.860 114.319 0.899 1.00 44.77 167 ARG B O 1
ATOM 2608 N N . VAL B 1 158 ? 6.981 114.299 2.834 1.00 38.92 168 VAL B N 1
ATOM 2609 C CA . VAL B 1 158 ? 7.189 112.876 2.878 1.00 43.11 168 VAL B CA 1
ATOM 2610 C C . VAL B 1 158 ? 6.078 112.235 2.114 1.00 37.75 168 VAL B C 1
ATOM 2611 O O . VAL B 1 158 ? 6.258 111.048 1.734 1.00 33.37 168 VAL B O 1
ATOM 2615 N N . LEU B 1 159 ? 4.875 112.929 1.962 1.00 29.07 169 LEU B N 1
ATOM 2616 C CA . LEU B 1 159 ? 3.798 112.208 1.477 1.00 28.16 169 LEU B CA 1
ATOM 2617 C C . LEU B 1 159 ? 4.099 111.540 0.157 1.00 25.57 169 LEU B C 1
ATOM 2618 O O . LEU B 1 159 ? 3.462 110.547 -0.240 1.00 29.78 169 LEU B O 1
ATOM 2623 N N . ARG B 1 160 ? 4.802 112.303 -0.797 1.00 25.72 170 ARG B N 1
ATOM 2624 C CA . ARG B 1 160 ? 5.066 111.691 -2.047 1.00 26.85 170 ARG B CA 1
ATOM 2625 C C . ARG B 1 160 ? 6.096 110.545 -2.097 1.00 26.27 170 ARG B C 1
ATOM 2626 O O . ARG B 1 160 ? 6.225 109.897 -3.028 1.00 27.15 170 ARG B O 1
ATOM 2634 N N . HIS B 1 161 ? 6.722 110.274 -1.013 1.00 31.05 171 HIS B N 1
ATOM 2635 C CA . HIS B 1 161 ? 7.627 109.054 -0.840 1.00 32.27 171 HIS B CA 1
ATOM 2636 C C . HIS B 1 161 ? 7.033 107.727 -0.399 1.00 36.03 171 HIS B C 1
ATOM 2637 O O . HIS B 1 161 ? 7.846 106.879 -0.095 1.00 34.08 171 HIS B O 1
ATOM 2644 N N . LEU B 1 162 ? 5.674 107.573 -0.310 1.00 31.36 172 LEU B N 1
ATOM 2645 C CA . LEU B 1 162 ? 5.119 106.474 0.200 1.00 32.78 172 LEU B CA 1
ATOM 2646 C C . LEU B 1 162 ? 4.609 105.486 -0.788 1.00 34.30 172 LEU B C 1
ATOM 2647 O O . LEU B 1 162 ? 4.174 104.392 -0.412 1.00 34.22 172 LEU B O 1
ATOM 2652 N N . GLY B 1 163 ? 4.779 105.739 -2.089 1.00 34.77 173 GLY B N 1
ATOM 2653 C CA . GLY B 1 163 ? 4.594 104.727 -3.121 1.00 38.50 173 GLY B CA 1
ATOM 2654 C C . GLY B 1 163 ? 3.175 104.603 -3.589 1.00 38.33 173 GLY B C 1
ATOM 2655 O O . GLY B 1 163 ? 2.763 103.559 -4.079 1.00 31.18 173 GLY B O 1
ATOM 2656 N N . SER C 1 1 ? 1.166 142.765 -33.067 1.00 29.06 11 SER C N 1
ATOM 2657 C CA . SER C 1 1 ? 0.697 141.435 -33.387 1.00 31.73 11 SER C CA 1
ATOM 2658 C C . SER C 1 1 ? -0.758 141.547 -33.752 1.00 32.92 11 SER C C 1
ATOM 2659 O O . SER C 1 1 ? -1.558 141.841 -32.833 1.00 29.08 11 SER C O 1
ATOM 2662 N N . GLN C 1 2 ? -1.115 141.088 -34.916 1.00 31.11 12 GLN C N 1
ATOM 2663 C CA . GLN C 1 2 ? -2.517 141.016 -35.338 1.00 34.94 12 GLN C CA 1
ATOM 2664 C C . GLN C 1 2 ? -3.251 140.030 -34.497 1.00 36.20 12 GLN C C 1
ATOM 2665 O O . GLN C 1 2 ? -4.479 140.302 -34.170 1.00 34.53 12 GLN C O 1
ATOM 2671 N N . SER C 1 3 ? -2.597 138.920 -34.151 1.00 36.50 13 SER C N 1
ATOM 2672 C CA . SER C 1 3 ? -3.385 137.868 -33.455 1.00 39.93 13 SER C CA 1
ATOM 2673 C C . SER C 1 3 ? -3.694 138.376 -32.029 1.00 36.12 13 SER C C 1
ATOM 2674 O O . SER C 1 3 ? -4.791 138.080 -31.473 1.00 39.77 13 SER C O 1
ATOM 2677 N N . PHE C 1 4 ? -2.706 138.980 -31.412 1.00 32.47 14 PHE C N 1
ATOM 2678 C CA . PHE C 1 4 ? -2.904 139.652 -30.105 1.00 31.48 14 PHE C CA 1
ATOM 2679 C C . PHE C 1 4 ? -4.032 140.660 -30.187 1.00 29.59 14 PHE C C 1
ATOM 2680 O O . PHE C 1 4 ? -4.841 140.725 -29.272 1.00 29.08 14 PHE C O 1
ATOM 2688 N N . LEU C 1 5 ? -4.065 141.468 -31.212 1.00 28.20 15 LEU C N 1
ATOM 2689 C CA . LEU C 1 5 ? -5.109 142.478 -31.340 1.00 28.90 15 LEU C CA 1
ATOM 2690 C C . LEU C 1 5 ? -6.452 141.811 -31.398 1.00 31.01 15 LEU C C 1
ATOM 2691 O O . LEU C 1 5 ? -7.372 142.248 -30.653 1.00 27.70 15 LEU C O 1
ATOM 2696 N N . LEU C 1 6 ? -6.624 140.777 -32.243 1.00 27.88 16 LEU C N 1
ATOM 2697 C CA . LEU C 1 6 ? -7.880 140.050 -32.284 1.00 34.23 16 LEU C CA 1
ATOM 2698 C C . LEU C 1 6 ? -8.277 139.449 -30.963 1.00 28.24 16 LEU C C 1
ATOM 2699 O O . LEU C 1 6 ? -9.477 139.562 -30.539 1.00 29.42 16 LEU C O 1
ATOM 2704 N N . LYS C 1 7 ? -7.336 138.851 -30.322 1.00 27.56 17 LYS C N 1
ATOM 2705 C CA . LYS C 1 7 ? -7.587 138.095 -29.039 1.00 29.13 17 LYS C CA 1
ATOM 2706 C C . LYS C 1 7 ? -7.992 139.183 -27.927 1.00 24.95 17 LYS C C 1
ATOM 2707 O O . LYS C 1 7 ? -9.036 139.042 -27.305 1.00 26.45 17 LYS C O 1
ATOM 2713 N N A SER C 1 8 ? -7.234 140.244 -27.855 0.50 22.21 18 SER C N 1
ATOM 2714 N N B SER C 1 8 ? -7.225 140.236 -27.849 0.50 24.00 18 SER C N 1
ATOM 2715 C CA A SER C 1 8 ? -7.496 141.239 -26.820 0.50 20.13 18 SER C CA 1
ATOM 2716 C CA B SER C 1 8 ? -7.481 141.258 -26.849 0.50 23.11 18 SER C CA 1
ATOM 2717 C C A SER C 1 8 ? -8.748 141.960 -27.070 0.50 21.88 18 SER C C 1
ATOM 2718 C C B SER C 1 8 ? -8.753 141.941 -27.074 0.50 23.41 18 SER C C 1
ATOM 2719 O O A SER C 1 8 ? -9.438 142.286 -26.114 0.50 21.31 18 SER C O 1
ATOM 2720 O O B SER C 1 8 ? -9.435 142.261 -26.110 0.50 22.41 18 SER C O 1
ATOM 2725 N N . LEU C 1 9 ? -9.016 142.358 -28.323 1.00 21.33 19 LEU C N 1
ATOM 2726 C CA . LEU C 1 9 ? -10.343 142.994 -28.573 1.00 23.86 19 LEU C CA 1
ATOM 2727 C C . LEU C 1 9 ? -11.494 142.078 -28.202 1.00 20.56 19 LEU C C 1
ATOM 2728 O O . LEU C 1 9 ? -12.476 142.602 -27.678 1.00 24.29 19 LEU C O 1
ATOM 2733 N N . GLU C 1 10 ? -11.478 140.783 -28.478 1.00 22.98 20 GLU C N 1
ATOM 2734 C CA . GLU C 1 10 ? -12.603 139.914 -28.176 1.00 25.83 20 GLU C CA 1
ATOM 2735 C C . GLU C 1 10 ? -12.661 139.792 -26.564 1.00 22.01 20 GLU C C 1
ATOM 2736 O O . GLU C 1 10 ? -13.743 139.821 -26.044 1.00 23.45 20 GLU C O 1
ATOM 2742 N N . GLN C 1 11 ? -11.502 139.780 -25.952 1.00 21.47 21 GLN C N 1
ATOM 2743 C CA . GLN C 1 11 ? -11.560 139.706 -24.478 1.00 20.02 21 GLN C CA 1
ATOM 2744 C C . GLN C 1 11 ? -12.104 140.975 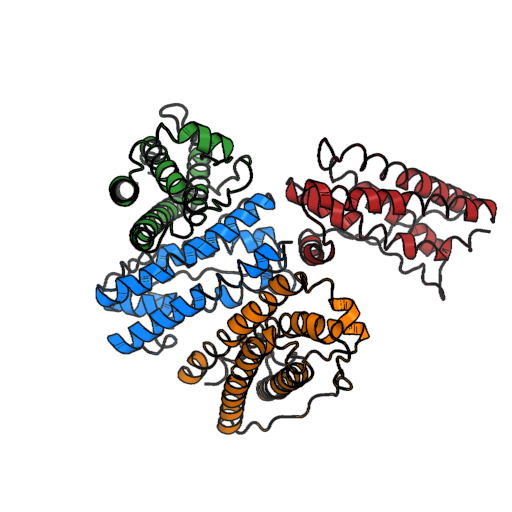-23.908 1.00 19.65 21 GLN C C 1
ATOM 2745 O O . GLN C 1 11 ? -12.823 140.943 -22.884 1.00 20.59 21 GLN C O 1
ATOM 2751 N N . VAL C 1 12 ? -11.747 142.144 -24.465 1.00 20.72 22 VAL C N 1
ATOM 2752 C CA . VAL C 1 12 ? -12.335 143.396 -23.968 1.00 21.34 22 VAL C CA 1
ATOM 2753 C C . VAL C 1 12 ? -13.837 143.434 -24.171 1.00 21.16 22 VAL C C 1
ATOM 2754 O O . VAL C 1 12 ? -14.586 143.838 -23.249 1.00 20.65 22 VAL C O 1
ATOM 2758 N N A ARG C 1 13 ? -14.313 142.980 -25.354 0.50 20.97 23 ARG C N 1
ATOM 2759 N N B ARG C 1 13 ? -14.295 142.978 -25.369 0.50 21.19 23 ARG C N 1
ATOM 2760 C CA A ARG C 1 13 ? -15.775 142.930 -25.556 0.50 25.04 23 ARG C CA 1
ATOM 2761 C CA B ARG C 1 13 ? -15.748 142.906 -25.618 0.50 25.56 23 ARG C CA 1
ATOM 2762 C C A ARG C 1 13 ? -16.519 142.002 -24.589 0.50 22.83 23 ARG C C 1
ATOM 2763 C C B ARG C 1 13 ? -16.506 142.004 -24.616 0.50 23.13 23 ARG C C 1
ATOM 2764 O O A ARG C 1 13 ? -17.607 142.281 -24.160 0.50 24.13 23 ARG C O 1
ATOM 2765 O O B ARG C 1 13 ? -17.588 142.307 -24.189 0.50 24.29 23 ARG C O 1
ATOM 2780 N N . LYS C 1 14 ? -15.876 140.871 -24.281 1.00 23.29 24 LYS C N 1
ATOM 2781 C CA . LYS C 1 14 ? -16.435 139.942 -23.429 1.00 24.30 24 LYS C CA 1
ATOM 2782 C C . LYS C 1 14 ? -16.611 140.621 -21.998 1.00 21.17 24 LYS C C 1
ATOM 2783 O O . LYS C 1 14 ? -17.643 140.539 -21.363 1.00 22.83 24 LYS C O 1
ATOM 2789 N N . ILE C 1 15 ? -15.614 141.312 -21.542 1.00 20.47 25 ILE C N 1
ATOM 2790 C CA . ILE C 1 15 ? -15.682 141.998 -20.254 1.00 20.76 25 ILE C CA 1
ATOM 2791 C C . ILE C 1 15 ? -16.792 143.063 -20.244 1.00 21.61 25 ILE C C 1
ATOM 2792 O O . ILE C 1 15 ? -17.589 143.157 -19.328 1.00 22.20 25 ILE C O 1
ATOM 2797 N N . GLN C 1 16 ? -16.797 143.845 -21.360 1.00 21.06 26 GLN C N 1
ATOM 2798 C CA . GLN C 1 16 ? -17.831 144.890 -21.477 1.00 22.73 26 GLN C CA 1
ATOM 2799 C C . GLN C 1 16 ? -19.231 144.232 -21.447 1.00 22.44 26 GLN C C 1
ATOM 2800 O O . GLN C 1 16 ? -20.087 144.796 -20.769 1.00 23.25 26 GLN C O 1
ATOM 2806 N N . GLY C 1 17 ? -19.472 143.144 -22.139 1.00 23.82 27 GLY C N 1
ATOM 2807 C CA . GLY C 1 17 ? -20.729 142.411 -22.074 1.00 25.64 27 GLY C CA 1
ATOM 2808 C C . GLY C 1 17 ? -21.150 141.916 -20.697 1.00 25.25 27 GLY C C 1
ATOM 2809 O O . GLY C 1 17 ? -22.268 142.103 -20.185 1.00 25.27 27 GLY C O 1
ATOM 2810 N N . ASP C 1 18 ? -20.134 141.377 -20.000 1.00 23.32 28 ASP C N 1
ATOM 2811 C CA . ASP C 1 18 ? -20.314 140.850 -18.718 1.00 24.43 28 ASP C CA 1
ATOM 2812 C C . ASP C 1 18 ? -20.605 142.016 -17.742 1.00 22.87 28 ASP C C 1
ATOM 2813 O O . ASP C 1 18 ? -21.426 141.823 -16.825 1.00 23.30 28 ASP C O 1
ATOM 2818 N N . GLY C 1 19 ? -19.939 143.152 -17.848 1.00 21.62 29 GLY C N 1
ATOM 2819 C CA . GLY C 1 19 ? -20.214 144.246 -17.022 1.00 22.00 29 GLY C CA 1
ATOM 2820 C C . GLY C 1 19 ? -21.622 144.842 -17.181 1.00 22.40 29 GLY C C 1
ATOM 2821 O O . GLY C 1 19 ? -22.310 145.191 -16.224 1.00 21.56 29 GLY C O 1
ATOM 2822 N N . ALA C 1 20 ? -21.944 144.914 -18.485 1.00 23.18 30 ALA C N 1
ATOM 2823 C CA . ALA C 1 20 ? -23.336 145.339 -18.795 1.00 25.09 30 ALA C CA 1
ATOM 2824 C C . ALA C 1 20 ? -24.393 144.350 -18.185 1.00 24.03 30 ALA C C 1
ATOM 2825 O O . ALA C 1 20 ? -25.421 144.806 -17.644 1.00 27.03 30 ALA C O 1
ATOM 2827 N N . ALA C 1 21 ? -24.151 143.027 -18.282 1.00 26.38 31 ALA C N 1
ATOM 2828 C CA . ALA C 1 21 ? -24.997 142.046 -17.658 1.00 27.73 31 ALA C CA 1
ATOM 2829 C C . ALA C 1 21 ? -25.095 142.256 -16.116 1.00 25.00 31 ALA C C 1
ATOM 2830 O O . ALA C 1 21 ? -26.174 142.147 -15.562 1.00 27.39 31 ALA C O 1
ATOM 2832 N N . LEU C 1 22 ? -23.991 142.591 -15.485 1.00 23.79 32 LEU C N 1
ATOM 2833 C CA . LEU C 1 22 ? -24.006 142.787 -14.023 1.00 23.27 32 LEU C CA 1
ATOM 2834 C C . LEU C 1 22 ? -24.873 144.030 -13.691 1.00 26.43 32 LEU C C 1
ATOM 2835 O O . LEU C 1 22 ? -25.677 144.058 -12.794 1.00 26.36 32 LEU C O 1
ATOM 2840 N N . GLN C 1 23 ? -24.643 145.091 -14.432 1.00 24.54 33 GLN C N 1
ATOM 2841 C CA . GLN C 1 23 ? -25.439 146.357 -14.252 1.00 24.89 33 GLN C CA 1
ATOM 2842 C C . GLN C 1 23 ? -26.934 146.074 -14.426 1.00 25.59 33 GLN C C 1
ATOM 2843 O O . GLN C 1 23 ? -27.779 146.479 -13.603 1.00 29.72 33 GLN C O 1
ATOM 2849 N N . GLU C 1 24 ? -27.263 145.335 -15.462 1.00 28.63 34 GLU C N 1
ATOM 2850 C CA . GLU C 1 24 ? -28.648 144.982 -15.779 1.00 31.83 34 GLU C CA 1
ATOM 2851 C C . GLU C 1 24 ? -29.306 144.177 -14.631 1.00 31.58 34 GLU C C 1
ATOM 2852 O O . GLU C 1 24 ? -30.471 144.459 -14.306 1.00 34.60 34 GLU C O 1
ATOM 2858 N N A LYS C 1 25 ? -28.580 143.213 -14.082 0.50 30.49 35 LYS C N 1
ATOM 2859 N N B LYS C 1 25 ? -28.554 143.224 -14.103 0.50 29.53 35 LYS C N 1
ATOM 2860 C CA A LYS C 1 25 ? -29.132 142.419 -12.995 0.50 33.09 35 LYS C CA 1
ATOM 2861 C CA B LYS C 1 25 ? -29.016 142.391 -13.022 0.50 31.59 35 LYS C CA 1
ATOM 2862 C C A LYS C 1 25 ? -29.259 143.210 -11.708 0.50 32.60 35 LYS C C 1
ATOM 2863 C C B LYS C 1 25 ? -29.246 143.213 -11.750 0.50 31.84 35 LYS C C 1
ATOM 2864 O O A LYS C 1 25 ? -30.238 143.003 -10.944 0.50 33.83 35 LYS C O 1
ATOM 2865 O O B LYS C 1 25 ? -30.290 143.044 -11.058 0.50 33.80 35 LYS C O 1
ATOM 2876 N N . LEU C 1 26 ? -28.278 144.071 -11.430 1.00 30.18 36 LEU C N 1
ATOM 2877 C CA . LEU C 1 26 ? -28.432 144.985 -10.304 1.00 30.73 36 LEU C CA 1
ATOM 2878 C C . LEU C 1 26 ? -29.602 145.910 -10.417 1.00 30.81 36 LEU C C 1
ATOM 2879 O O . LEU C 1 26 ? -30.323 146.212 -9.401 1.00 32.43 36 LEU C O 1
ATOM 2884 N N . CYS C 1 27 ? -29.806 146.415 -11.626 1.00 30.22 37 CYS C N 1
ATOM 2885 C CA . CYS C 1 27 ? -30.933 147.232 -11.903 1.00 34.42 37 CYS C CA 1
ATOM 2886 C C . CYS C 1 27 ? -32.210 146.389 -11.709 1.00 39.42 37 CYS C C 1
ATOM 2887 O O . CYS C 1 27 ? -33.196 146.854 -11.050 1.00 40.59 37 CYS C O 1
ATOM 2890 N N . ALA C 1 28 ? -32.261 145.186 -12.219 1.00 34.13 38 ALA C N 1
ATOM 2891 C CA . ALA C 1 28 ? -33.509 144.446 -12.162 1.00 40.43 38 ALA C CA 1
ATOM 2892 C C . ALA C 1 28 ? -33.752 143.968 -10.755 1.00 40.28 38 ALA C C 1
ATOM 2893 O O . ALA C 1 28 ? -34.922 144.035 -10.360 1.00 48.69 38 ALA C O 1
ATOM 2895 N N . THR C 1 29 ? -32.734 143.486 -10.016 1.00 39.92 39 THR C N 1
ATOM 2896 C CA . THR C 1 29 ? -32.826 142.901 -8.677 1.00 39.57 39 THR C CA 1
ATOM 2897 C C . THR C 1 29 ? -33.011 143.937 -7.579 1.00 45.21 39 THR C C 1
ATOM 2898 O O . THR C 1 29 ? -33.743 143.659 -6.617 1.00 46.77 39 THR C O 1
ATOM 2902 N N . TYR C 1 30 ? -32.423 145.129 -7.686 1.00 36.70 40 TYR C N 1
ATOM 2903 C CA . TYR C 1 30 ? -32.346 146.102 -6.592 1.00 34.71 40 TYR C CA 1
ATOM 2904 C C . TYR C 1 30 ? -32.748 147.468 -6.947 1.00 36.46 40 TYR C C 1
ATOM 2905 O O . TYR C 1 30 ? -32.639 148.371 -6.161 1.00 38.30 40 TYR C O 1
ATOM 2914 N N . LYS C 1 31 ? -33.151 147.723 -8.171 1.00 33.04 41 LYS C N 1
ATOM 2915 C CA . LYS C 1 31 ? -33.570 149.012 -8.696 1.00 37.20 41 LYS C CA 1
ATOM 2916 C C . LYS C 1 31 ? -32.417 150.022 -8.513 1.00 38.59 41 LYS C C 1
ATOM 2917 O O . LYS C 1 31 ? -32.624 151.232 -8.390 1.00 36.64 41 LYS C O 1
ATOM 2923 N N . LEU C 1 32 ? -31.146 149.546 -8.693 1.00 33.46 42 LEU C N 1
ATOM 2924 C CA . LEU C 1 32 ? -30.031 150.503 -8.806 1.00 32.99 42 LEU C CA 1
ATOM 2925 C C . LEU C 1 32 ? -29.758 150.592 -10.305 1.00 33.77 42 LEU C C 1
ATOM 2926 O O . LEU C 1 32 ? -29.011 149.732 -10.921 1.00 30.75 42 LEU C O 1
ATOM 2931 N N . CYS C 1 33 ? -30.404 151.502 -10.982 1.00 35.05 43 CYS C N 1
ATOM 2932 C CA . CYS C 1 33 ? -30.403 151.639 -12.393 1.00 33.25 43 CYS C CA 1
ATOM 2933 C C . CYS C 1 33 ? -29.634 152.828 -12.895 1.00 31.49 43 CYS C C 1
ATOM 2934 O O . CYS C 1 33 ? -29.580 153.059 -14.096 1.00 32.28 43 CYS C O 1
ATOM 2937 N N A HIS C 1 34 ? -28.972 153.605 -12.005 0.50 32.72 44 HIS C N 1
ATOM 2938 N N B HIS C 1 34 ? -29.003 153.604 -11.982 0.50 32.64 44 HIS C N 1
ATOM 2939 C CA A HIS C 1 34 ? -28.385 154.944 -12.419 0.50 31.19 44 HIS C CA 1
ATOM 2940 C CA B HIS C 1 34 ? -28.374 154.924 -12.363 0.50 31.12 44 HIS C CA 1
ATOM 2941 C C A HIS C 1 34 ? -26.992 155.173 -11.813 0.50 32.77 44 HIS C C 1
ATOM 2942 C C B HIS C 1 34 ? -27.002 155.051 -11.707 0.50 33.22 44 HIS C C 1
ATOM 2943 O O A HIS C 1 34 ? -26.828 155.839 -10.809 0.50 31.15 44 HIS C O 1
ATOM 2944 O O B HIS C 1 34 ? -26.885 155.464 -10.547 0.50 32.59 44 HIS C O 1
ATOM 2957 N N . PRO C 1 35 ? -25.942 154.592 -12.409 1.00 31.17 45 PRO C N 1
ATOM 2958 C CA . PRO C 1 35 ? -24.539 154.726 -11.892 1.00 31.74 45 PRO C CA 1
ATOM 2959 C C . PRO C 1 35 ? -24.103 156.160 -11.547 1.00 33.55 45 PRO C C 1
ATOM 2960 O O . PRO C 1 35 ? -23.443 156.393 -10.568 1.00 31.05 45 PRO C O 1
ATOM 2964 N N A GLU C 1 36 ? -24.575 157.142 -12.323 0.80 35.06 46 GLU C N 1
ATOM 2965 N N B GLU C 1 36 ? -24.605 157.115 -12.329 0.20 32.27 46 GLU C N 1
ATOM 2966 C CA A GLU C 1 36 ? -24.275 158.592 -12.019 0.80 37.90 46 GLU C CA 1
ATOM 2967 C CA B GLU C 1 36 ? -24.322 158.529 -12.094 0.20 32.55 46 GLU C CA 1
ATOM 2968 C C A GLU C 1 36 ? -24.695 159.055 -10.606 0.80 36.15 46 GLU C C 1
ATOM 2969 C C B GLU C 1 36 ? -24.775 159.149 -10.752 0.20 34.04 46 GLU C C 1
ATOM 2970 O O A GLU C 1 36 ? -23.919 159.715 -9.877 0.80 44.33 46 GLU C O 1
ATOM 2971 O O B GLU C 1 36 ? -24.183 160.166 -10.357 0.20 38.78 46 GLU C O 1
ATOM 2982 N N . GLU C 1 37 ? -25.802 158.557 -10.089 1.00 35.27 47 GLU C N 1
ATOM 2983 C CA . GLU C 1 37 ? -26.259 158.891 -8.692 1.00 34.92 47 GLU C CA 1
ATOM 2984 C C . GLU C 1 37 ? -25.414 158.476 -7.512 1.00 34.70 47 GLU C C 1
ATOM 2985 O O . GLU C 1 37 ? -25.549 158.853 -6.315 1.00 35.70 47 GLU C O 1
ATOM 2991 N N . LEU C 1 38 ? -24.563 157.411 -7.836 1.00 28.53 48 LEU C N 1
ATOM 2992 C CA . LEU C 1 38 ? -23.725 156.844 -6.868 1.00 29.31 48 LEU C CA 1
ATOM 2993 C C . LEU C 1 38 ? -22.350 157.378 -6.899 1.00 27.00 48 LEU C C 1
ATOM 2994 O O . LEU C 1 38 ? -21.568 157.034 -5.995 1.00 26.58 48 LEU C O 1
ATOM 2999 N N . VAL C 1 39 ? -22.060 158.235 -7.850 1.00 30.86 49 VAL C N 1
ATOM 3000 C CA . VAL C 1 39 ? -20.664 158.788 -8.007 1.00 30.56 49 VAL C CA 1
ATOM 3001 C C . VAL C 1 39 ? -20.087 159.479 -6.733 1.00 28.78 49 VAL C C 1
ATOM 3002 O O . VAL C 1 39 ? -19.006 159.134 -6.263 1.00 29.50 49 VAL C O 1
ATOM 3006 N N . LEU C 1 40 ? -20.879 160.390 -6.134 1.00 28.99 50 LEU C N 1
ATOM 3007 C CA . LEU C 1 40 ? -20.363 161.119 -5.031 1.00 28.44 50 LEU C CA 1
ATOM 3008 C C . LEU C 1 40 ? -20.183 160.204 -3.781 1.00 27.38 50 LEU C C 1
ATOM 3009 O O . LEU C 1 40 ? -19.253 160.308 -3.002 1.00 27.93 50 LEU C O 1
ATOM 3014 N N . LEU C 1 41 ? -21.091 159.303 -3.614 1.00 27.33 51 LEU C N 1
ATOM 3015 C CA . LEU C 1 41 ? -20.935 158.269 -2.585 1.00 27.48 51 LEU C CA 1
ATOM 3016 C C . LEU C 1 41 ? -19.721 157.443 -2.757 1.00 27.85 51 LEU C C 1
ATOM 3017 O O . LEU C 1 41 ? -18.943 157.208 -1.816 1.00 28.51 51 LEU C O 1
ATOM 3022 N N . GLY C 1 42 ? -19.486 156.980 -4.016 1.00 28.20 52 GLY C N 1
ATOM 3023 C CA . GLY C 1 42 ? -18.228 156.332 -4.337 1.00 27.46 52 GLY C CA 1
ATOM 3024 C C . GLY C 1 42 ? -16.965 157.097 -3.960 1.00 28.15 52 GLY C C 1
ATOM 3025 O O . GLY C 1 42 ? -16.001 156.521 -3.381 1.00 29.03 52 GLY C O 1
ATOM 3026 N N . HIS C 1 43 ? -17.009 158.363 -4.205 1.00 27.40 53 HIS C N 1
ATOM 3027 C CA . HIS C 1 43 ? -15.962 159.281 -3.811 1.00 30.93 53 HIS C CA 1
ATOM 3028 C C . HIS C 1 43 ? -15.820 159.266 -2.313 1.00 29.80 53 HIS C C 1
ATOM 3029 O O . HIS C 1 43 ? -14.765 159.085 -1.809 1.00 29.13 53 HIS C O 1
ATOM 3036 N N . SER C 1 44 ? -16.933 159.347 -1.601 1.00 30.58 54 SER C N 1
ATOM 3037 C CA . SER C 1 44 ? -16.863 159.345 -0.139 1.00 29.91 54 SER C CA 1
ATOM 3038 C C . SER C 1 44 ? -16.329 158.034 0.493 1.00 30.38 54 SER C C 1
ATOM 3039 O O . SER C 1 44 ? -15.743 158.005 1.578 1.00 29.29 54 SER C O 1
ATOM 3042 N N . LEU C 1 45 ? -16.600 156.931 -0.195 1.00 29.09 55 LEU C N 1
ATOM 3043 C CA . LEU C 1 45 ? -16.087 155.639 0.167 1.00 29.78 55 LEU C CA 1
ATOM 3044 C C . LEU C 1 45 ? -14.669 155.385 -0.192 1.00 30.74 55 LEU C C 1
ATOM 3045 O O . LEU C 1 45 ? -14.112 154.407 0.258 1.00 33.09 55 LEU C O 1
ATOM 3050 N N . GLY C 1 46 ? -14.067 156.292 -0.873 1.00 30.43 56 GLY C N 1
ATOM 3051 C CA . GLY C 1 46 ? -12.664 156.227 -1.235 1.00 33.27 56 GLY C CA 1
ATOM 3052 C C . GLY C 1 46 ? -12.461 155.105 -2.260 1.00 33.10 56 GLY C C 1
ATOM 3053 O O . GLY C 1 46 ? -11.423 154.399 -2.138 1.00 34.50 56 GLY C O 1
ATOM 3054 N N . ILE C 1 47 ? -13.398 154.931 -3.182 1.00 28.92 57 ILE C N 1
ATOM 3055 C CA . ILE C 1 47 ? -13.123 153.884 -4.280 1.00 27.40 57 ILE C CA 1
ATOM 3056 C C . ILE C 1 47 ? -12.048 154.394 -5.238 1.00 27.82 57 ILE C C 1
ATOM 3057 O O . ILE C 1 47 ? -12.188 155.409 -5.868 1.00 29.17 57 ILE C O 1
ATOM 3062 N N . PRO C 1 48 ? -10.893 153.624 -5.392 1.00 28.59 58 PRO C N 1
ATOM 3063 C CA . PRO C 1 48 ? -9.710 153.978 -6.278 1.00 31.11 58 PRO C CA 1
ATOM 3064 C C . PRO C 1 48 ? -10.129 153.554 -7.687 1.00 30.43 58 PRO C C 1
ATOM 3065 O O . PRO C 1 48 ? -10.549 152.423 -7.862 1.00 28.86 58 PRO C O 1
ATOM 3069 N N . TRP C 1 49 ? -10.006 154.458 -8.612 1.00 30.56 59 TRP C N 1
ATOM 3070 C CA . TRP C 1 49 ? -10.263 154.257 -10.021 1.00 31.36 59 TRP C CA 1
ATOM 3071 C C . TRP C 1 49 ? -8.911 154.300 -10.674 1.00 33.29 59 TRP C C 1
ATOM 3072 O O . TRP C 1 49 ? -8.194 155.323 -10.727 1.00 35.30 59 TRP C O 1
ATOM 3083 N N . ALA C 1 50 ? -8.577 153.229 -11.407 1.00 25.84 60 ALA C N 1
ATOM 3084 C CA . ALA C 1 50 ? -7.299 153.169 -12.031 1.00 26.81 60 ALA C CA 1
ATOM 3085 C C . ALA C 1 50 ? -7.093 154.173 -13.124 1.00 28.12 60 ALA C C 1
ATOM 3086 O O . ALA C 1 50 ? -7.845 154.200 -14.081 1.00 29.95 60 ALA C O 1
ATOM 3088 N N . PRO C 1 51 ? -5.972 154.846 -13.072 1.00 29.22 61 PRO C N 1
ATOM 3089 C CA . PRO C 1 51 ? -5.603 155.715 -14.146 1.00 33.53 61 PRO C CA 1
ATOM 3090 C C . PRO C 1 51 ? -4.982 155.052 -15.434 1.00 35.67 61 PRO C C 1
ATOM 3091 O O . PRO C 1 51 ? -4.282 154.016 -15.346 1.00 29.20 61 PRO C O 1
ATOM 3095 N N . LEU C 1 52 ? -5.203 155.691 -16.621 1.00 36.25 62 LEU C N 1
ATOM 3096 C CA . LEU C 1 52 ? -4.663 155.274 -17.834 1.00 32.91 62 LEU C CA 1
ATOM 3097 C C . LEU C 1 52 ? -4.037 156.478 -18.603 1.00 34.42 62 LEU C C 1
ATOM 3098 O O . LEU C 1 52 ? -4.073 156.526 -19.807 1.00 34.21 62 LEU C O 1
ATOM 3103 N N . SER C 1 53 ? -3.414 157.346 -17.851 1.00 33.50 63 SER C N 1
ATOM 3104 C CA . SER C 1 53 ? -2.885 158.594 -18.381 1.00 37.82 63 SER C CA 1
ATOM 3105 C C . SER C 1 53 ? -1.695 158.445 -19.269 1.00 40.75 63 SER C C 1
ATOM 3106 O O . SER C 1 53 ? -1.450 159.361 -20.126 1.00 39.01 63 SER C O 1
ATOM 3109 N N . SER C 1 54 ? -0.981 157.290 -19.243 1.00 35.71 64 SER C N 1
ATOM 3110 C CA . SER C 1 54 ? 0.063 157.060 -20.213 1.00 34.28 64 SER C CA 1
ATOM 3111 C C . SER C 1 54 ? -0.464 156.398 -21.483 1.00 34.12 64 SER C C 1
ATOM 3112 O O . SER C 1 54 ? 0.343 156.010 -22.300 1.00 32.34 64 SER C O 1
ATOM 3115 N N . CYS C 1 55 ? -1.780 156.253 -21.614 1.00 34.55 65 CYS C N 1
ATOM 3116 C CA . CYS C 1 55 ? -2.377 155.680 -22.835 1.00 38.73 65 CYS C CA 1
ATOM 3117 C C . CYS C 1 55 ? -3.286 156.717 -23.683 1.00 44.05 65 CYS C C 1
ATOM 3118 O O . CYS C 1 55 ? -4.496 156.514 -23.962 1.00 49.91 65 CYS C O 1
ATOM 3121 N N . PRO C 1 56 ? -2.849 157.926 -23.779 1.00 46.20 66 PRO C N 1
ATOM 3122 C CA . PRO C 1 56 ? -3.660 158.843 -24.628 1.00 56.11 66 PRO C CA 1
ATOM 3123 C C . PRO C 1 56 ? -3.318 158.514 -26.050 1.00 56.55 66 PRO C C 1
ATOM 3124 O O . PRO C 1 56 ? -2.174 158.139 -26.294 1.00 53.35 66 PRO C O 1
ATOM 3128 N N . SER C 1 57 ? -4.275 158.743 -26.950 1.00 67.72 67 SER C N 1
ATOM 3129 C CA . SER C 1 57 ? -4.129 158.549 -28.410 1.00 76.43 67 SER C CA 1
ATOM 3130 C C . SER C 1 57 ? -2.760 158.961 -28.968 1.00 78.07 67 SER C C 1
ATOM 3131 O O . SER C 1 57 ? -2.052 158.125 -29.546 1.00 85.53 67 SER C O 1
ATOM 3134 N N . GLN C 1 58 ? -2.366 160.209 -28.726 1.00 72.85 68 GLN C N 1
ATOM 3135 C CA . GLN C 1 58 ? -1.054 160.732 -29.185 1.00 79.16 68 GLN C CA 1
ATOM 3136 C C . GLN C 1 58 ? -0.216 160.942 -27.942 1.00 72.46 68 GLN C C 1
ATOM 3137 O O . GLN C 1 58 ? -0.782 161.192 -26.886 1.00 69.95 68 GLN C O 1
ATOM 3143 N N . ALA C 1 59 ? 1.109 160.838 -28.021 1.00 73.20 69 ALA C N 1
ATOM 3144 C CA . ALA C 1 59 ? 1.943 160.767 -26.766 1.00 73.96 69 ALA C CA 1
ATOM 3145 C C . ALA C 1 59 ? 1.480 159.576 -25.860 1.00 63.73 69 ALA C C 1
ATOM 3146 O O . ALA C 1 59 ? 1.224 159.694 -24.665 1.00 67.18 69 ALA C O 1
ATOM 3148 N N . LEU C 1 60 ? 1.273 158.433 -26.486 1.00 62.14 70 LEU C N 1
ATOM 3149 C CA . LEU C 1 60 ? 1.092 157.188 -25.736 1.00 47.42 70 LEU C CA 1
ATOM 3150 C C . LEU C 1 60 ? 2.483 156.752 -25.393 1.00 43.37 70 LEU C C 1
ATOM 3151 O O . LEU C 1 60 ? 3.303 156.657 -26.270 1.00 46.58 70 LEU C O 1
ATOM 3156 N N . GLN C 1 61 ? 2.779 156.400 -24.146 1.00 39.26 71 GLN C N 1
ATOM 3157 C CA . GLN C 1 61 ? 4.162 155.846 -23.802 1.00 39.66 71 GLN C CA 1
ATOM 3158 C C . GLN C 1 61 ? 3.967 154.354 -23.493 1.00 38.96 71 GLN C C 1
ATOM 3159 O O . GLN C 1 61 ? 3.279 154.032 -22.541 1.00 34.45 71 GLN C O 1
ATOM 3165 N N . LEU C 1 62 ? 4.602 153.512 -24.260 1.00 34.43 72 LEU C N 1
ATOM 3166 C CA . LEU C 1 62 ? 4.228 152.124 -24.252 1.00 32.88 72 LEU C CA 1
ATOM 3167 C C . LEU C 1 62 ? 4.490 151.380 -22.940 1.00 32.14 72 LEU C C 1
ATOM 3168 O O . LEU C 1 62 ? 3.554 150.765 -22.415 1.00 29.60 72 LEU C O 1
ATOM 3173 N N . ALA C 1 63 ? 5.668 151.448 -22.413 1.00 30.23 73 ALA C N 1
ATOM 3174 C CA . ALA C 1 63 ? 5.887 150.779 -21.130 1.00 31.27 73 ALA C CA 1
ATOM 3175 C C . ALA C 1 63 ? 4.940 151.332 -20.013 1.00 29.25 73 ALA C C 1
ATOM 3176 O O . ALA C 1 63 ? 4.440 150.559 -19.257 1.00 29.06 73 ALA C O 1
ATOM 3178 N N . GLY C 1 64 ? 4.823 152.657 -19.911 1.00 29.77 74 GLY C N 1
ATOM 3179 C CA . GLY C 1 64 ? 3.957 153.262 -18.889 1.00 30.43 74 GLY C CA 1
ATOM 3180 C C . GLY C 1 64 ? 2.527 152.813 -19.063 1.00 26.84 74 GLY C C 1
ATOM 3181 O O . GLY C 1 64 ? 1.816 152.513 -18.088 1.00 25.99 74 GLY C O 1
ATOM 3182 N N . CYS C 1 65 ? 2.069 152.773 -20.325 1.00 26.22 75 CYS C N 1
ATOM 3183 C CA . CYS C 1 65 ? 0.695 152.359 -20.629 1.00 27.46 75 CYS C CA 1
ATOM 3184 C C . CYS C 1 65 ? 0.388 150.921 -20.194 1.00 23.65 75 CYS C C 1
ATOM 3185 O O . CYS C 1 65 ? -0.574 150.614 -19.468 1.00 24.98 75 CYS C O 1
ATOM 3188 N N . LEU C 1 66 ? 1.295 150.054 -20.606 1.00 23.56 76 LEU C N 1
ATOM 3189 C CA . LEU C 1 66 ? 1.204 148.647 -20.206 1.00 23.48 76 LEU C CA 1
ATOM 3190 C C . LEU C 1 66 ? 1.276 148.485 -18.736 1.00 23.22 76 LEU C C 1
ATOM 3191 O O . LEU C 1 66 ? 0.477 147.774 -18.178 1.00 21.39 76 LEU C O 1
ATOM 3196 N N . SER C 1 67 ? 2.145 149.192 -18.082 1.00 22.74 77 SER C N 1
ATOM 3197 C CA . SER C 1 67 ? 2.173 149.125 -16.647 1.00 22.82 77 SER C CA 1
ATOM 3198 C C . SER C 1 67 ? 0.873 149.602 -15.956 1.00 24.73 77 SER C C 1
ATOM 3199 O O . SER C 1 67 ? 0.423 148.991 -14.990 1.00 22.38 77 SER C O 1
ATOM 3202 N N . GLN C 1 68 ? 0.264 150.730 -16.418 1.00 22.84 78 GLN C N 1
ATOM 3203 C CA . GLN C 1 68 ? -1.015 151.141 -15.991 1.00 23.83 78 GLN C CA 1
ATOM 3204 C C . GLN C 1 68 ? -2.173 150.156 -16.275 1.00 22.03 78 GLN C C 1
ATOM 3205 O O . GLN C 1 68 ? -3.055 149.959 -15.389 1.00 21.91 78 GLN C O 1
ATOM 3211 N N A LEU C 1 69 ? -2.138 149.534 -17.434 0.50 21.91 79 LEU C N 1
ATOM 3212 N N B LEU C 1 69 ? -2.172 149.522 -17.462 0.50 21.91 79 LEU C N 1
ATOM 3213 C CA A LEU C 1 69 ? -3.073 148.493 -17.735 0.50 20.36 79 LEU C CA 1
ATOM 3214 C CA B LEU C 1 69 ? -3.124 148.423 -17.750 0.50 20.32 79 LEU C CA 1
ATOM 3215 C C A LEU C 1 69 ? -2.938 147.338 -16.765 0.50 21.02 79 LEU C C 1
ATOM 3216 C C B LEU C 1 69 ? -2.950 147.315 -16.754 0.50 21.01 79 LEU C C 1
ATOM 3217 O O A LEU C 1 69 ? -3.913 146.831 -16.225 0.50 19.25 79 LEU C O 1
ATOM 3218 O O B LEU C 1 69 ? -3.910 146.798 -16.207 0.50 19.13 79 LEU C O 1
ATOM 3227 N N . HIS C 1 70 ? -1.702 146.825 -16.566 1.00 19.75 80 HIS C N 1
ATOM 3228 C CA . HIS C 1 70 ? -1.478 145.683 -15.622 1.00 18.98 80 HIS C CA 1
ATOM 3229 C C . HIS C 1 70 ? -1.947 146.040 -14.225 1.00 18.95 80 HIS C C 1
ATOM 3230 O O . HIS C 1 70 ? -2.667 145.265 -13.559 1.00 18.63 80 HIS C O 1
ATOM 3237 N N A SER C 1 71 ? -1.536 147.162 -13.713 0.80 19.42 81 SER C N 1
ATOM 3238 N N B SER C 1 71 ? -1.528 147.193 -13.739 0.20 19.74 81 SER C N 1
ATOM 3239 C CA A SER C 1 71 ? -1.882 147.611 -12.371 0.80 19.73 81 SER C CA 1
ATOM 3240 C CA B SER C 1 71 ? -1.940 147.663 -12.427 0.20 20.17 81 SER C CA 1
ATOM 3241 C C A SER C 1 71 ? -3.418 147.845 -12.339 0.80 17.47 81 SER C C 1
ATOM 3242 C C B SER C 1 71 ? -3.428 147.870 -12.343 0.20 19.47 81 SER C C 1
ATOM 3243 O O A SER C 1 71 ? -4.062 147.420 -11.347 0.80 19.62 81 SER C O 1
ATOM 3244 O O B SER C 1 71 ? -4.055 147.485 -11.342 0.20 20.47 81 SER C O 1
ATOM 3249 N N . GLY C 1 72 ? -4.006 148.455 -13.388 1.00 19.86 82 GLY C N 1
ATOM 3250 C CA . GLY C 1 72 ? -5.380 148.760 -13.280 1.00 19.90 82 GLY C CA 1
ATOM 3251 C C . GLY C 1 72 ? -6.284 147.533 -13.316 1.00 18.20 82 GLY C C 1
ATOM 3252 O O . GLY C 1 72 ? -7.309 147.435 -12.634 1.00 17.93 82 GLY C O 1
ATOM 3253 N N . LEU C 1 73 ? -5.957 146.485 -14.131 1.00 16.95 83 LEU C N 1
ATOM 3254 C CA . LEU C 1 73 ? -6.661 145.255 -14.076 1.00 17.73 83 LEU C CA 1
ATOM 3255 C C . LEU C 1 73 ? -6.666 144.587 -12.713 1.00 16.74 83 LEU C C 1
ATOM 3256 O O . LEU C 1 73 ? -7.656 144.109 -12.227 1.00 16.77 83 LEU C O 1
ATOM 3261 N N . PHE C 1 74 ? -5.518 144.599 -12.051 1.00 16.92 84 PHE C N 1
ATOM 3262 C CA . PHE C 1 74 ? -5.456 144.143 -10.704 1.00 17.81 84 PHE C CA 1
ATOM 3263 C C . PHE C 1 74 ? -6.335 144.952 -9.732 1.00 16.81 84 PHE C C 1
ATOM 3264 O O . PHE C 1 74 ? -6.846 144.379 -8.803 1.00 18.32 84 PHE C O 1
ATOM 3272 N N . LEU C 1 75 ? -6.335 146.275 -9.953 1.00 17.74 85 LEU C N 1
ATOM 3273 C CA . LEU C 1 75 ? -7.255 147.117 -9.114 1.00 19.66 85 LEU C CA 1
ATOM 3274 C C . LEU C 1 75 ? -8.709 146.729 -9.242 1.00 17.94 85 LEU C C 1
ATOM 3275 O O . LEU C 1 75 ? -9.398 146.524 -8.253 1.00 18.96 85 LEU C O 1
ATOM 3280 N N . TYR C 1 76 ? -9.133 146.566 -10.485 1.00 17.50 86 TYR C N 1
ATOM 3281 C CA . TYR C 1 76 ? -10.533 146.117 -10.753 1.00 19.44 86 TYR C CA 1
ATOM 3282 C C . TYR C 1 76 ? -10.794 144.733 -10.180 1.00 18.93 86 TYR C C 1
ATOM 3283 O O . TYR C 1 76 ? -11.822 144.469 -9.607 1.00 19.30 86 TYR C O 1
ATOM 3292 N N A GLN C 1 77 ? -9.854 143.771 -10.332 0.80 18.36 87 GLN C N 1
ATOM 3293 N N B GLN C 1 77 ? -9.855 143.776 -10.314 0.20 18.39 87 GLN C N 1
ATOM 3294 C CA A GLN C 1 77 ? -9.952 142.458 -9.727 0.80 18.96 87 GLN C CA 1
ATOM 3295 C CA B GLN C 1 77 ? -10.027 142.447 -9.665 0.20 18.00 87 GLN C CA 1
ATOM 3296 C C A GLN C 1 77 ? -10.130 142.589 -8.212 0.80 19.10 87 GLN C C 1
ATOM 3297 C C B GLN C 1 77 ? -10.138 142.557 -8.160 0.20 18.58 87 GLN C C 1
ATOM 3298 O O A GLN C 1 77 ? -10.996 141.898 -7.629 0.80 20.61 87 GLN C O 1
ATOM 3299 O O B GLN C 1 77 ? -10.923 141.828 -7.519 0.20 19.47 87 GLN C O 1
ATOM 3310 N N . GLY C 1 78 ? -9.341 143.447 -7.589 1.00 18.11 88 GLY C N 1
ATOM 3311 C CA . GLY C 1 78 ? -9.397 143.655 -6.174 1.00 19.73 88 GLY C CA 1
ATOM 3312 C C . GLY C 1 78 ? -10.805 144.215 -5.731 1.00 18.52 88 GLY C C 1
ATOM 3313 O O . GLY C 1 78 ? -11.306 143.764 -4.722 1.00 20.90 88 GLY C O 1
ATOM 3314 N N . LEU C 1 79 ? -11.261 145.182 -6.448 1.00 19.69 89 LEU C N 1
ATOM 3315 C CA . LEU C 1 79 ? -12.548 145.761 -6.147 1.00 19.03 89 LEU C CA 1
ATOM 3316 C C . LEU C 1 79 ? -13.659 144.796 -6.354 1.00 20.98 89 LEU C C 1
ATOM 3317 O O . LEU C 1 79 ? -14.513 144.670 -5.463 1.00 20.94 89 LEU C O 1
ATOM 3322 N N . LEU C 1 80 ? -13.650 143.985 -7.427 1.00 19.51 90 LEU C N 1
ATOM 3323 C CA . LEU C 1 80 ? -14.592 142.868 -7.607 1.00 19.53 90 LEU C CA 1
ATOM 3324 C C . LEU C 1 80 ? -14.578 141.901 -6.480 1.00 21.77 90 LEU C C 1
ATOM 3325 O O . LEU C 1 80 ? -15.589 141.422 -5.968 1.00 21.83 90 LEU C O 1
ATOM 3330 N N A GLN C 1 81 ? -13.372 141.505 -6.036 0.50 20.54 91 GLN C N 1
ATOM 3331 N N B GLN C 1 81 ? -13.350 141.518 -6.095 0.50 21.48 91 GLN C N 1
ATOM 3332 C CA A GLN C 1 81 ? -13.345 140.524 -4.963 0.50 21.40 91 GLN C CA 1
ATOM 3333 C CA B GLN C 1 81 ? -13.151 140.615 -4.981 0.50 23.22 91 GLN C CA 1
ATOM 3334 C C A GLN C 1 81 ? -13.878 141.131 -3.643 0.50 21.83 91 GLN C C 1
ATOM 3335 C C B GLN C 1 81 ? -13.822 141.135 -3.685 0.50 22.71 91 GLN C C 1
ATOM 3336 O O A GLN C 1 81 ? -14.464 140.410 -2.830 0.50 24.39 91 GLN C O 1
ATOM 3337 O O B GLN C 1 81 ? -14.497 140.381 -2.978 0.50 24.04 91 GLN C O 1
ATOM 3348 N N . ALA C 1 82 ? -13.614 142.397 -3.454 1.00 22.81 92 ALA C N 1
ATOM 3349 C CA . ALA C 1 82 ? -14.086 143.092 -2.283 1.00 25.19 92 ALA C CA 1
ATOM 3350 C C . ALA C 1 82 ? -15.549 143.139 -2.148 1.00 25.24 92 ALA C C 1
ATOM 3351 O O . ALA C 1 82 ? -16.044 143.257 -0.977 1.00 26.34 92 ALA C O 1
ATOM 3353 N N . LEU C 1 83 ? -16.274 142.954 -3.219 1.00 24.05 93 LEU C N 1
ATOM 3354 C CA . LEU C 1 83 ? -17.803 142.810 -3.219 1.00 24.57 93 LEU C CA 1
ATOM 3355 C C . LEU C 1 83 ? -18.319 141.544 -2.689 1.00 27.24 93 LEU C C 1
ATOM 3356 O O . LEU C 1 83 ? -19.467 141.437 -2.411 1.00 26.04 93 LEU C O 1
ATOM 3361 N N . GLU C 1 84 ? -17.445 140.538 -2.527 1.00 29.35 94 GLU C N 1
ATOM 3362 C CA . GLU C 1 84 ? -17.807 139.284 -1.964 1.00 29.82 94 GLU C CA 1
ATOM 3363 C C . GLU C 1 84 ? -19.008 138.666 -2.563 1.00 31.39 94 GLU C C 1
ATOM 3364 O O . GLU C 1 84 ? -19.858 138.110 -1.835 1.00 32.90 94 GLU C O 1
ATOM 3370 N N . GLY C 1 85 ? -19.106 138.666 -3.857 1.00 26.95 95 GLY C N 1
ATOM 3371 C CA . GLY C 1 85 ? -20.155 138.258 -4.689 1.00 27.39 95 GLY C CA 1
ATOM 3372 C C . GLY C 1 85 ? -21.505 138.880 -4.693 1.00 28.68 95 GLY C C 1
ATOM 3373 O O . GLY C 1 85 ? -22.459 138.559 -5.478 1.00 28.77 95 GLY C O 1
ATOM 3374 N N . ILE C 1 86 ? -21.501 139.960 -3.915 1.00 28.21 96 ILE C N 1
ATOM 3375 C CA . ILE C 1 86 ? -22.665 140.903 -3.777 1.00 30.21 96 ILE C CA 1
ATOM 3376 C C . ILE C 1 86 ? -23.822 140.179 -3.114 1.00 34.32 96 ILE C C 1
ATOM 3377 O O . ILE C 1 86 ? -24.278 140.617 -2.027 1.00 35.41 96 ILE C O 1
ATOM 3382 N N . SER C 1 87 ? -24.225 139.046 -3.666 1.00 31.35 97 SER C N 1
ATOM 3383 C CA . SER C 1 87 ? -25.380 138.274 -3.065 1.00 37.69 97 SER C CA 1
ATOM 3384 C C . SER C 1 87 ? -25.419 136.972 -3.697 1.00 35.73 97 SER C C 1
ATOM 3385 O O . SER C 1 87 ? -24.725 136.720 -4.681 1.00 31.61 97 SER C O 1
ATOM 3388 N N . PRO C 1 88 ? -26.177 136.029 -3.146 1.00 36.59 98 PRO C N 1
ATOM 3389 C CA . PRO C 1 88 ? -26.223 134.728 -3.788 1.00 35.81 98 PRO C CA 1
ATOM 3390 C C . PRO C 1 88 ? -26.733 134.746 -5.156 1.00 35.87 98 PRO C C 1
ATOM 3391 O O . PRO C 1 88 ? -26.195 134.029 -5.953 1.00 38.29 98 PRO C O 1
ATOM 3395 N N . GLU C 1 89 ? -27.726 135.587 -5.467 1.00 36.44 99 GLU C N 1
ATOM 3396 C CA . GLU C 1 89 ? -28.221 135.604 -6.809 1.00 36.88 99 GLU C CA 1
ATOM 3397 C C . GLU C 1 89 ? -27.181 136.314 -7.786 1.00 34.59 99 GLU C C 1
ATOM 3398 O O . GLU C 1 89 ? -27.217 136.070 -8.974 1.00 39.32 99 GLU C O 1
ATOM 3404 N N . LEU C 1 90 ? -26.294 137.168 -7.280 1.00 31.55 100 LEU C N 1
ATOM 3405 C CA . LEU C 1 90 ? -25.393 137.948 -8.247 1.00 29.52 100 LEU C CA 1
ATOM 3406 C C . LEU C 1 90 ? -24.052 137.203 -8.422 1.00 26.88 100 LEU C C 1
ATOM 3407 O O . LEU C 1 90 ? -23.250 137.519 -9.342 1.00 27.23 100 LEU C O 1
ATOM 3412 N N . GLY C 1 91 ? -23.779 136.188 -7.582 1.00 27.89 101 GLY C N 1
ATOM 3413 C CA . GLY C 1 91 ? -22.454 135.553 -7.526 1.00 26.29 101 GLY C CA 1
ATOM 3414 C C . GLY C 1 91 ? -22.012 135.060 -8.870 1.00 28.68 101 GLY C C 1
ATOM 3415 O O . GLY C 1 91 ? -20.878 135.443 -9.299 1.00 26.91 101 GLY C O 1
ATOM 3416 N N . PRO C 1 92 ? -22.773 134.252 -9.557 1.00 28.29 102 PRO C N 1
ATOM 3417 C CA . PRO C 1 92 ? -22.393 133.750 -10.815 1.00 30.73 102 PRO C CA 1
ATOM 3418 C C . PRO C 1 92 ? -22.076 134.846 -11.894 1.00 27.32 102 PRO C C 1
ATOM 3419 O O . PRO C 1 92 ? -21.105 134.664 -12.610 1.00 28.21 102 PRO C O 1
ATOM 3423 N N . THR C 1 93 ? -22.868 135.922 -11.964 1.00 27.83 103 THR C N 1
ATOM 3424 C CA . THR C 1 93 ? -22.566 136.991 -12.849 1.00 27.10 103 THR C CA 1
ATOM 3425 C C . THR C 1 93 ? -21.204 137.659 -12.489 1.00 27.59 103 THR C C 1
ATOM 3426 O O . THR C 1 93 ? -20.422 137.990 -13.403 1.00 24.83 103 THR C O 1
ATOM 3430 N N . LEU C 1 94 ? -20.951 137.834 -11.221 1.00 24.98 104 LEU C N 1
ATOM 3431 C CA . LEU C 1 94 ? -19.727 138.512 -10.751 1.00 24.94 104 LEU C CA 1
ATOM 3432 C C . LEU C 1 94 ? -18.600 137.576 -11.074 1.00 23.57 104 LEU C C 1
ATOM 3433 O O . LEU C 1 94 ? -17.461 138.000 -11.481 1.00 22.24 104 LEU C O 1
ATOM 3438 N N . ASP C 1 95 ? -18.755 136.275 -10.862 1.00 23.01 105 ASP C N 1
ATOM 3439 C CA . ASP C 1 95 ? -17.672 135.343 -11.139 1.00 23.21 105 ASP C CA 1
ATOM 3440 C C . ASP C 1 95 ? -17.305 135.335 -12.625 1.00 22.07 105 ASP C C 1
ATOM 3441 O O . ASP C 1 95 ? -16.121 135.318 -12.968 1.00 21.95 105 ASP C O 1
ATOM 3446 N N . THR C 1 96 ? -18.270 135.386 -13.572 1.00 22.18 106 THR C N 1
ATOM 3447 C CA . THR C 1 96 ? -17.942 135.450 -14.994 1.00 22.59 106 THR C CA 1
ATOM 3448 C C . THR C 1 96 ? -17.095 136.701 -15.341 1.00 20.89 106 THR C C 1
ATOM 3449 O O . THR C 1 96 ? -16.135 136.617 -16.065 1.00 20.51 106 THR C O 1
ATOM 3453 N N . LEU C 1 97 ? -17.493 137.823 -14.749 1.00 19.76 107 LEU C N 1
ATOM 3454 C CA . LEU C 1 97 ? -16.834 139.063 -15.003 1.00 19.46 107 LEU C CA 1
ATOM 3455 C C . LEU C 1 97 ? -15.365 138.960 -14.445 1.00 19.95 107 LEU C C 1
ATOM 3456 O O . LEU C 1 97 ? -14.461 139.332 -15.150 1.00 19.41 107 LEU C O 1
ATOM 3461 N N . GLN C 1 98 ? -15.193 138.430 -13.257 1.00 18.89 108 GLN C N 1
ATOM 3462 C CA . GLN C 1 98 ? -13.833 138.249 -12.719 1.00 19.40 108 GLN C CA 1
ATOM 3463 C C . GLN C 1 98 ? -12.961 137.373 -13.593 1.00 17.58 108 GLN C C 1
ATOM 3464 O O . GLN C 1 98 ? -11.799 137.650 -13.875 1.00 17.75 108 GLN C O 1
ATOM 3470 N N A LEU C 1 99 ? -13.545 136.273 -14.106 0.70 18.97 109 LEU C N 1
ATOM 3471 N N B LEU C 1 99 ? -13.522 136.266 -14.115 0.30 18.22 109 LEU C N 1
ATOM 3472 C CA A LEU C 1 99 ? -12.857 135.359 -14.964 0.70 21.14 109 LEU C CA 1
ATOM 3473 C CA B LEU C 1 99 ? -12.742 135.393 -14.994 0.30 18.74 109 LEU C CA 1
ATOM 3474 C C A LEU C 1 99 ? -12.417 136.024 -16.285 0.70 19.12 109 LEU C C 1
ATOM 3475 C C B LEU C 1 99 ? -12.388 136.056 -16.293 0.30 18.61 109 LEU C C 1
ATOM 3476 O O A LEU C 1 99 ? -11.291 135.949 -16.746 0.70 19.80 109 LEU C O 1
ATOM 3477 O O B LEU C 1 99 ? -11.259 135.949 -16.770 0.30 19.23 109 LEU C O 1
ATOM 3486 N N . ASP C 1 100 ? -13.344 136.797 -16.870 1.00 19.37 110 ASP C N 1
ATOM 3487 C CA . ASP C 1 100 ? -12.975 137.453 -18.100 1.00 20.77 110 ASP C CA 1
ATOM 3488 C C . ASP C 1 100 ? -11.906 138.543 -17.886 1.00 17.40 110 ASP C C 1
ATOM 3489 O O . ASP C 1 100 ? -11.098 138.787 -18.762 1.00 17.88 110 ASP C O 1
ATOM 3494 N N . VAL C 1 101 ? -11.945 139.276 -16.766 1.00 16.84 111 VAL C N 1
ATOM 3495 C CA . VAL C 1 101 ? -10.917 140.246 -16.410 1.00 17.12 111 VAL C CA 1
ATOM 3496 C C . VAL C 1 101 ? -9.545 139.516 -16.272 1.00 15.50 111 VAL C C 1
ATOM 3497 O O . VAL C 1 101 ? -8.551 140.002 -16.786 1.00 15.39 111 VAL C O 1
ATOM 3501 N N . ALA C 1 102 ? -9.522 138.401 -15.565 1.00 16.89 112 ALA C N 1
ATOM 3502 C CA . ALA C 1 102 ? -8.307 137.607 -15.423 1.00 18.65 112 ALA C CA 1
ATOM 3503 C C . ALA C 1 102 ? -7.730 137.175 -16.741 1.00 18.56 112 ALA C C 1
ATOM 3504 O O . ALA C 1 102 ? -6.524 137.190 -16.984 1.00 17.61 112 ALA C O 1
ATOM 3506 N N . ASP C 1 103 ? -8.571 136.749 -17.656 1.00 17.20 113 ASP C N 1
ATOM 3507 C CA . ASP C 1 103 ? -8.166 136.311 -18.949 1.00 19.10 113 ASP C CA 1
ATOM 3508 C C . ASP C 1 103 ? -7.451 137.392 -19.751 1.00 17.79 113 ASP C C 1
ATOM 3509 O O . ASP C 1 103 ? -6.372 137.281 -20.297 1.00 17.89 113 ASP C O 1
ATOM 3514 N N . PHE C 1 104 ? -8.037 138.619 -19.731 1.00 16.19 114 PHE C N 1
ATOM 3515 C CA . PHE C 1 104 ? -7.476 139.761 -20.424 1.00 17.09 114 PHE C CA 1
ATOM 3516 C C . PHE C 1 104 ? -6.167 140.165 -19.768 1.00 16.92 114 PHE C C 1
ATOM 3517 O O . PHE C 1 104 ? -5.164 140.467 -20.426 1.00 16.74 114 PHE C O 1
ATOM 3525 N N . ALA C 1 105 ? -6.187 140.148 -18.444 1.00 16.01 115 ALA C N 1
ATOM 3526 C CA . ALA C 1 105 ? -4.934 140.466 -17.737 1.00 17.47 115 ALA C CA 1
ATOM 3527 C C . ALA C 1 105 ? -3.758 139.551 -18.057 1.00 16.27 115 ALA C C 1
ATOM 3528 O O . ALA C 1 105 ? -2.624 139.969 -18.239 1.00 16.83 115 ALA C O 1
ATOM 3530 N N . THR C 1 106 ? -4.048 138.305 -18.252 1.00 18.51 116 THR C N 1
ATOM 3531 C CA . THR C 1 106 ? -3.082 137.281 -18.640 1.00 18.55 116 THR C CA 1
ATOM 3532 C C . THR C 1 106 ? -2.539 137.595 -19.982 1.00 17.72 116 THR C C 1
ATOM 3533 O O . THR C 1 106 ? -1.327 137.567 -20.245 1.00 18.70 116 THR C O 1
ATOM 3537 N N . THR C 1 107 ? -3.440 137.923 -20.949 1.00 17.36 117 THR C N 1
ATOM 3538 C CA . THR C 1 107 ? -3.005 138.350 -22.268 1.00 20.26 117 THR C CA 1
ATOM 3539 C C . THR C 1 107 ? -2.056 139.550 -22.225 1.00 19.27 117 THR C C 1
ATOM 3540 O O . THR C 1 107 ? -0.979 139.593 -22.923 1.00 20.91 117 THR C O 1
ATOM 3544 N N . ILE C 1 108 ? -2.408 140.592 -21.471 1.00 19.07 118 ILE C N 1
ATOM 3545 C CA . ILE C 1 108 ? -1.562 141.708 -21.334 1.00 20.42 118 ILE C CA 1
ATOM 3546 C C . ILE C 1 108 ? -0.258 141.351 -20.748 1.00 18.60 118 ILE C C 1
ATOM 3547 O O . ILE C 1 108 ? 0.851 141.820 -21.187 1.00 21.58 118 ILE C O 1
ATOM 3552 N N . TRP C 1 109 ? -0.190 140.570 -19.668 1.00 19.25 119 TRP C N 1
ATOM 3553 C CA . TRP C 1 109 ? 1.062 140.160 -19.047 1.00 20.07 119 TRP C CA 1
ATOM 3554 C C . TRP C 1 109 ? 1.959 139.383 -20.014 1.00 18.68 119 TRP C C 1
ATOM 3555 O O . TRP C 1 109 ? 3.134 139.701 -20.118 1.00 19.49 119 TRP C O 1
ATOM 3566 N N . GLN C 1 110 ? 1.399 138.516 -20.812 1.00 18.75 120 GLN C N 1
ATOM 3567 C CA . GLN C 1 110 ? 2.128 137.740 -21.835 1.00 18.69 120 GLN C CA 1
ATOM 3568 C C . GLN C 1 110 ? 2.787 138.664 -22.869 1.00 18.97 120 GLN C C 1
ATOM 3569 O O . GLN C 1 110 ? 3.930 138.493 -23.247 1.00 19.22 120 GLN C O 1
ATOM 3575 N N . GLN C 1 111 ? 2.098 139.733 -23.235 1.00 17.98 121 GLN C N 1
ATOM 3576 C CA . GLN C 1 111 ? 2.684 140.726 -24.168 1.00 22.48 121 GLN C CA 1
ATOM 3577 C C . GLN C 1 111 ? 3.726 141.551 -23.563 1.00 21.87 121 GLN C C 1
ATOM 3578 O O . GLN C 1 111 ? 4.766 141.800 -24.190 1.00 22.89 121 GLN C O 1
ATOM 3584 N N . MET C 1 112 ? 3.594 141.932 -22.262 1.00 21.28 122 MET C N 1
ATOM 3585 C CA . MET C 1 112 ? 4.688 142.584 -21.550 1.00 23.18 122 MET C CA 1
ATOM 3586 C C . MET C 1 112 ? 5.950 141.691 -21.534 1.00 23.66 122 MET C C 1
ATOM 3587 O O . MET C 1 112 ? 7.100 142.190 -21.731 1.00 23.76 122 MET C O 1
ATOM 3592 N N . GLU C 1 113 ? 5.729 140.380 -21.262 1.00 21.86 123 GLU C N 1
ATOM 3593 C CA . GLU C 1 113 ? 6.808 139.466 -21.236 1.00 23.08 123 GLU C CA 1
ATOM 3594 C C . GLU C 1 113 ? 7.456 139.417 -22.587 1.00 22.44 123 GLU C C 1
ATOM 3595 O O . GLU C 1 113 ? 8.729 139.433 -22.633 1.00 24.23 123 GLU C O 1
ATOM 3601 N N . GLU C 1 114 ? 6.687 139.336 -23.649 1.00 21.01 124 GLU C N 1
ATOM 3602 C CA . GLU C 1 114 ? 7.242 139.270 -25.005 1.00 22.16 124 GLU C CA 1
ATOM 3603 C C . GLU C 1 114 ? 8.097 140.491 -25.296 1.00 22.95 124 GLU C C 1
ATOM 3604 O O . GLU C 1 114 ? 9.155 140.378 -25.927 1.00 23.47 124 GLU C O 1
ATOM 3610 N N . LEU C 1 115 ? 7.626 141.627 -24.861 1.00 21.70 125 LEU C N 1
ATOM 3611 C CA . LEU C 1 115 ? 8.374 142.885 -25.105 1.00 24.82 125 LEU C CA 1
ATOM 3612 C C . LEU C 1 115 ? 9.504 143.169 -24.189 1.00 27.22 125 LEU C C 1
ATOM 3613 O O . LEU C 1 115 ? 10.221 144.160 -24.330 1.00 27.22 125 LEU C O 1
ATOM 3618 N N . GLY C 1 116 ? 9.615 142.434 -23.132 1.00 26.46 126 GLY C N 1
ATOM 3619 C CA . GLY C 1 116 ? 10.694 142.642 -22.149 1.00 28.49 126 GLY C CA 1
ATOM 3620 C C . GLY C 1 116 ? 10.383 143.869 -21.283 1.00 31.71 126 GLY C C 1
ATOM 3621 O O . GLY C 1 116 ? 11.382 144.545 -20.864 1.00 32.88 126 GLY C O 1
ATOM 3622 N N . MET C 1 117 ? 9.108 144.265 -21.078 1.00 34.50 127 MET C N 1
ATOM 3623 C CA . MET C 1 117 ? 8.687 145.462 -20.299 1.00 33.87 127 MET C CA 1
ATOM 3624 C C . MET C 1 117 ? 8.168 145.026 -18.941 1.00 38.10 127 MET C C 1
ATOM 3625 O O . MET C 1 117 ? 7.079 144.504 -18.942 1.00 33.68 127 MET C O 1
ATOM 3630 N N . ALA C 1 118 ? 8.943 145.212 -17.833 1.00 35.40 128 ALA C N 1
ATOM 3631 C CA . ALA C 1 118 ? 8.462 144.738 -16.484 1.00 37.05 128 ALA C CA 1
ATOM 3632 C C . ALA C 1 118 ? 7.453 145.759 -16.017 1.00 33.66 128 ALA C C 1
ATOM 3633 O O . ALA C 1 118 ? 7.640 146.949 -16.224 1.00 34.50 128 ALA C O 1
ATOM 3635 N N . PRO C 1 119 ? 6.417 145.365 -15.322 1.00 32.38 129 PRO C N 1
ATOM 3636 C CA . PRO C 1 119 ? 5.494 146.394 -14.977 1.00 30.33 129 PRO C CA 1
ATOM 3637 C C . PRO C 1 119 ? 5.913 147.226 -13.792 1.00 34.23 129 PRO C C 1
ATOM 3638 O O . PRO C 1 119 ? 6.400 146.661 -12.774 1.00 35.16 129 PRO C O 1
ATOM 3642 N N . ALA C 1 120 ? 5.722 148.535 -13.947 1.00 33.61 130 ALA C N 1
ATOM 3643 C CA . ALA C 1 120 ? 5.973 149.537 -12.817 1.00 34.24 130 ALA C CA 1
ATOM 3644 C C . ALA C 1 120 ? 4.848 149.695 -11.872 1.00 34.34 130 ALA C C 1
ATOM 3645 O O . ALA C 1 120 ? 3.570 149.695 -12.237 1.00 32.16 130 ALA C O 1
ATOM 3647 N N . LEU C 1 121 ? 5.178 149.736 -10.570 1.00 34.18 131 LEU C N 1
ATOM 3648 C CA . LEU C 1 121 ? 4.191 150.182 -9.626 1.00 33.50 131 LEU C CA 1
ATOM 3649 C C . LEU C 1 121 ? 3.694 151.587 -9.840 1.00 33.22 131 LEU C C 1
ATOM 3650 O O . LEU C 1 121 ? 4.480 152.491 -10.235 1.00 34.07 131 LEU C O 1
ATOM 3655 N N . GLN C 1 122 ? 2.392 151.755 -9.540 1.00 31.17 132 GLN C N 1
ATOM 3656 C CA . GLN C 1 122 ? 1.702 153.002 -9.780 1.00 32.75 132 GLN C CA 1
ATOM 3657 C C . GLN C 1 122 ? 1.705 153.766 -8.438 1.00 36.66 132 GLN C C 1
ATOM 3658 O O . GLN C 1 122 ? 1.882 153.150 -7.415 1.00 36.82 132 GLN C O 1
ATOM 3664 N N . PRO C 1 123 ? 1.596 155.087 -8.486 1.00 38.40 133 PRO C N 1
ATOM 3665 C CA . PRO C 1 123 ? 1.336 155.823 -7.248 1.00 40.09 133 PRO C CA 1
ATOM 3666 C C . PRO C 1 123 ? 0.129 155.258 -6.473 1.00 43.37 133 PRO C C 1
ATOM 3667 O O . PRO C 1 123 ? -0.838 154.825 -7.050 1.00 44.29 133 PRO C O 1
ATOM 3671 N N . THR C 1 124 ? 0.200 155.232 -5.164 1.00 46.19 134 THR C N 1
ATOM 3672 C CA . THR C 1 124 ? -0.931 154.742 -4.343 1.00 54.22 134 THR C CA 1
ATOM 3673 C C . THR C 1 124 ? -2.168 155.611 -4.555 1.00 54.39 134 THR C C 1
ATOM 3674 O O . THR C 1 124 ? -2.057 156.846 -4.808 1.00 52.15 134 THR C O 1
ATOM 3678 N N . GLN C 1 125 ? -3.332 154.946 -4.494 1.00 58.38 135 GLN C N 1
ATOM 3679 C CA . GLN C 1 125 ? -4.638 155.594 -4.516 1.00 54.61 135 GLN C CA 1
ATOM 3680 C C . GLN C 1 125 ? -5.459 155.359 -3.243 1.00 51.24 135 GLN C C 1
ATOM 3681 O O . GLN C 1 125 ? -6.660 155.632 -3.229 1.00 52.95 135 GLN C O 1
ATOM 3687 N N . GLY C 1 126 ? -4.849 154.903 -2.155 1.00 53.02 136 GLY C N 1
ATOM 3688 C CA . GLY C 1 126 ? -5.550 154.703 -0.894 1.00 51.73 136 GLY C CA 1
ATOM 3689 C C . GLY C 1 126 ? -5.964 153.254 -0.659 1.00 50.81 136 GLY C C 1
ATOM 3690 O O . GLY C 1 126 ? -5.760 152.384 -1.511 1.00 44.11 136 GLY C O 1
ATOM 3691 N N . ALA C 1 127 ? -6.514 153.005 0.517 1.00 46.00 137 ALA C N 1
ATOM 3692 C CA . ALA C 1 127 ? -6.930 151.651 0.871 1.00 48.62 137 ALA C CA 1
ATOM 3693 C C . ALA C 1 127 ? -8.109 151.131 0.035 1.00 46.62 137 ALA C C 1
ATOM 3694 O O . ALA C 1 127 ? -8.909 151.923 -0.481 1.00 43.54 137 ALA C O 1
ATOM 3696 N N . MET C 1 128 ? -8.148 149.816 -0.184 1.00 39.92 138 MET C N 1
ATOM 3697 C CA . MET C 1 128 ? -9.256 149.136 -0.839 1.00 36.63 138 MET C CA 1
ATOM 3698 C C . MET C 1 128 ? -10.470 149.257 0.068 1.00 33.35 138 MET C C 1
ATOM 3699 O O . MET C 1 128 ? -10.442 148.928 1.244 1.00 32.52 138 MET C O 1
ATOM 3704 N N . PRO C 1 129 ? -11.595 149.672 -0.459 1.00 30.99 139 PRO C N 1
ATOM 3705 C CA . PRO C 1 129 ? -12.764 149.710 0.389 1.00 33.65 139 PRO C CA 1
ATOM 3706 C C . PRO C 1 129 ? -13.229 148.341 0.882 1.00 31.45 139 PRO C C 1
ATOM 3707 O O . PRO C 1 129 ? -13.069 147.362 0.165 1.00 33.19 139 PRO C O 1
ATOM 3711 N N . ALA C 1 130 ? -13.837 148.324 2.042 1.00 30.90 140 ALA C N 1
ATOM 3712 C CA . ALA C 1 130 ? -14.457 147.107 2.642 1.00 31.89 140 ALA C CA 1
ATOM 3713 C C . ALA C 1 130 ? -15.877 146.777 2.115 1.00 27.86 140 ALA C C 1
ATOM 3714 O O . ALA C 1 130 ? -16.369 145.677 2.111 1.00 31.28 140 ALA C O 1
ATOM 3716 N N . PHE C 1 131 ? -16.548 147.778 1.595 1.00 28.82 141 PHE C N 1
ATOM 3717 C CA . PHE C 1 131 ? -17.939 147.574 1.183 1.00 26.53 141 PHE C CA 1
ATOM 3718 C C . PHE C 1 131 ? -18.781 146.823 2.170 1.00 27.71 141 PHE C C 1
ATOM 3719 O O . PHE C 1 131 ? -19.511 145.884 1.873 1.00 28.14 141 PHE C O 1
ATOM 3727 N N . ALA C 1 132 ? -18.752 147.312 3.421 1.00 27.34 142 ALA C N 1
ATOM 3728 C CA . ALA C 1 132 ? -19.294 146.535 4.569 1.00 31.35 142 ALA C CA 1
ATOM 3729 C C . ALA C 1 132 ? -20.763 146.740 4.876 1.00 31.80 142 ALA C C 1
ATOM 3730 O O . ALA C 1 132 ? -21.160 147.065 6.034 1.00 30.15 142 ALA C O 1
ATOM 3732 N N . SER C 1 133 ? -21.552 146.665 3.852 1.00 27.59 143 SER C N 1
ATOM 3733 C CA . SER C 1 133 ? -22.998 146.564 3.980 1.00 27.52 143 SER C CA 1
ATOM 3734 C C . SER C 1 133 ? -23.523 146.010 2.663 1.00 27.16 143 SER C C 1
ATOM 3735 O O . SER C 1 133 ? -22.854 146.122 1.588 1.00 24.05 143 SER C O 1
ATOM 3738 N N . ALA C 1 134 ? -24.791 145.527 2.743 1.00 26.00 144 ALA C N 1
ATOM 3739 C CA . ALA C 1 134 ? -25.394 144.977 1.564 1.00 26.82 144 ALA C CA 1
ATOM 3740 C C . ALA C 1 134 ? -25.516 146.067 0.488 1.00 26.32 144 ALA C C 1
ATOM 3741 O O . ALA C 1 134 ? -25.272 145.871 -0.687 1.00 25.82 144 ALA C O 1
ATOM 3743 N N . PHE C 1 135 ? -26.050 147.274 0.859 1.00 24.59 145 PHE C N 1
ATOM 3744 C CA . PHE C 1 135 ? -26.148 148.367 -0.085 1.00 25.97 145 PHE C CA 1
ATOM 3745 C C . PHE C 1 135 ? -24.770 148.741 -0.672 1.00 22.84 145 PHE C C 1
ATOM 3746 O O . PHE C 1 135 ? -24.643 148.993 -1.844 1.00 23.30 145 PHE C O 1
ATOM 3754 N N . GLN C 1 136 ? -23.745 148.762 0.177 1.00 23.26 146 GLN C N 1
ATOM 3755 C CA . GLN C 1 136 ? -22.401 149.121 -0.351 1.00 21.96 146 GLN C CA 1
ATOM 3756 C C . GLN C 1 136 ? -21.976 148.138 -1.408 1.00 22.26 146 GLN C C 1
ATOM 3757 O O . GLN C 1 136 ? -21.354 148.545 -2.403 1.00 23.00 146 GLN C O 1
ATOM 3763 N N A ARG C 1 137 ? -22.297 146.890 -1.204 0.70 23.76 147 ARG C N 1
ATOM 3764 N N B ARG C 1 137 ? -22.217 146.860 -1.172 0.30 22.01 147 ARG C N 1
ATOM 3765 C CA A ARG C 1 137 ? -21.839 145.805 -2.178 0.70 25.42 147 ARG C CA 1
ATOM 3766 C CA B ARG C 1 137 ? -21.804 145.797 -2.130 0.30 21.95 147 ARG C CA 1
ATOM 3767 C C A ARG C 1 137 ? -22.611 145.946 -3.450 0.70 25.75 147 ARG C C 1
ATOM 3768 C C B ARG C 1 137 ? -22.612 145.907 -3.441 0.30 23.21 147 ARG C C 1
ATOM 3769 O O A ARG C 1 137 ? -22.033 145.813 -4.579 0.70 24.72 147 ARG C O 1
ATOM 3770 O O B ARG C 1 137 ? -22.047 145.698 -4.552 0.30 23.13 147 ARG C O 1
ATOM 3785 N N . ARG C 1 138 ? -23.899 146.298 -3.368 1.00 24.09 148 ARG C N 1
ATOM 3786 C CA . ARG C 1 138 ? -24.787 146.442 -4.496 1.00 25.01 148 ARG C CA 1
ATOM 3787 C C . ARG C 1 138 ? -24.428 147.686 -5.306 1.00 26.14 148 ARG C C 1
ATOM 3788 O O . ARG C 1 138 ? -24.233 147.659 -6.562 1.00 25.28 148 ARG C O 1
ATOM 3796 N N . ALA C 1 139 ? -24.297 148.804 -4.638 1.00 23.45 149 ALA C N 1
ATOM 3797 C CA . ALA C 1 139 ? -23.932 150.050 -5.270 1.00 24.36 149 ALA C CA 1
ATOM 3798 C C . ALA C 1 139 ? -22.479 149.987 -5.765 1.00 23.38 149 ALA C C 1
ATOM 3799 O O . ALA C 1 139 ? -22.125 150.516 -6.827 1.00 24.02 149 ALA C O 1
ATOM 3801 N N . GLY C 1 140 ? -21.606 149.349 -4.973 1.00 23.43 150 GLY C N 1
ATOM 3802 C CA . GLY C 1 140 ? -20.232 149.198 -5.413 1.00 23.31 150 GLY C CA 1
ATOM 3803 C C . GLY C 1 140 ? -20.191 148.386 -6.720 1.00 23.12 150 GLY C C 1
ATOM 3804 O O . GLY C 1 140 ? -19.408 148.726 -7.665 1.00 22.84 150 GLY C O 1
ATOM 3805 N N . GLY C 1 141 ? -21.010 147.378 -6.835 1.00 21.68 151 GLY C N 1
ATOM 3806 C CA . GLY C 1 141 ? -21.098 146.603 -8.154 1.00 22.88 151 GLY C CA 1
ATOM 3807 C C . GLY C 1 141 ? -21.454 147.495 -9.334 1.00 21.97 151 GLY C C 1
ATOM 3808 O O . GLY C 1 141 ? -20.833 147.410 -10.373 1.00 21.74 151 GLY C O 1
ATOM 3809 N N . VAL C 1 142 ? -22.472 148.356 -9.137 1.00 22.63 152 VAL C N 1
ATOM 3810 C CA . VAL C 1 142 ? -22.934 149.215 -10.168 1.00 22.49 152 VAL C CA 1
ATOM 3811 C C . VAL C 1 142 ? -21.804 150.156 -10.546 1.00 21.67 152 VAL C C 1
ATOM 3812 O O . VAL C 1 142 ? -21.501 150.335 -11.742 1.00 22.32 152 VAL C O 1
ATOM 3816 N N . LEU C 1 143 ? -21.183 150.798 -9.542 1.00 23.57 153 LEU C N 1
ATOM 3817 C CA . LEU C 1 143 ? -20.104 151.757 -9.784 1.00 24.55 153 LEU C CA 1
ATOM 3818 C C . LEU C 1 143 ? -18.839 151.096 -10.430 1.00 22.26 153 LEU C C 1
ATOM 3819 O O . LEU C 1 143 ? -18.325 151.581 -11.428 1.00 23.40 153 LEU C O 1
ATOM 3824 N N . VAL C 1 144 ? -18.447 149.933 -9.892 1.00 22.20 154 VAL C N 1
ATOM 3825 C CA . VAL C 1 144 ? -17.231 149.231 -10.486 1.00 23.30 154 VAL C CA 1
ATOM 3826 C C . VAL C 1 144 ? -17.503 148.802 -11.909 1.00 21.04 154 VAL C C 1
ATOM 3827 O O . VAL C 1 144 ? -16.700 149.088 -12.758 1.00 23.23 154 VAL C O 1
ATOM 3831 N N . ALA C 1 145 ? -18.674 148.266 -12.206 1.00 21.23 155 ALA C N 1
ATOM 3832 C CA . ALA C 1 145 ? -18.940 147.833 -13.580 1.00 23.46 155 ALA C CA 1
ATOM 3833 C C . ALA C 1 145 ? -18.965 148.998 -14.528 1.00 22.29 155 ALA C C 1
ATOM 3834 O O . ALA C 1 145 ? -18.430 148.958 -15.650 1.00 22.06 155 ALA C O 1
ATOM 3836 N N A SER C 1 146 ? -19.611 150.105 -14.096 0.70 23.51 156 SER C N 1
ATOM 3837 N N B SER C 1 146 ? -19.630 150.077 -14.107 0.10 22.07 156 SER C N 1
ATOM 3838 N N C SER C 1 146 ? -19.639 150.065 -14.128 0.20 20.56 156 SER C N 1
ATOM 3839 C CA A SER C 1 146 ? -19.563 151.352 -14.898 0.70 26.80 156 SER C CA 1
ATOM 3840 C CA B SER C 1 146 ? -19.714 151.261 -14.955 0.10 22.31 156 SER C CA 1
ATOM 3841 C CA C SER C 1 146 ? -19.714 151.197 -15.018 0.20 19.99 156 SER C CA 1
ATOM 3842 C C A SER C 1 146 ? -18.259 151.784 -15.297 0.70 24.56 156 SER C C 1
ATOM 3843 C C B SER C 1 146 ? -18.318 151.809 -15.318 0.10 23.23 156 SER C C 1
ATOM 3844 C C C SER C 1 146 ? -18.327 151.802 -15.304 0.20 21.68 156 SER C C 1
ATOM 3845 O O A SER C 1 146 ? -17.909 152.036 -16.453 0.70 26.31 156 SER C O 1
ATOM 3846 O O B SER C 1 146 ? -18.000 151.997 -16.541 0.10 24.40 156 SER C O 1
ATOM 3847 O O C SER C 1 146 ? -18.012 152.078 -16.481 0.20 23.48 156 SER C O 1
ATOM 3854 N N . HIS C 1 147 ? -17.468 151.988 -14.272 1.00 23.18 157 HIS C N 1
ATOM 3855 C CA . HIS C 1 147 ? -16.148 152.442 -14.492 1.00 27.24 157 HIS C CA 1
ATOM 3856 C C . HIS C 1 147 ? -15.220 151.509 -15.232 1.00 26.47 157 HIS C C 1
ATOM 3857 O O . HIS C 1 147 ? -14.400 151.978 -16.000 1.00 26.20 157 HIS C O 1
ATOM 3864 N N . LEU C 1 148 ? -15.413 150.251 -15.083 1.00 24.76 158 LEU C N 1
ATOM 3865 C CA . LEU C 1 148 ? -14.632 149.277 -15.887 1.00 23.96 158 LEU C CA 1
ATOM 3866 C C . LEU C 1 148 ? -14.929 149.439 -17.350 1.00 24.87 158 LEU C C 1
ATOM 3867 O O . LEU C 1 148 ? -14.013 149.367 -18.164 1.00 23.52 158 LEU C O 1
ATOM 3872 N N . GLN C 1 149 ? -16.210 149.660 -17.736 1.00 25.07 159 GLN C N 1
ATOM 3873 C CA . GLN C 1 149 ? -16.518 149.872 -19.111 1.00 26.31 159 GLN C CA 1
ATOM 3874 C C . GLN C 1 149 ? -15.705 151.047 -19.621 1.00 26.74 159 GLN C C 1
ATOM 3875 O O . GLN C 1 149 ? -15.102 151.030 -20.724 1.00 26.66 159 GLN C O 1
ATOM 3881 N N A SER C 1 150 ? -15.671 152.131 -18.912 0.80 27.04 160 SER C N 1
ATOM 3882 N N B SER C 1 150 ? -15.678 152.124 -18.840 0.20 27.15 160 SER C N 1
ATOM 3883 C CA A SER C 1 150 ? -14.870 153.247 -19.291 0.80 31.04 160 SER C CA 1
ATOM 3884 C CA B SER C 1 150 ? -14.897 153.323 -19.156 0.20 28.44 160 SER C CA 1
ATOM 3885 C C A SER C 1 150 ? -13.371 152.992 -19.401 0.80 30.33 160 SER C C 1
ATOM 3886 C C B SER C 1 150 ? -13.397 153.062 -19.329 0.20 27.66 160 SER C C 1
ATOM 3887 O O A SER C 1 150 ? -12.711 153.436 -20.371 0.80 29.54 160 SER C O 1
ATOM 3888 O O B SER C 1 150 ? -12.779 153.574 -20.265 0.20 27.09 160 SER C O 1
ATOM 3893 N N . PHE C 1 151 ? -12.831 152.274 -18.412 1.00 25.76 161 PHE C N 1
ATOM 3894 C CA . PHE C 1 151 ? -11.399 151.859 -18.435 1.00 26.06 161 PHE C CA 1
ATOM 3895 C C . PHE C 1 151 ? -11.105 151.110 -19.728 1.00 25.07 161 PHE C C 1
ATOM 3896 O O . PHE C 1 151 ? -10.052 151.315 -20.365 1.00 28.56 161 PHE C O 1
ATOM 3904 N N . LEU C 1 152 ? -11.976 150.192 -20.074 1.00 21.69 162 LEU C N 1
ATOM 3905 C CA . LEU C 1 152 ? -11.841 149.366 -21.291 1.00 22.73 162 LEU C CA 1
ATOM 3906 C C . LEU C 1 152 ? -12.002 150.122 -22.601 1.00 25.61 162 LEU C C 1
ATOM 3907 O O . LEU C 1 152 ? -11.330 149.790 -23.577 1.00 27.85 162 LEU C O 1
ATOM 3912 N N . GLU C 1 153 ? -12.757 151.221 -22.643 1.00 25.81 163 GLU C N 1
ATOM 3913 C CA . GLU C 1 153 ? -12.914 152.006 -23.886 1.00 25.94 163 GLU C CA 1
ATOM 3914 C C . GLU C 1 153 ? -11.554 152.650 -24.150 1.00 30.99 163 GLU C C 1
ATOM 3915 O O . GLU C 1 153 ? -11.126 152.712 -25.326 1.00 35.07 163 GLU C O 1
ATOM 3921 N N . VAL C 1 154 ? -10.847 153.116 -23.150 1.00 28.98 164 VAL C N 1
ATOM 3922 C CA . VAL C 1 154 ? -9.527 153.701 -23.317 1.00 31.50 164 VAL C CA 1
ATOM 3923 C C . VAL C 1 154 ? -8.559 152.584 -23.757 1.00 32.84 164 VAL C C 1
ATOM 3924 O O . VAL C 1 154 ? -7.657 152.806 -24.550 1.00 35.81 164 VAL C O 1
ATOM 3928 N N . SER C 1 155 ? -8.729 151.374 -23.195 1.00 31.14 165 SER C N 1
ATOM 3929 C CA . SER C 1 155 ? -7.816 150.202 -23.533 1.00 29.46 165 SER C CA 1
ATOM 3930 C C . SER C 1 155 ? -7.712 149.919 -24.943 1.00 37.73 165 SER C C 1
ATOM 3931 O O . SER C 1 155 ? -6.647 149.574 -25.465 1.00 32.96 165 SER C O 1
ATOM 3934 N N . TYR C 1 156 ? -8.783 150.073 -25.659 1.00 37.63 166 TYR C N 1
ATOM 3935 C CA . TYR C 1 156 ? -8.514 150.117 -27.237 1.00 39.43 166 TYR C CA 1
ATOM 3936 C C . TYR C 1 156 ? -7.196 150.722 -27.842 1.00 44.50 166 TYR C C 1
ATOM 3937 O O . TYR C 1 156 ? -6.638 150.163 -28.719 1.00 36.51 166 TYR C O 1
ATOM 3946 N N . ARG C 1 157 ? -6.663 151.841 -27.353 1.00 39.63 167 ARG C N 1
ATOM 3947 C CA . ARG C 1 157 ? -5.794 152.580 -28.140 1.00 46.56 167 ARG C CA 1
ATOM 3948 C C . ARG C 1 157 ? -4.412 151.897 -28.074 1.00 41.73 167 ARG C C 1
ATOM 3949 O O . ARG C 1 157 ? -3.621 151.974 -28.942 1.00 46.09 167 ARG C O 1
ATOM 3957 N N . VAL C 1 158 ? -4.153 151.161 -27.053 1.00 40.60 168 VAL C N 1
ATOM 3958 C CA . VAL C 1 158 ? -2.821 150.586 -26.878 1.00 44.97 168 VAL C CA 1
ATOM 3959 C C . VAL C 1 158 ? -2.788 149.351 -27.691 1.00 37.62 168 VAL C C 1
ATOM 3960 O O . VAL C 1 158 ? -1.675 148.898 -28.064 1.00 34.09 168 VAL C O 1
ATOM 3964 N N . LEU C 1 159 ? -3.981 148.652 -27.824 1.00 29.74 169 LEU C N 1
ATOM 3965 C CA . LEU C 1 159 ? -3.860 147.365 -28.272 1.00 28.57 169 LEU C CA 1
ATOM 3966 C C . LEU C 1 159 ? -3.106 147.269 -29.595 1.00 24.58 169 LEU C C 1
ATOM 3967 O O . LEU C 1 159 ? -2.580 146.189 -29.991 1.00 28.32 169 LEU C O 1
ATOM 3972 N N . ARG C 1 160 ? -3.396 148.214 -30.553 1.00 27.05 170 ARG C N 1
ATOM 3973 C CA . ARG C 1 160 ? -2.736 148.146 -31.815 1.00 27.21 170 ARG C CA 1
ATOM 3974 C C . ARG C 1 160 ? -1.222 148.459 -31.852 1.00 26.79 170 ARG C C 1
ATOM 3975 O O . ARG C 1 160 ? -0.593 148.293 -32.823 1.00 25.99 170 ARG C O 1
ATOM 3983 N N . HIS C 1 161 ? -0.709 148.928 -30.757 1.00 31.58 171 HIS C N 1
ATOM 3984 C CA . HIS C 1 161 ? 0.786 149.103 -30.588 1.00 31.17 171 HIS C CA 1
ATOM 3985 C C . HIS C 1 161 ? 1.616 147.931 -30.158 1.00 35.07 171 HIS C C 1
ATOM 3986 O O . HIS C 1 161 ? 2.758 148.203 -29.810 1.00 30.34 171 HIS C O 1
ATOM 3993 N N . LEU C 1 162 ? 1.054 146.672 -30.100 1.00 30.43 172 LEU C N 1
ATOM 3994 C CA . LEU C 1 162 ? 1.755 145.594 -29.607 1.00 31.48 172 LEU C CA 1
ATOM 3995 C C . LEU C 1 162 ? 2.371 144.681 -30.544 1.00 35.02 172 LEU C C 1
ATOM 3996 O O . LEU C 1 162 ? 3.113 143.758 -30.127 1.00 35.78 172 LEU C O 1
ATOM 4001 N N . GLY C 1 163 ? 2.172 144.930 -31.842 1.00 33.28 173 GLY C N 1
ATOM 4002 C CA . GLY C 1 163 ? 2.975 144.281 -32.870 1.00 39.02 173 GLY C CA 1
ATOM 4003 C C . GLY C 1 163 ? 2.391 142.998 -33.367 1.00 38.67 173 GLY C C 1
ATOM 4004 O O . GLY C 1 163 ? 3.082 142.118 -33.809 1.00 34.96 173 GLY C O 1
ATOM 4005 N N . SER D 1 1 ? 31.643 156.297 37.808 1.00 29.43 11 SER D N 1
ATOM 4006 C CA . SER D 1 1 ? 31.142 157.630 38.133 1.00 29.96 11 SER D CA 1
ATOM 4007 C C . SER D 1 1 ? 29.677 157.489 38.515 1.00 33.15 11 SER D C 1
ATOM 4008 O O . SER D 1 1 ? 28.914 157.184 37.630 1.00 28.54 11 SER D O 1
ATOM 4011 N N . GLN D 1 2 ? 29.307 157.942 39.683 1.00 31.59 12 GLN D N 1
ATOM 4012 C CA . GLN D 1 2 ? 27.911 158.032 40.089 1.00 34.28 12 GLN D CA 1
ATOM 4013 C C . GLN D 1 2 ? 27.183 159.055 39.245 1.00 36.88 12 GLN D C 1
ATOM 4014 O O . GLN D 1 2 ? 25.964 158.783 38.890 1.00 34.24 12 GLN D O 1
ATOM 4020 N N . SER D 1 3 ? 27.828 160.186 38.955 1.00 35.05 13 SER D N 1
ATOM 4021 C CA . SER D 1 3 ? 27.108 161.261 38.209 1.00 39.25 13 SER D CA 1
ATOM 4022 C C . SER D 1 3 ? 26.775 160.701 36.774 1.00 35.57 13 SER D C 1
ATOM 4023 O O . SER D 1 3 ? 25.678 160.955 36.211 1.00 35.49 13 SER D O 1
ATOM 4026 N N . PHE D 1 4 ? 27.774 160.112 36.159 1.00 32.74 14 PHE D N 1
ATOM 4027 C CA . PHE D 1 4 ? 27.605 159.425 34.870 1.00 31.93 14 PHE D CA 1
ATOM 4028 C C . PHE D 1 4 ? 26.457 158.395 34.917 1.00 30.79 14 PHE D C 1
ATOM 4029 O O . PHE D 1 4 ? 25.619 158.338 33.978 1.00 28.63 14 PHE D O 1
ATOM 4037 N N . LEU D 1 5 ? 26.422 157.611 35.975 1.00 28.48 15 LEU D N 1
ATOM 4038 C CA . LEU D 1 5 ? 25.381 156.585 36.143 1.00 29.05 15 LEU D CA 1
ATOM 4039 C C . LEU D 1 5 ? 24.048 157.236 36.152 1.00 31.16 15 LEU D C 1
ATOM 4040 O O . LEU D 1 5 ? 23.076 156.832 35.416 1.00 28.45 15 LEU D O 1
ATOM 4045 N N . LEU D 1 6 ? 23.882 158.246 36.997 1.00 29.83 16 LEU D N 1
ATOM 4046 C CA . LEU D 1 6 ? 22.624 159.020 37.045 1.00 34.52 16 LEU D CA 1
ATOM 4047 C C . LEU D 1 6 ? 22.222 159.630 35.749 1.00 28.14 16 LEU D C 1
ATOM 4048 O O . LEU D 1 6 ? 21.085 159.446 35.327 1.00 30.21 16 LEU D O 1
ATOM 4053 N N . LYS D 1 7 ? 23.150 160.203 35.074 1.00 26.93 17 LYS D N 1
ATOM 4054 C CA . LYS D 1 7 ? 22.812 160.904 33.794 1.00 28.87 17 LYS D CA 1
ATOM 4055 C C . LYS D 1 7 ? 22.436 159.869 32.718 1.00 26.41 17 LYS D C 1
ATOM 4056 O O . LYS D 1 7 ? 21.436 160.031 32.021 1.00 25.87 17 LYS D O 1
ATOM 4062 N N A SER D 1 8 ? 23.203 158.812 32.649 0.50 22.51 18 SER D N 1
ATOM 4063 N N B SER D 1 8 ? 23.217 158.822 32.634 0.50 24.10 18 SER D N 1
ATOM 4064 C CA A SER D 1 8 ? 22.974 157.815 31.606 0.50 20.07 18 SER D CA 1
ATOM 4065 C CA B SER D 1 8 ? 22.997 157.807 31.61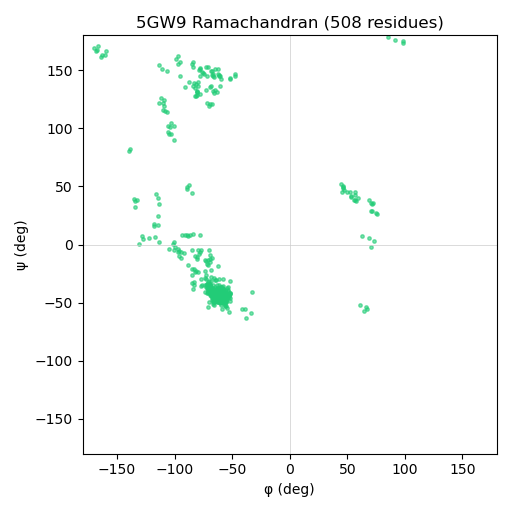1 0.50 22.61 18 SER D CA 1
ATOM 4066 C C A SER D 1 8 ? 21.716 157.067 31.863 0.50 21.43 18 SER D C 1
ATOM 4067 C C B SER D 1 8 ? 21.722 157.065 31.861 0.50 22.81 18 SER D C 1
ATOM 4068 O O A SER D 1 8 ? 21.010 156.819 30.912 0.50 21.38 18 SER D O 1
ATOM 4069 O O B SER D 1 8 ? 21.026 156.792 30.904 0.50 22.44 18 SER D O 1
ATOM 4074 N N . LEU D 1 9 ? 21.469 156.622 33.113 1.00 21.62 19 LEU D N 1
ATOM 4075 C CA . LEU D 1 9 ? 20.131 156.054 33.371 1.00 25.07 19 LEU D CA 1
ATOM 4076 C C . LEU D 1 9 ? 18.978 157.007 32.993 1.00 21.78 19 LEU D C 1
ATOM 4077 O O . LEU D 1 9 ? 17.944 156.491 32.452 1.00 23.80 19 LEU D O 1
ATOM 4082 N N . GLU D 1 10 ? 19.001 158.295 33.297 1.00 23.89 20 GLU D N 1
ATOM 4083 C CA . GLU D 1 10 ? 17.879 159.155 32.934 1.00 25.73 20 GLU D CA 1
ATOM 4084 C C . GLU D 1 10 ? 17.768 159.286 31.328 1.00 20.85 20 GLU D C 1
ATOM 4085 O O . GLU D 1 10 ? 16.668 159.213 30.780 1.00 23.04 20 GLU D O 1
ATOM 4091 N N . GLN D 1 11 ? 18.924 159.290 30.709 1.00 21.45 21 GLN D N 1
ATOM 4092 C CA . GLN D 1 11 ? 18.888 159.358 29.215 1.00 20.24 21 GLN D CA 1
ATOM 4093 C C . GLN D 1 11 ? 18.355 158.103 28.670 1.00 19.82 21 GLN D C 1
ATOM 4094 O O . GLN D 1 11 ? 17.600 158.181 27.671 1.00 21.75 21 GLN D O 1
ATOM 4100 N N . VAL D 1 12 ? 18.731 156.922 29.216 1.00 20.12 22 VAL D N 1
ATOM 4101 C CA . VAL D 1 12 ? 18.122 155.660 28.781 1.00 21.20 22 VAL D CA 1
ATOM 4102 C C . VAL D 1 12 ? 16.591 155.663 28.940 1.00 21.58 22 VAL D C 1
ATOM 4103 O O . VAL D 1 12 ? 15.847 155.283 28.026 1.00 20.64 22 VAL D O 1
ATOM 4107 N N A ARG D 1 13 ? 16.167 156.037 30.171 0.70 22.09 23 ARG D N 1
ATOM 4108 N N B ARG D 1 13 ? 16.109 156.073 30.119 0.30 21.50 23 ARG D N 1
ATOM 4109 C CA A ARG D 1 13 ? 14.685 156.173 30.415 0.70 27.36 23 ARG D CA 1
ATOM 4110 C CA B ARG D 1 13 ? 14.636 156.139 30.295 0.30 23.13 23 ARG D CA 1
ATOM 4111 C C A ARG D 1 13 ? 13.925 157.059 29.414 0.70 23.29 23 ARG D C 1
ATOM 4112 C C B ARG D 1 13 ? 13.913 157.076 29.353 0.30 22.28 23 ARG D C 1
ATOM 4113 O O A ARG D 1 13 ? 12.872 156.692 28.941 0.70 24.24 23 ARG D O 1
ATOM 4114 O O B ARG D 1 13 ? 12.816 156.788 28.885 0.30 22.92 23 ARG D O 1
ATOM 4129 N N . LYS D 1 14 ? 14.582 158.192 29.050 1.00 23.16 24 LYS D N 1
ATOM 4130 C CA . LYS D 1 14 ? 14.064 159.136 28.178 1.00 23.64 24 LYS D CA 1
ATOM 4131 C C . LYS D 1 14 ? 13.856 158.458 26.763 1.00 21.11 24 LYS D C 1
ATOM 4132 O O . LYS D 1 14 ? 12.815 158.548 26.127 1.00 22.85 24 LYS D O 1
ATOM 4138 N N . ILE D 1 15 ? 14.876 157.752 26.300 1.00 20.06 25 ILE D N 1
ATOM 4139 C CA . ILE D 1 15 ? 14.770 157.044 25.014 1.00 19.86 25 ILE D CA 1
ATOM 4140 C C . ILE D 1 15 ? 13.652 156.027 25.039 1.00 20.56 25 ILE D C 1
ATOM 4141 O O . ILE D 1 15 ? 12.920 155.880 24.090 1.00 21.55 25 ILE D O 1
ATOM 4146 N N . GLN D 1 16 ? 13.685 155.268 26.143 1.00 20.92 26 GLN D N 1
ATOM 4147 C CA . GLN D 1 16 ? 12.625 154.213 26.250 1.00 21.93 26 GLN D CA 1
ATOM 4148 C C . GLN D 1 16 ? 11.242 154.834 26.225 1.00 23.26 26 GLN D C 1
ATOM 4149 O O . GLN D 1 16 ? 10.378 154.305 25.534 1.00 24.33 26 GLN D O 1
ATOM 4155 N N . GLY D 1 17 ? 10.995 155.941 26.893 1.00 24.07 27 GLY D N 1
ATOM 4156 C CA . GLY D 1 17 ? 9.736 156.673 26.835 1.00 26.05 27 GLY D CA 1
ATOM 4157 C C . GLY D 1 17 ? 9.330 157.142 25.469 1.00 26.27 27 GLY D C 1
ATOM 4158 O O . GLY D 1 17 ? 8.214 156.914 24.971 1.00 26.24 27 GLY D O 1
ATOM 4159 N N . ASP D 1 18 ? 10.317 157.748 24.819 1.00 23.37 28 ASP D N 1
ATOM 4160 C CA . ASP D 1 18 ? 10.158 158.196 23.485 1.00 25.25 28 ASP D CA 1
ATOM 4161 C C . ASP D 1 18 ? 9.841 157.034 22.524 1.00 23.19 28 ASP D C 1
ATOM 4162 O O . ASP D 1 18 ? 9.052 157.245 21.602 1.00 23.63 28 ASP D O 1
ATOM 4167 N N . GLY D 1 19 ? 10.528 155.925 22.587 1.00 21.65 29 GLY D N 1
ATOM 4168 C CA . GLY D 1 19 ? 10.244 154.778 21.778 1.00 21.60 29 GLY D CA 1
ATOM 4169 C C . GLY D 1 19 ? 8.831 154.221 21.961 1.00 22.80 29 GLY D C 1
ATOM 4170 O O . GLY D 1 19 ? 8.126 153.894 21.001 1.00 21.05 29 GLY D O 1
ATOM 4171 N N . ALA D 1 20 ? 8.474 154.219 23.263 1.00 24.28 30 ALA D N 1
ATOM 4172 C CA . ALA D 1 20 ? 7.119 153.744 23.586 1.00 25.99 30 ALA D CA 1
ATOM 4173 C C . ALA D 1 20 ? 6.086 154.728 22.983 1.00 23.63 30 ALA D C 1
ATOM 4174 O O . ALA D 1 20 ? 5.066 154.257 22.452 1.00 27.40 30 ALA D O 1
ATOM 4176 N N . ALA D 1 21 ? 6.355 156.045 23.023 1.00 25.64 31 ALA D N 1
ATOM 4177 C CA . ALA D 1 21 ? 5.471 157.027 22.398 1.00 26.87 31 ALA D CA 1
ATOM 4178 C C . ALA D 1 21 ? 5.368 156.816 20.882 1.00 25.76 31 ALA D C 1
ATOM 4179 O O . ALA D 1 21 ? 4.281 156.919 20.323 1.00 27.35 31 ALA D O 1
ATOM 4181 N N . LEU D 1 22 ? 6.476 156.470 20.269 1.00 23.94 32 LEU D N 1
ATOM 4182 C CA . LEU D 1 22 ? 6.491 156.310 18.786 1.00 24.13 32 LEU D CA 1
ATOM 4183 C C . LEU D 1 22 ? 5.632 155.049 18.460 1.00 26.36 32 LEU D C 1
ATOM 4184 O O . LEU D 1 22 ? 4.831 155.055 17.565 1.00 26.22 32 LEU D O 1
ATOM 4189 N N . GLN D 1 23 ? 5.794 153.958 19.224 1.00 24.69 33 GLN D N 1
ATOM 4190 C CA . GLN D 1 23 ? 5.012 152.706 18.984 1.00 25.44 33 GLN D CA 1
ATOM 4191 C C . GLN D 1 23 ? 3.502 152.952 19.209 1.00 27.08 33 GLN D C 1
ATOM 4192 O O . GLN D 1 23 ? 2.708 152.587 18.359 1.00 29.49 33 GLN D O 1
ATOM 4198 N N . GLU D 1 24 ? 3.178 153.705 20.249 1.00 27.98 34 GLU D N 1
ATOM 4199 C CA . GLU D 1 24 ? 1.798 154.109 20.566 1.00 30.46 34 GLU D CA 1
ATOM 4200 C C . GLU D 1 24 ? 1.173 154.890 19.389 1.00 31.23 34 GLU D C 1
ATOM 4201 O O . GLU D 1 24 ? 0.019 154.621 19.070 1.00 34.68 34 GLU D O 1
ATOM 4207 N N A LYS D 1 25 ? 1.877 155.876 18.875 0.70 29.27 35 LYS D N 1
ATOM 4208 N N B LYS D 1 25 ? 1.881 155.913 18.909 0.30 28.74 35 LYS D N 1
ATOM 4209 C CA A LYS D 1 25 ? 1.393 156.698 17.767 0.70 33.12 35 LYS D CA 1
ATOM 4210 C CA B LYS D 1 25 ? 1.430 156.742 17.794 0.30 29.37 35 LYS D CA 1
ATOM 4211 C C A LYS D 1 25 ? 1.219 155.927 16.461 0.70 31.89 35 LYS D C 1
ATOM 4212 C C B LYS D 1 25 ? 1.134 155.813 16.609 0.30 29.13 35 LYS D C 1
ATOM 4213 O O A LYS D 1 25 ? 0.315 156.210 15.627 0.70 30.67 35 LYS D O 1
ATOM 4214 O O B LYS D 1 25 ? -0.036 155.758 16.122 0.30 28.48 35 LYS D O 1
ATOM 4225 N N . LEU D 1 26 ? 2.159 155.052 16.186 1.00 29.35 36 LEU D N 1
ATOM 4226 C CA . LEU D 1 26 ? 2.000 154.105 15.072 1.00 30.39 36 LEU D CA 1
ATOM 4227 C C . LEU D 1 26 ? 0.892 153.129 15.195 1.00 31.76 36 LEU D C 1
ATOM 4228 O O . LEU D 1 26 ? 0.153 152.801 14.169 1.00 31.61 36 LEU D O 1
ATOM 4233 N N . CYS D 1 27 ? 0.675 152.638 16.418 1.00 30.30 37 CYS D N 1
ATOM 4234 C CA . CYS D 1 27 ? -0.495 151.835 16.731 1.00 34.98 37 CYS D CA 1
ATOM 4235 C C . CYS D 1 27 ? -1.776 152.694 16.559 1.00 38.71 37 CYS D C 1
ATOM 4236 O O . CYS D 1 27 ? -2.691 152.291 15.783 1.00 40.38 37 CYS D O 1
ATOM 4239 N N . ALA D 1 28 ? -1.796 153.916 17.069 1.00 34.56 38 ALA D N 1
ATOM 4240 C CA . ALA D 1 28 ? -3.029 154.726 16.981 1.00 39.73 38 ALA D CA 1
ATOM 4241 C C . ALA D 1 28 ? -3.310 155.111 15.536 1.00 37.89 38 ALA D C 1
ATOM 4242 O O . ALA D 1 28 ? -4.479 154.989 15.123 1.00 46.08 38 ALA D O 1
ATOM 4244 N N . THR D 1 29 ? -2.307 155.530 14.761 1.00 38.67 39 THR D N 1
ATOM 4245 C CA . THR D 1 29 ? -2.439 156.120 13.435 1.00 39.77 39 THR D CA 1
ATOM 4246 C C . THR D 1 29 ? -2.524 155.098 12.333 1.00 44.50 39 THR D C 1
ATOM 4247 O O . THR D 1 29 ? -3.272 155.314 11.356 1.00 49.48 39 THR D O 1
ATOM 4251 N N . TYR D 1 30 ? -1.871 153.947 12.439 1.00 36.89 40 TYR D N 1
ATOM 4252 C CA . TYR D 1 30 ? -1.842 152.974 11.328 1.00 35.07 40 TYR D CA 1
ATOM 4253 C C . TYR D 1 30 ? -2.227 151.585 11.695 1.00 37.32 40 TYR D C 1
ATOM 4254 O O . TYR D 1 30 ? -2.102 150.621 10.915 1.00 38.12 40 TYR D O 1
ATOM 4263 N N . LYS D 1 31 ? -2.685 151.393 12.908 1.00 35.26 41 LYS D N 1
ATOM 4264 C CA . LYS D 1 31 ? -3.086 150.131 13.460 1.00 36.06 41 LYS D CA 1
ATOM 4265 C C . LYS D 1 31 ? -1.968 149.088 13.310 1.00 38.39 41 LYS D C 1
ATOM 4266 O O . LYS D 1 31 ? -2.218 147.924 13.120 1.00 36.34 41 LYS D O 1
ATOM 4272 N N . LEU D 1 32 ? -0.678 149.503 13.541 1.00 33.09 42 LEU D N 1
ATOM 4273 C CA . LEU D 1 32 ? 0.404 148.502 13.642 1.00 34.44 42 LEU D CA 1
ATOM 4274 C C . LEU D 1 32 ? 0.723 148.458 15.121 1.00 34.84 42 LEU D C 1
ATOM 4275 O O . LEU D 1 32 ? 1.455 149.360 15.648 1.00 32.25 42 LEU D O 1
ATOM 4280 N N . CYS D 1 33 ? 0.168 147.508 15.839 1.00 35.07 43 CYS D N 1
ATOM 4281 C CA . CYS D 1 33 ? 0.130 147.418 17.231 1.00 33.83 43 CYS D CA 1
ATOM 4282 C C . CYS D 1 33 ? 0.857 146.209 17.676 1.00 31.65 43 CYS D C 1
ATOM 4283 O O . CYS D 1 33 ? 0.946 145.902 18.844 1.00 31.45 43 CYS D O 1
ATOM 4286 N N . HIS D 1 34 ? 1.532 145.485 16.752 1.00 34.89 44 HIS D N 1
ATOM 4287 C CA . HIS D 1 34 ? 2.143 144.177 17.131 1.00 32.37 44 HIS D CA 1
ATOM 4288 C C . HIS D 1 34 ? 3.477 143.959 16.554 1.00 33.44 44 HIS D C 1
ATOM 4289 O O . HIS D 1 34 ? 3.619 143.408 15.458 1.00 32.29 44 HIS D O 1
ATOM 4296 N N . PRO D 1 35 ? 4.511 144.507 17.174 1.00 30.66 45 PRO D N 1
ATOM 4297 C CA . PRO D 1 35 ? 5.857 144.316 16.660 1.00 31.83 45 PRO D CA 1
ATOM 4298 C C . PRO D 1 35 ? 6.302 142.922 16.400 1.00 33.47 45 PRO D C 1
ATOM 4299 O O . PRO D 1 35 ? 6.963 142.672 15.429 1.00 32.03 45 PRO D O 1
ATOM 4303 N N . GLU D 1 36 ? 5.808 141.949 17.170 1.00 33.20 46 GLU D N 1
ATOM 4304 C CA . GLU D 1 36 ? 6.055 140.548 16.756 1.00 39.39 46 GLU D CA 1
ATOM 4305 C C . GLU D 1 36 ? 5.586 140.051 15.356 1.00 37.06 46 GLU D C 1
ATOM 4306 O O . GLU D 1 36 ? 6.287 139.294 14.694 1.00 43.22 46 GLU D O 1
ATOM 4312 N N . GLU D 1 37 ? 4.546 140.577 14.788 1.00 36.24 47 GLU D N 1
ATOM 4313 C CA . GLU D 1 37 ? 4.080 140.179 13.482 1.00 36.24 47 GLU D CA 1
ATOM 4314 C C . GLU D 1 37 ? 5.003 140.570 12.360 1.00 34.87 47 GLU D C 1
ATOM 4315 O O . GLU D 1 37 ? 4.874 140.194 11.205 1.00 35.23 47 GLU D O 1
ATOM 4321 N N . LEU D 1 38 ? 5.867 141.633 12.662 1.00 29.20 48 LEU D N 1
ATOM 4322 C CA . LEU D 1 38 ? 6.671 142.240 11.679 1.00 28.67 48 LEU D CA 1
ATOM 4323 C C . LEU D 1 38 ? 8.056 141.684 11.686 1.00 25.89 48 LEU D C 1
ATOM 4324 O O . LEU D 1 38 ? 8.853 142.046 10.769 1.00 26.75 48 LEU D O 1
ATOM 4329 N N . VAL D 1 39 ? 8.371 140.850 12.644 1.00 29.19 49 VAL D N 1
ATOM 4330 C CA . VAL D 1 39 ? 9.786 140.312 12.785 1.00 29.55 49 VAL D CA 1
ATOM 4331 C C . VAL D 1 39 ? 10.394 139.581 11.536 1.00 28.71 49 VAL D C 1
ATOM 4332 O O . VAL D 1 39 ? 11.481 139.963 11.068 1.00 29.14 49 VAL D O 1
ATOM 4336 N N . LEU D 1 40 ? 9.586 138.700 10.917 1.00 29.93 50 LEU D N 1
ATOM 4337 C CA . LEU D 1 40 ? 10.096 137.949 9.821 1.00 27.59 50 LEU D CA 1
ATOM 4338 C C . LEU D 1 40 ? 10.297 138.874 8.547 1.00 26.93 50 LEU D C 1
ATOM 4339 O O . LEU D 1 40 ? 11.213 138.768 7.758 1.00 27.90 50 LEU D O 1
ATOM 4344 N N . LEU D 1 41 ? 9.388 139.788 8.370 1.00 26.52 51 LEU D N 1
ATOM 4345 C CA . LEU D 1 41 ? 9.556 140.851 7.392 1.00 26.98 51 LEU D CA 1
ATOM 4346 C C . LEU D 1 41 ? 10.775 141.633 7.569 1.00 27.70 51 LEU D C 1
ATOM 4347 O O . LEU D 1 41 ? 11.537 141.822 6.632 1.00 28.59 51 LEU D O 1
ATOM 4352 N N . GLY D 1 42 ? 11.021 142.087 8.821 1.00 29.11 52 GLY D N 1
ATOM 4353 C CA . GLY D 1 42 ? 12.273 142.731 9.124 1.00 27.86 52 GLY D CA 1
ATOM 4354 C C . GLY D 1 42 ? 13.512 141.933 8.764 1.00 28.53 52 GLY D C 1
ATOM 4355 O O . GLY D 1 42 ? 14.470 142.466 8.212 1.00 28.99 52 GLY D O 1
ATOM 4356 N N . HIS D 1 43 ? 13.469 140.664 9.000 1.00 26.40 53 HIS D N 1
ATOM 4357 C CA . HIS D 1 43 ? 14.534 139.781 8.604 1.00 31.20 53 HIS D CA 1
ATOM 4358 C C . HIS D 1 43 ? 14.666 139.806 7.093 1.00 30.58 53 HIS D C 1
ATOM 4359 O O . HIS D 1 43 ? 15.746 139.940 6.586 1.00 31.11 53 HIS D O 1
ATOM 4366 N N . SER D 1 44 ? 13.554 139.644 6.394 1.00 29.96 54 SER D N 1
ATOM 4367 C CA . SER D 1 44 ? 13.619 139.702 4.911 1.00 31.11 54 SER D CA 1
ATOM 4368 C C . SER D 1 44 ? 14.087 141.010 4.271 1.00 30.87 54 SER D C 1
ATOM 4369 O O . SER D 1 44 ? 14.641 141.048 3.195 1.00 30.01 54 SER D O 1
ATOM 4372 N N . LEU D 1 45 ? 13.834 142.131 4.946 1.00 29.64 55 LEU D N 1
ATOM 4373 C CA . LEU D 1 45 ? 14.342 143.382 4.562 1.00 28.84 55 LEU D CA 1
ATOM 4374 C C . LEU D 1 45 ? 15.804 143.670 4.959 1.00 30.30 55 LEU D C 1
ATOM 4375 O O . LEU D 1 45 ? 16.360 144.664 4.522 1.00 33.12 55 LEU D O 1
ATOM 4380 N N . GLY D 1 46 ? 16.400 142.789 5.682 1.00 29.60 56 GLY D N 1
ATOM 4381 C CA . GLY D 1 46 ? 17.843 142.827 6.012 1.00 33.75 56 GLY D CA 1
ATOM 4382 C C . GLY D 1 46 ? 18.034 143.966 7.034 1.00 32.63 56 GLY D C 1
ATOM 4383 O O . GLY D 1 46 ? 19.004 144.719 6.912 1.00 34.52 56 GLY D O 1
ATOM 4384 N N . ILE D 1 47 ? 17.095 144.170 7.919 1.00 30.34 57 ILE D N 1
ATOM 4385 C CA . ILE D 1 47 ? 17.347 145.175 9.017 1.00 28.32 57 ILE D CA 1
ATOM 4386 C C . ILE D 1 47 ? 18.400 144.701 9.989 1.00 29.73 57 ILE D C 1
ATOM 4387 O O . ILE D 1 47 ? 18.232 143.686 10.631 1.00 27.85 57 ILE D O 1
ATOM 4392 N N . PRO D 1 48 ? 19.536 145.468 10.157 1.00 28.34 58 PRO D N 1
ATOM 4393 C CA . PRO D 1 48 ? 20.687 145.102 11.047 1.00 31.72 58 PRO D CA 1
ATOM 4394 C C . PRO D 1 48 ? 20.352 145.509 12.461 1.00 30.96 58 PRO D C 1
ATOM 4395 O O . PRO D 1 48 ? 19.917 146.679 12.665 1.00 30.40 58 PRO D O 1
ATOM 4399 N N . TRP D 1 49 ? 20.471 144.593 13.367 1.00 29.50 59 TRP D N 1
ATOM 4400 C CA . TRP D 1 49 ? 20.183 144.818 14.791 1.00 32.11 59 TRP D CA 1
ATOM 4401 C C . TRP D 1 49 ? 21.510 144.769 15.466 1.00 33.43 59 TRP D C 1
ATOM 4402 O O . TRP D 1 49 ? 22.128 143.723 15.580 1.00 35.48 59 TRP D O 1
ATOM 4413 N N . ALA D 1 50 ? 21.882 145.850 16.155 1.00 24.83 60 ALA D N 1
ATOM 4414 C CA . ALA D 1 50 ? 23.144 145.884 16.809 1.00 26.18 60 ALA D CA 1
ATOM 4415 C C . ALA D 1 50 ? 23.400 144.893 17.915 1.00 29.27 60 ALA D C 1
ATOM 4416 O O . ALA D 1 50 ? 22.674 144.863 18.893 1.00 30.16 60 ALA D O 1
ATOM 4418 N N . PRO D 1 51 ? 24.528 144.227 17.869 1.00 30.76 61 PRO D N 1
ATOM 4419 C CA . PRO D 1 51 ? 24.801 143.376 18.960 1.00 32.88 61 PRO D CA 1
ATOM 4420 C C . PRO D 1 51 ? 25.453 144.027 20.206 1.00 33.74 61 PRO D C 1
ATOM 4421 O O . PRO D 1 51 ? 26.142 145.025 20.107 1.00 27.62 61 PRO D O 1
ATOM 4425 N N . LEU D 1 52 ? 25.287 143.375 21.376 1.00 35.77 62 LEU D N 1
ATOM 4426 C CA . LEU D 1 52 ? 25.812 143.775 22.622 1.00 33.21 62 LEU D CA 1
ATOM 4427 C C . LEU D 1 52 ? 26.451 142.557 23.366 1.00 36.03 62 LEU D C 1
ATOM 4428 O O . LEU D 1 52 ? 26.457 142.514 24.591 1.00 35.83 62 LEU D O 1
ATOM 4433 N N . SER D 1 53 ? 26.999 141.651 22.585 1.00 34.98 63 SER D N 1
ATOM 4434 C CA . SER D 1 53 ? 27.601 140.430 23.123 1.00 37.36 63 SER D CA 1
ATOM 4435 C C . SER D 1 53 ? 28.759 140.594 24.028 1.00 39.49 63 SER D C 1
ATOM 4436 O O . SER D 1 53 ? 28.963 139.690 24.829 1.00 38.34 63 SER D O 1
ATOM 4439 N N . SER D 1 54 ? 29.455 141.766 24.052 1.00 35.90 64 SER D N 1
ATOM 4440 C CA . SER D 1 54 ? 30.551 141.984 24.973 1.00 34.09 64 SER D CA 1
ATOM 4441 C C . SER D 1 54 ? 30.068 142.664 26.222 1.00 34.58 64 SER D C 1
ATOM 4442 O O . SER D 1 54 ? 30.883 143.050 27.046 1.00 33.48 64 SER D O 1
ATOM 4445 N N . CYS D 1 55 ? 28.756 142.801 26.362 1.00 34.13 65 CYS D N 1
ATOM 4446 C CA . CYS D 1 55 ? 28.130 143.386 27.573 1.00 39.26 65 CYS D CA 1
ATOM 4447 C C . CYS D 1 55 ? 27.248 142.339 28.445 1.00 44.71 65 CYS D C 1
ATOM 4448 O O . CYS D 1 55 ? 26.104 142.577 28.765 1.00 50.45 65 CYS D O 1
ATOM 4451 N N . PRO D 1 56 ? 27.643 141.101 28.518 1.00 51.40 66 PRO D N 1
ATOM 4452 C CA . PRO D 1 56 ? 26.820 140.242 29.427 1.00 58.14 66 PRO D CA 1
ATOM 4453 C C . PRO D 1 56 ? 27.243 140.606 30.836 1.00 57.88 66 PRO D C 1
ATOM 4454 O O . PRO D 1 56 ? 28.430 140.954 31.057 1.00 52.86 66 PRO D O 1
ATOM 4458 N N . SER D 1 57 ? 26.269 140.504 31.739 1.00 69.00 67 SER D N 1
ATOM 4459 C CA . SER D 1 57 ? 26.396 140.756 33.186 1.00 74.01 67 SER D CA 1
ATOM 4460 C C . SER D 1 57 ? 27.725 140.256 33.730 1.00 77.40 67 SER D C 1
ATOM 4461 O O . SER D 1 57 ? 28.593 141.049 34.146 1.00 82.37 67 SER D O 1
ATOM 4464 N N . GLN D 1 58 ? 27.891 138.945 33.637 1.00 73.89 68 GLN D N 1
ATOM 4465 C CA . GLN D 1 58 ? 29.100 138.250 34.089 1.00 83.11 68 GLN D CA 1
ATOM 4466 C C . GLN D 1 58 ? 29.897 138.147 32.802 1.00 75.37 68 GLN D C 1
ATOM 4467 O O . GLN D 1 58 ? 29.276 137.996 31.766 1.00 72.32 68 GLN D O 1
ATOM 4473 N N . ALA D 1 59 ? 31.230 138.238 32.840 1.00 75.60 69 ALA D N 1
ATOM 4474 C CA . ALA D 1 59 ? 32.096 138.324 31.581 1.00 76.40 69 ALA D CA 1
ATOM 4475 C C . ALA D 1 59 ? 31.790 139.556 30.621 1.00 65.18 69 ALA D C 1
ATOM 4476 O O . ALA D 1 59 ? 31.714 139.463 29.387 1.00 66.04 69 ALA D O 1
ATOM 4478 N N . LEU D 1 60 ? 31.534 140.703 31.233 1.00 60.78 70 LEU D N 1
ATOM 4479 C CA . LEU D 1 60 ? 31.536 141.960 30.511 1.00 48.23 70 LEU D CA 1
ATOM 4480 C C . LEU D 1 60 ? 32.967 142.327 30.188 1.00 44.55 70 LEU D C 1
ATOM 4481 O O . LEU D 1 60 ? 33.784 142.397 31.109 1.00 50.13 70 LEU D O 1
ATOM 4486 N N . GLN D 1 61 ? 33.265 142.717 28.935 1.00 39.28 71 GLN D N 1
ATOM 4487 C CA . GLN D 1 61 ? 34.622 143.234 28.539 1.00 39.70 71 GLN D CA 1
ATOM 4488 C C . GLN D 1 61 ? 34.439 144.721 28.249 1.00 38.09 71 GLN D C 1
ATOM 4489 O O . GLN D 1 61 ? 33.712 145.075 27.308 1.00 34.62 71 GLN D O 1
ATOM 4495 N N . LEU D 1 62 ? 35.074 145.548 29.034 1.00 33.74 72 LEU D N 1
ATOM 4496 C CA . LEU D 1 62 ? 34.671 146.935 29.046 1.00 33.31 72 LEU D CA 1
ATOM 4497 C C . LEU D 1 62 ? 34.914 147.683 27.714 1.00 32.32 72 LEU D C 1
ATOM 4498 O O . LEU D 1 62 ? 33.980 148.338 27.211 1.00 29.29 72 LEU D O 1
ATOM 4503 N N . ALA D 1 63 ? 36.080 147.585 27.181 1.00 29.83 73 ALA D N 1
ATOM 4504 C CA . ALA D 1 63 ? 36.334 148.253 25.907 1.00 31.99 73 ALA D CA 1
ATOM 4505 C C . ALA D 1 63 ? 35.428 147.715 24.800 1.00 29.46 73 ALA D C 1
ATOM 4506 O O . ALA D 1 63 ? 34.895 148.467 24.036 1.00 28.57 73 ALA D O 1
ATOM 4508 N N . GLY D 1 64 ? 35.306 146.418 24.689 1.00 29.38 74 GLY D N 1
ATOM 4509 C CA . GLY D 1 64 ? 34.438 145.828 23.691 1.00 30.27 74 GLY D CA 1
ATOM 4510 C C . GLY D 1 64 ? 33.032 146.260 23.855 1.00 26.21 74 GLY D C 1
ATOM 4511 O O . GLY D 1 64 ? 32.319 146.527 22.862 1.00 25.95 74 GLY D O 1
ATOM 4512 N N . CYS D 1 65 ? 32.568 146.291 25.113 1.00 27.77 75 CYS D N 1
ATOM 4513 C CA . CYS D 1 65 ? 31.168 146.641 25.394 1.00 26.83 75 CYS D CA 1
ATOM 4514 C C . CYS D 1 65 ? 30.888 148.137 24.987 1.00 24.09 75 CYS D C 1
ATOM 4515 O O . CYS D 1 65 ? 29.977 148.465 24.229 1.00 24.64 75 CYS D O 1
ATOM 4518 N N . LEU D 1 66 ? 31.800 148.978 25.377 1.00 23.61 76 LEU D N 1
ATOM 4519 C CA . LEU D 1 66 ? 31.660 150.443 24.983 1.00 23.05 76 LEU D CA 1
ATOM 4520 C C . LEU D 1 66 ? 31.759 150.591 23.513 1.00 23.10 76 LEU D C 1
ATOM 4521 O O . LEU D 1 66 ? 30.942 151.324 22.945 1.00 21.64 76 LEU D O 1
ATOM 4526 N N . SER D 1 67 ? 32.600 149.814 22.863 1.00 24.00 77 SER D N 1
ATOM 4527 C CA . SER D 1 67 ? 32.647 149.929 21.413 1.00 24.11 77 SER D CA 1
ATOM 4528 C C . SER D 1 67 ? 31.340 149.419 20.736 1.00 23.74 77 SER D C 1
ATOM 4529 O O . SER D 1 67 ? 30.865 150.037 19.775 1.00 22.54 77 SER D O 1
ATOM 4532 N N . GLN D 1 68 ? 30.743 148.320 21.236 1.00 23.92 78 GLN D N 1
ATOM 4533 C CA . GLN D 1 68 ? 29.484 147.927 20.765 1.00 23.74 78 GLN D CA 1
ATOM 4534 C C . GLN D 1 68 ? 28.286 148.914 21.042 1.00 21.51 78 GLN D C 1
ATOM 4535 O O . GLN D 1 68 ? 27.389 149.092 20.177 1.00 22.71 78 GLN D O 1
ATOM 4541 N N A LEU D 1 69 ? 28.300 149.536 22.197 0.50 21.79 79 LEU D N 1
ATOM 4542 N N B LEU D 1 69 ? 28.257 149.560 22.211 0.50 21.67 79 LEU D N 1
ATOM 4543 C CA A LEU D 1 69 ? 27.375 150.540 22.523 0.50 20.30 79 LEU D CA 1
ATOM 4544 C CA B LEU D 1 69 ? 27.306 150.614 22.483 0.50 20.27 79 LEU D CA 1
ATOM 4545 C C A LEU D 1 69 ? 27.504 151.736 21.576 0.50 20.75 79 LEU D C 1
ATOM 4546 C C B LEU D 1 69 ? 27.486 151.747 21.512 0.50 20.64 79 LEU D C 1
ATOM 4547 O O A LEU D 1 69 ? 26.555 152.228 21.043 0.50 19.45 79 LEU D O 1
ATOM 4548 O O B LEU D 1 69 ? 26.555 152.246 20.942 0.50 19.56 79 LEU D O 1
ATOM 4557 N N . HIS D 1 70 ? 28.752 152.223 21.354 1.00 19.94 80 HIS D N 1
ATOM 4558 C CA . HIS D 1 70 ? 28.995 153.383 20.409 1.00 18.98 80 HIS D CA 1
ATOM 4559 C C . HIS D 1 70 ? 28.542 153.051 18.999 1.00 19.07 80 HIS D C 1
ATOM 4560 O O . HIS D 1 70 ? 27.821 153.809 18.314 1.00 18.22 80 HIS D O 1
ATOM 4567 N N . SER D 1 71 ? 28.895 151.867 18.518 1.00 18.94 81 SER D N 1
ATOM 4568 C CA . SER D 1 71 ? 28.543 151.459 17.162 1.00 19.67 81 SER D CA 1
ATOM 4569 C C . SER D 1 71 ? 27.013 151.200 17.129 1.00 17.38 81 SER D C 1
ATOM 4570 O O . SER D 1 71 ? 26.418 151.582 16.117 1.00 19.19 81 SER D O 1
ATOM 4573 N N . GLY D 1 72 ? 26.451 150.619 18.175 1.00 19.71 82 GLY D N 1
ATOM 4574 C CA . GLY D 1 72 ? 25.050 150.290 18.054 1.00 20.29 82 GLY D CA 1
ATOM 4575 C C . GLY D 1 72 ? 24.199 151.513 18.103 1.00 18.98 82 GLY D C 1
ATOM 4576 O O . GLY D 1 72 ? 23.154 151.649 17.392 1.00 18.07 82 GLY D O 1
ATOM 4577 N N . LEU D 1 73 ? 24.561 152.568 18.880 1.00 17.73 83 LEU D N 1
ATOM 4578 C CA . LEU D 1 73 ? 23.804 153.766 18.842 1.00 17.67 83 LEU D CA 1
ATOM 4579 C C . LEU D 1 73 ? 23.819 154.448 17.498 1.00 17.49 83 LEU D C 1
ATOM 4580 O O . LEU D 1 73 ? 22.811 154.949 17.001 1.00 17.31 83 LEU D O 1
ATOM 4585 N N . PHE D 1 74 ? 24.966 154.417 16.840 1.00 17.22 84 PHE D N 1
ATOM 4586 C CA . PHE D 1 74 ? 25.024 154.898 15.501 1.00 18.04 84 PHE D CA 1
ATOM 4587 C C . PHE D 1 74 ? 24.121 154.116 14.507 1.00 18.24 84 PHE D C 1
ATOM 4588 O O . PHE D 1 74 ? 23.618 154.716 13.589 1.00 18.52 84 PHE D O 1
ATOM 4596 N N . LEU D 1 75 ? 24.122 152.775 14.717 1.00 18.73 85 LEU D N 1
ATOM 4597 C CA . LEU D 1 75 ? 23.204 151.919 13.876 1.00 19.69 85 LEU D CA 1
ATOM 4598 C C . LEU D 1 75 ? 21.745 152.338 13.992 1.00 18.94 85 LEU D C 1
ATOM 4599 O O . LEU D 1 75 ? 21.063 152.534 13.030 1.00 20.21 85 LEU D O 1
ATOM 4604 N N . TYR D 1 76 ? 21.317 152.505 15.254 1.00 17.66 86 TYR D N 1
ATOM 4605 C CA . TYR D 1 76 ? 19.919 152.926 15.499 1.00 20.25 86 TYR D CA 1
ATOM 4606 C C . TYR D 1 76 ? 19.673 154.290 14.970 1.00 19.05 86 TYR D C 1
ATOM 4607 O O . TYR D 1 76 ? 18.651 154.633 14.380 1.00 19.33 86 TYR D O 1
ATOM 4616 N N . GLN D 1 77 ? 20.627 155.256 15.114 1.00 17.65 87 GLN D N 1
ATOM 4617 C CA . GLN D 1 77 ? 20.536 156.572 14.514 1.00 19.37 87 GLN D CA 1
ATOM 4618 C C . GLN D 1 77 ? 20.353 156.456 12.977 1.00 19.03 87 GLN D C 1
ATOM 4619 O O . GLN D 1 77 ? 19.531 157.131 12.401 1.00 20.63 87 GLN D O 1
ATOM 4625 N N . GLY D 1 78 ? 21.179 155.614 12.344 1.00 18.21 88 GLY D N 1
ATOM 4626 C CA . GLY D 1 78 ? 21.112 155.447 10.919 1.00 19.62 88 GLY D CA 1
ATOM 4627 C C . GLY D 1 78 ? 19.718 154.831 10.485 1.00 18.99 88 GLY D C 1
ATOM 4628 O O . GLY D 1 78 ? 19.175 155.226 9.479 1.00 19.83 88 GLY D O 1
ATOM 4629 N N . LEU D 1 79 ? 19.224 153.909 11.238 1.00 20.49 89 LEU D N 1
ATOM 4630 C CA . LEU D 1 79 ? 17.943 153.292 10.960 1.00 19.98 89 LEU D CA 1
ATOM 4631 C C . LEU D 1 79 ? 16.837 154.295 11.123 1.00 20.49 89 LEU D C 1
ATOM 4632 O O . LEU D 1 79 ? 15.964 154.405 10.225 1.00 20.21 89 LEU D O 1
ATOM 4637 N N . LEU D 1 80 ? 16.824 155.090 12.185 1.00 19.53 90 LEU D N 1
ATOM 4638 C CA . LEU D 1 80 ? 15.893 156.195 12.375 1.00 20.03 90 LEU D CA 1
ATOM 4639 C C . LEU D 1 80 ? 15.914 157.178 11.251 1.00 21.08 90 LEU D C 1
ATOM 4640 O O . LEU D 1 80 ? 14.880 157.666 10.772 1.00 22.04 90 LEU D O 1
ATOM 4645 N N A GLN D 1 81 ? 17.100 157.620 10.814 0.50 22.19 91 GLN D N 1
ATOM 4646 N N B GLN D 1 81 ? 17.141 157.532 10.839 0.50 20.86 91 GLN D N 1
ATOM 4647 C CA A GLN D 1 81 ? 17.098 158.614 9.725 0.50 23.54 91 GLN D CA 1
ATOM 4648 C CA B GLN D 1 81 ? 17.365 158.443 9.733 0.50 21.40 91 GLN D CA 1
ATOM 4649 C C A GLN D 1 81 ? 16.638 157.962 8.392 0.50 24.31 91 GLN D C 1
ATOM 4650 C C B GLN D 1 81 ? 16.673 157.942 8.452 0.50 22.98 91 GLN D C 1
ATOM 4651 O O A GLN D 1 81 ? 16.062 158.664 7.571 0.50 26.83 91 GLN D O 1
ATOM 4652 O O B GLN D 1 81 ? 15.992 158.706 7.756 0.50 25.19 91 GLN D O 1
ATOM 4663 N N . ALA D 1 82 ? 16.910 156.681 8.210 1.00 2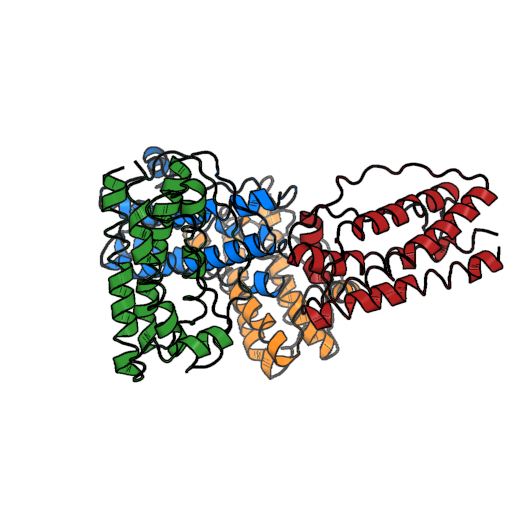3.60 92 ALA D N 1
ATOM 4664 C CA . ALA D 1 82 ? 16.441 155.953 7.033 1.00 24.92 92 ALA D CA 1
ATOM 4665 C C . ALA D 1 82 ? 14.931 155.955 6.929 1.00 24.57 92 ALA D C 1
ATOM 4666 O O . ALA D 1 82 ? 14.367 155.767 5.797 1.00 27.00 92 ALA D O 1
ATOM 4668 N N . LEU D 1 83 ? 14.209 156.122 8.020 1.00 24.32 93 LEU D N 1
ATOM 4669 C CA . LEU D 1 83 ? 12.734 156.270 7.986 1.00 24.39 93 LEU D CA 1
ATOM 4670 C C . LEU D 1 83 ? 12.191 157.493 7.423 1.00 27.88 93 LEU D C 1
ATOM 4671 O O . LEU D 1 83 ? 10.975 157.602 7.197 1.00 26.56 93 LEU D O 1
ATOM 4676 N N . GLU D 1 84 ? 13.077 158.508 7.276 1.00 27.70 94 GLU D N 1
ATOM 4677 C CA . GLU D 1 84 ? 12.706 159.759 6.681 1.00 30.48 94 GLU D CA 1
ATOM 4678 C C . GLU D 1 84 ? 11.490 160.420 7.295 1.00 34.30 94 GLU D C 1
ATOM 4679 O O . GLU D 1 84 ? 10.604 160.976 6.591 1.00 35.98 94 GLU D O 1
ATOM 4685 N N . GLY D 1 85 ? 11.397 160.386 8.591 1.00 28.56 95 GLY D N 1
ATOM 4686 C CA . GLY D 1 85 ? 10.381 160.898 9.386 1.00 28.81 95 GLY D CA 1
ATOM 4687 C C . GLY D 1 85 ? 9.039 160.195 9.432 1.00 28.57 95 GLY D C 1
ATOM 4688 O O . GLY D 1 85 ? 8.109 160.511 10.252 1.00 29.41 95 GLY D O 1
ATOM 4689 N N . ILE D 1 86 ? 9.013 159.042 8.699 1.00 27.87 96 ILE D N 1
ATOM 4690 C CA . ILE D 1 86 ? 7.798 158.179 8.599 1.00 29.60 96 ILE D CA 1
ATOM 4691 C C . ILE D 1 86 ? 6.636 158.868 7.917 1.00 34.03 96 ILE D C 1
ATOM 4692 O O . ILE D 1 86 ? 6.152 158.398 6.855 1.00 34.40 96 ILE D O 1
ATOM 4697 N N . SER D 1 87 ? 6.229 159.996 8.438 1.00 31.68 97 SER D N 1
ATOM 4698 C CA . SER D 1 87 ? 5.094 160.747 7.871 1.00 39.38 97 SER D CA 1
ATOM 4699 C C . SER D 1 87 ? 5.074 162.082 8.482 1.00 36.63 97 SER D C 1
ATOM 4700 O O . SER D 1 87 ? 5.764 162.313 9.446 1.00 32.79 97 SER D O 1
ATOM 4703 N N . PRO D 1 88 ? 4.298 163.037 7.948 1.00 37.58 98 PRO D N 1
ATOM 4704 C CA . PRO D 1 88 ? 4.241 164.361 8.510 1.00 38.01 98 PRO D CA 1
ATOM 4705 C C . PRO D 1 88 ? 3.770 164.352 9.885 1.00 34.45 98 PRO D C 1
ATOM 4706 O O . PRO D 1 88 ? 4.386 165.022 10.710 1.00 39.67 98 PRO D O 1
ATOM 4710 N N A GLU D 1 89 ? 2.804 163.516 10.253 0.50 35.26 99 GLU D N 1
ATOM 4711 N N B GLU D 1 89 ? 2.815 163.460 10.142 0.50 35.70 99 GLU D N 1
ATOM 4712 C CA A GLU D 1 89 ? 2.344 163.521 11.649 0.50 34.36 99 GLU D CA 1
ATOM 4713 C CA B GLU D 1 89 ? 2.266 163.307 11.459 0.50 34.79 99 GLU D CA 1
ATOM 4714 C C A GLU D 1 89 ? 3.188 162.640 12.622 0.50 32.69 99 GLU D C 1
ATOM 4715 C C B GLU D 1 89 ? 3.341 162.910 12.482 0.50 33.02 99 GLU D C 1
ATOM 4716 O O A GLU D 1 89 ? 2.889 162.545 13.812 0.50 32.82 99 GLU D O 1
ATOM 4717 O O B GLU D 1 89 ? 3.442 163.598 13.520 0.50 30.76 99 GLU D O 1
ATOM 4728 N N . LEU D 1 90 ? 4.141 161.899 12.105 1.00 30.23 100 LEU D N 1
ATOM 4729 C CA . LEU D 1 90 ? 5.059 161.159 13.060 1.00 28.67 100 LEU D CA 1
ATOM 4730 C C . LEU D 1 90 ? 6.401 161.908 13.189 1.00 26.34 100 LEU D C 1
ATOM 4731 O O . LEU D 1 90 ? 7.213 161.567 14.115 1.00 26.79 100 LEU D O 1
ATOM 4736 N N . GLY D 1 91 ?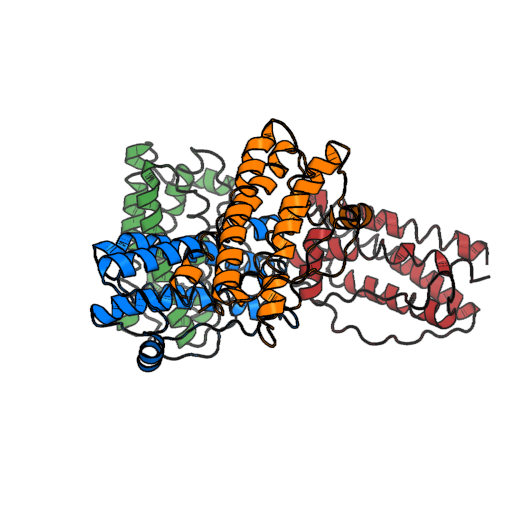 6.660 162.922 12.337 1.00 30.09 101 GLY D N 1
ATOM 4737 C CA . GLY D 1 91 ? 7.965 163.536 12.286 1.00 27.67 101 GLY D CA 1
ATOM 4738 C C . GLY D 1 91 ? 8.425 163.975 13.648 1.00 28.71 101 GLY D C 1
ATOM 4739 O O . GLY D 1 91 ? 9.592 163.618 14.076 1.00 28.02 101 GLY D O 1
ATOM 4740 N N . PRO D 1 92 ? 7.699 164.825 14.340 1.00 29.71 102 PRO D N 1
ATOM 4741 C CA . PRO D 1 92 ? 8.082 165.307 15.626 1.00 32.19 102 PRO D CA 1
ATOM 4742 C C . PRO D 1 92 ? 8.386 164.216 16.699 1.00 29.51 102 PRO D C 1
ATOM 4743 O O . PRO D 1 92 ? 9.377 164.365 17.379 1.00 27.86 102 PRO D O 1
ATOM 4747 N N . THR D 1 93 ? 7.651 163.136 16.718 1.00 29.98 103 THR D N 1
ATOM 4748 C CA . THR D 1 93 ? 7.929 162.090 17.669 1.00 27.11 103 THR D CA 1
ATOM 4749 C C . THR D 1 93 ? 9.278 161.397 17.298 1.00 26.46 103 THR D C 1
ATOM 4750 O O . THR D 1 93 ? 10.044 161.084 18.162 1.00 24.61 103 THR D O 1
ATOM 4754 N N A LEU D 1 94 ? 9.496 161.216 15.994 0.80 24.51 104 LEU D N 1
ATOM 4755 N N B LEU D 1 94 ? 9.487 161.134 16.016 0.20 23.54 104 LEU D N 1
ATOM 4756 C CA A LEU D 1 94 ? 10.753 160.576 15.538 0.80 22.84 104 LEU D CA 1
ATOM 4757 C CA B LEU D 1 94 ? 10.757 160.568 15.577 0.20 21.57 104 LEU D CA 1
ATOM 4758 C C A LEU D 1 94 ? 11.895 161.491 15.867 0.80 23.28 104 LEU D C 1
ATOM 4759 C C B LEU D 1 94 ? 11.923 161.500 15.849 0.20 22.32 104 LEU D C 1
ATOM 4760 O O A LEU D 1 94 ? 12.988 161.040 16.289 0.80 21.99 104 LEU D O 1
ATOM 4761 O O B LEU D 1 94 ? 13.019 161.047 16.215 0.20 22.03 104 LEU D O 1
ATOM 4770 N N . ASP D 1 95 ? 11.716 162.806 15.689 1.00 22.93 105 ASP D N 1
ATOM 4771 C CA . ASP D 1 95 ? 12.808 163.749 15.917 1.00 23.97 105 ASP D CA 1
ATOM 4772 C C . ASP D 1 95 ? 13.208 163.725 17.397 1.00 22.92 105 ASP D C 1
ATOM 4773 O O . ASP D 1 95 ? 14.402 163.767 17.766 1.00 22.23 105 ASP D O 1
ATOM 4778 N N . THR D 1 96 ? 12.226 163.706 18.309 1.00 23.62 106 THR D N 1
ATOM 4779 C CA . THR D 1 96 ? 12.525 163.633 19.726 1.00 23.33 106 THR D CA 1
ATOM 4780 C C . THR D 1 96 ? 13.359 162.370 20.063 1.00 22.05 106 THR D C 1
ATOM 4781 O O . THR D 1 96 ? 14.323 162.414 20.808 1.00 20.12 106 THR D O 1
ATOM 4785 N N . LEU D 1 97 ? 12.950 161.224 19.512 1.00 21.03 107 LEU D N 1
ATOM 4786 C CA . LEU D 1 97 ? 13.630 160.000 19.745 1.00 20.32 107 LEU D CA 1
ATOM 4787 C C . LEU D 1 97 ? 15.095 160.101 19.228 1.00 20.59 107 LEU D C 1
ATOM 4788 O O . LEU D 1 97 ? 16.049 159.719 19.932 1.00 20.16 107 LEU D O 1
ATOM 4793 N N . GLN D 1 98 ? 15.275 160.659 18.022 1.00 19.47 108 GLN D N 1
ATOM 4794 C CA . GLN D 1 98 ? 16.631 160.794 17.494 1.00 19.75 108 GLN D CA 1
ATOM 4795 C C . GLN D 1 98 ? 17.539 161.678 18.365 1.00 18.31 108 GLN D C 1
ATOM 4796 O O . GLN D 1 98 ? 18.706 161.432 18.634 1.00 18.30 108 GLN D O 1
ATOM 4802 N N A LEU D 1 99 ? 16.957 162.796 18.839 0.50 18.76 109 LEU D N 1
ATOM 4803 N N B LEU D 1 99 ? 16.980 162.802 18.876 0.50 19.31 109 LEU D N 1
ATOM 4804 C CA A LEU D 1 99 ? 17.614 163.695 19.751 0.50 19.38 109 LEU D CA 1
ATOM 4805 C CA B LEU D 1 99 ? 17.726 163.665 19.799 0.50 20.35 109 LEU D CA 1
ATOM 4806 C C A LEU D 1 99 ? 18.044 163.031 21.040 0.50 18.15 109 LEU D C 1
ATOM 4807 C C B LEU D 1 99 ? 18.091 162.990 21.067 0.50 18.61 109 LEU D C 1
ATOM 4808 O O A LEU D 1 99 ? 19.172 163.154 21.489 0.50 18.95 109 LEU D O 1
ATOM 4809 O O B LEU D 1 99 ? 19.223 163.063 21.540 0.50 19.25 109 LEU D O 1
ATOM 4818 N N . ASP D 1 100 ? 17.131 162.241 21.641 1.00 19.12 110 ASP D N 1
ATOM 4819 C CA . ASP D 1 100 ? 17.482 161.591 22.842 1.00 19.85 110 ASP D CA 1
ATOM 4820 C C . ASP D 1 100 ? 18.517 160.465 22.649 1.00 16.65 110 ASP D C 1
ATOM 4821 O O . ASP D 1 100 ? 19.383 160.280 23.522 1.00 17.85 110 ASP D O 1
ATOM 4826 N N . VAL D 1 101 ? 18.534 159.780 21.507 1.00 16.56 111 VAL D N 1
ATOM 4827 C CA . VAL D 1 101 ? 19.556 158.841 21.203 1.00 16.46 111 VAL D CA 1
ATOM 4828 C C . VAL D 1 101 ? 20.926 159.565 21.073 1.00 15.08 111 VAL D C 1
ATOM 4829 O O . VAL D 1 101 ? 21.920 159.055 21.586 1.00 15.59 111 VAL D O 1
ATOM 4833 N N . ALA D 1 102 ? 20.942 160.633 20.317 1.00 16.77 112 ALA D N 1
ATOM 4834 C CA . ALA D 1 102 ? 22.194 161.469 20.196 1.00 18.25 112 ALA D CA 1
ATOM 4835 C C . ALA D 1 102 ? 22.771 161.893 21.499 1.00 18.01 112 ALA D C 1
ATOM 4836 O O . ALA D 1 102 ? 23.942 161.852 21.772 1.00 18.05 112 ALA D O 1
ATOM 4838 N N . ASP D 1 103 ? 21.919 162.323 22.417 1.00 17.86 113 ASP D N 1
ATOM 4839 C CA . ASP D 1 103 ? 22.317 162.787 23.744 1.00 18.38 113 ASP D CA 1
ATOM 4840 C C . ASP D 1 103 ? 23.003 161.669 24.495 1.00 16.76 113 ASP D C 1
ATOM 4841 O O . ASP D 1 103 ? 24.104 161.769 25.098 1.00 18.55 113 ASP D O 1
ATOM 4846 N N . PHE D 1 104 ? 22.400 160.418 24.505 1.00 16.38 114 PHE D N 1
ATOM 4847 C CA . PHE D 1 104 ? 22.995 159.331 25.178 1.00 17.41 114 PHE D CA 1
ATOM 4848 C C . PHE D 1 104 ? 24.322 158.881 24.555 1.00 16.82 114 PHE D C 1
ATOM 4849 O O . PHE D 1 104 ? 25.337 158.605 25.217 1.00 17.05 114 PHE D O 1
ATOM 4857 N N . ALA D 1 105 ? 24.301 158.894 23.227 1.00 16.51 115 ALA D N 1
ATOM 4858 C CA . ALA D 1 105 ? 25.542 158.558 22.506 1.00 16.64 115 ALA D CA 1
ATOM 4859 C C . ALA D 1 105 ? 26.730 159.527 22.843 1.00 16.39 115 ALA D C 1
ATOM 4860 O O . ALA D 1 105 ? 27.860 159.102 23.019 1.00 17.77 115 ALA D O 1
ATOM 4862 N N . THR D 1 106 ? 26.431 160.811 23.038 1.00 16.94 116 THR D N 1
ATOM 4863 C CA . THR D 1 106 ? 27.426 161.801 23.395 1.00 17.89 116 THR D CA 1
ATOM 4864 C C . THR D 1 106 ? 27.955 161.479 24.739 1.00 17.73 116 THR D C 1
ATOM 4865 O O . THR D 1 106 ? 29.174 161.519 25.041 1.00 17.97 116 THR D O 1
ATOM 4869 N N . THR D 1 107 ? 27.028 161.156 25.724 1.00 17.90 117 THR D N 1
ATOM 4870 C CA . THR D 1 107 ? 27.491 160.698 27.052 1.00 21.21 117 THR D CA 1
ATOM 4871 C C . THR D 1 107 ? 28.420 159.497 26.999 1.00 19.67 117 THR D C 1
ATOM 4872 O O . THR D 1 107 ? 29.507 159.451 27.700 1.00 21.20 117 THR D O 1
ATOM 4876 N N . ILE D 1 108 ? 28.066 158.472 26.262 1.00 18.32 118 ILE D N 1
ATOM 4877 C CA . ILE D 1 108 ? 28.895 157.308 26.093 1.00 20.32 118 ILE D CA 1
ATOM 4878 C C . ILE D 1 108 ? 30.215 157.690 25.540 1.00 19.77 118 ILE D C 1
ATOM 4879 O O . ILE D 1 108 ? 31.317 157.223 25.991 1.00 20.70 118 ILE D O 1
ATOM 4884 N N . TRP D 1 109 ? 30.268 158.480 24.439 1.00 19.24 119 TRP D N 1
ATOM 4885 C CA . TRP D 1 109 ? 31.535 158.910 23.825 1.00 19.32 119 TRP D CA 1
ATOM 4886 C C . TRP D 1 109 ? 32.450 159.675 24.801 1.00 18.66 119 TRP D C 1
ATOM 4887 O O . TRP D 1 109 ? 33.664 159.390 24.912 1.00 19.61 119 TRP D O 1
ATOM 4898 N N . GLN D 1 110 ? 31.891 160.589 25.594 1.00 17.62 120 GLN D N 1
ATOM 4899 C CA . GLN D 1 110 ? 32.619 161.323 26.606 1.00 18.96 120 GLN D CA 1
ATOM 4900 C C . GLN D 1 110 ? 33.279 160.404 27.629 1.00 20.32 120 GLN D C 1
ATOM 4901 O O . GLN D 1 110 ? 34.387 160.574 28.029 1.00 19.51 120 GLN D O 1
ATOM 4907 N N . GLN D 1 111 ? 32.589 159.330 27.996 1.00 17.75 121 GLN D N 1
ATOM 4908 C CA . GLN D 1 111 ? 33.174 158.305 28.895 1.00 21.58 121 GLN D CA 1
ATOM 4909 C C . GLN D 1 111 ? 34.208 157.453 28.317 1.00 21.92 121 GLN D C 1
ATOM 4910 O O . GLN D 1 111 ? 35.281 157.254 28.949 1.00 22.72 121 GLN D O 1
ATOM 4916 N N . MET D 1 112 ? 34.085 157.135 27.028 1.00 21.30 122 MET D N 1
ATOM 4917 C CA . MET D 1 112 ? 35.150 156.458 26.322 1.00 23.46 122 MET D CA 1
ATOM 4918 C C . MET D 1 112 ? 36.404 157.344 26.299 1.00 23.61 122 MET D C 1
ATOM 4919 O O . MET D 1 112 ? 37.521 156.858 26.521 1.00 22.57 122 MET D O 1
ATOM 4924 N N . GLU D 1 113 ? 36.175 158.649 26.049 1.00 20.97 123 GLU D N 1
ATOM 4925 C CA . GLU D 1 113 ? 37.263 159.566 26.003 1.00 22.34 123 GLU D CA 1
ATOM 4926 C C . GLU D 1 113 ? 37.903 159.616 27.366 1.00 22.21 123 GLU D C 1
ATOM 4927 O O . GLU D 1 113 ? 39.189 159.616 27.444 1.00 23.46 123 GLU D O 1
ATOM 4933 N N . GLU D 1 114 ? 37.160 159.738 28.432 1.00 20.05 124 GLU D N 1
ATOM 4934 C CA . GLU D 1 114 ? 37.692 159.794 29.773 1.00 22.58 124 GLU D CA 1
ATOM 4935 C C . GLU D 1 114 ? 38.585 158.578 30.069 1.00 24.10 124 GLU D C 1
ATOM 4936 O O . GLU D 1 114 ? 39.671 158.700 30.675 1.00 23.47 124 GLU D O 1
ATOM 4942 N N . LEU D 1 115 ? 38.107 157.441 29.616 1.00 21.72 125 LEU D N 1
ATOM 4943 C CA . LEU D 1 115 ? 38.817 156.154 29.891 1.00 25.34 125 LEU D CA 1
ATOM 4944 C C . LEU D 1 115 ? 39.954 155.879 28.966 1.00 26.73 125 LEU D C 1
ATOM 4945 O O . LEU D 1 115 ? 40.691 154.898 29.139 1.00 27.57 125 LEU D O 1
ATOM 4950 N N . GLY D 1 116 ? 40.113 156.642 27.921 1.00 24.84 126 GLY D N 1
ATOM 4951 C CA . GLY D 1 116 ? 41.146 156.366 26.919 1.00 27.51 126 GLY D CA 1
ATOM 4952 C C . GLY D 1 116 ? 40.840 155.145 26.076 1.00 29.92 126 GLY D C 1
ATOM 4953 O O . GLY D 1 116 ? 41.819 154.459 25.668 1.00 32.12 126 GLY D O 1
ATOM 4954 N N . MET D 1 117 ? 39.547 154.801 25.859 1.00 32.16 127 MET D N 1
ATOM 4955 C CA . MET D 1 117 ? 39.096 153.612 25.047 1.00 34.51 127 MET D CA 1
ATOM 4956 C C . MET D 1 117 ? 38.554 154.052 23.724 1.00 34.96 127 MET D C 1
ATOM 4957 O O . MET D 1 117 ? 37.471 154.538 23.715 1.00 33.06 127 MET D O 1
ATOM 4962 N N . ALA D 1 118 ? 39.342 153.921 22.628 1.00 35.91 128 ALA D N 1
ATOM 4963 C CA . ALA D 1 118 ? 38.858 154.342 21.289 1.00 34.49 128 ALA D CA 1
ATOM 4964 C C . ALA D 1 118 ? 37.896 153.291 20.828 1.00 33.86 128 ALA D C 1
ATOM 4965 O O . ALA D 1 118 ? 38.094 152.132 20.988 1.00 34.56 128 ALA D O 1
ATOM 4967 N N . PRO D 1 119 ? 36.902 153.667 20.088 1.00 32.85 129 PRO D N 1
ATOM 4968 C CA . PRO D 1 119 ? 35.932 152.681 19.713 1.00 30.74 129 PRO D CA 1
ATOM 4969 C C . PRO D 1 119 ? 36.359 151.822 18.535 1.00 34.00 129 PRO D C 1
ATOM 4970 O O . PRO D 1 119 ? 36.951 152.339 17.569 1.00 37.32 129 PRO D O 1
ATOM 4974 N N . ALA D 1 120 ? 36.085 150.544 18.648 1.00 33.14 130 ALA D N 1
ATOM 4975 C CA . ALA D 1 120 ? 36.393 149.524 17.529 1.00 33.04 130 ALA D CA 1
ATOM 4976 C C . ALA D 1 120 ? 35.307 149.421 16.590 1.00 34.73 130 ALA D C 1
ATOM 4977 O O . ALA D 1 120 ? 34.061 149.415 16.980 1.00 32.77 130 ALA D O 1
ATOM 4979 N N . LEU D 1 121 ? 35.651 149.312 15.300 1.00 34.38 131 LEU D N 1
ATOM 4980 C CA . LEU D 1 121 ? 34.624 148.911 14.351 1.00 33.06 131 LEU D CA 1
ATOM 4981 C C . LEU D 1 121 ? 34.146 147.509 14.557 1.00 32.96 131 LEU D C 1
ATOM 4982 O O . LEU D 1 121 ? 34.903 146.619 15.022 1.00 33.95 131 LEU D O 1
ATOM 4987 N N . GLN D 1 122 ? 32.860 147.340 14.295 1.00 33.59 132 GLN D N 1
ATOM 4988 C CA . GLN D 1 122 ? 32.224 146.055 14.538 1.00 33.85 132 GLN D CA 1
ATOM 4989 C C . GLN D 1 122 ? 32.185 145.298 13.215 1.00 37.98 132 GLN D C 1
ATOM 4990 O O . GLN D 1 122 ? 32.344 145.899 12.164 1.00 37.59 132 GLN D O 1
ATOM 4996 N N . PRO D 1 123 ? 31.977 143.985 13.284 1.00 38.77 133 PRO D N 1
ATOM 4997 C CA . PRO D 1 123 ? 31.835 143.248 12.034 1.00 41.25 133 PRO D CA 1
ATOM 4998 C C . PRO D 1 123 ? 30.644 143.777 11.299 1.00 42.53 133 PRO D C 1
ATOM 4999 O O . PRO D 1 123 ? 29.669 144.210 11.869 1.00 44.15 133 PRO D O 1
ATOM 5003 N N . THR D 1 124 ? 30.724 143.811 10.010 1.00 41.98 134 THR D N 1
ATOM 5004 C CA . THR D 1 124 ? 29.576 144.325 9.259 1.00 47.34 134 THR D CA 1
ATOM 5005 C C . THR D 1 124 ? 28.306 143.505 9.436 1.00 53.12 134 THR D C 1
ATOM 5006 O O . THR D 1 124 ? 28.359 142.244 9.682 1.00 48.56 134 THR D O 1
ATOM 5010 N N . GLN D 1 125 ? 27.169 144.219 9.313 1.00 53.86 135 GLN D N 1
ATOM 5011 C CA . GLN D 1 125 ? 25.851 143.577 9.243 1.00 53.96 135 GLN D CA 1
ATOM 5012 C C . GLN D 1 125 ? 25.090 143.823 7.937 1.00 50.48 135 GLN D C 1
ATOM 5013 O O . GLN D 1 125 ? 23.886 143.607 7.901 1.00 53.05 135 GLN D O 1
ATOM 5019 N N . GLY D 1 126 ? 25.741 144.248 6.848 1.00 50.86 136 GLY D N 1
ATOM 5020 C CA . GLY D 1 126 ? 25.032 144.501 5.638 1.00 51.88 136 GLY D CA 1
ATOM 5021 C C . GLY D 1 126 ? 24.538 145.912 5.446 1.00 51.60 136 GLY D C 1
ATOM 5022 O O . GLY D 1 126 ? 24.670 146.751 6.311 1.00 46.70 136 GLY D O 1
ATOM 5023 N N . ALA D 1 127 ? 23.955 146.151 4.289 1.00 50.04 137 ALA D N 1
ATOM 5024 C CA . ALA D 1 127 ? 23.533 147.513 3.898 1.00 51.32 137 ALA D CA 1
ATOM 5025 C C . ALA D 1 127 ? 22.368 148.077 4.743 1.00 46.36 137 ALA D C 1
ATOM 5026 O O . ALA D 1 127 ? 21.529 147.298 5.223 1.00 43.77 137 ALA D O 1
ATOM 5028 N N . MET D 1 128 ? 22.350 149.379 4.999 1.00 40.44 138 MET D N 1
ATOM 5029 C CA . MET D 1 128 ? 21.201 150.010 5.634 1.00 35.29 138 MET D CA 1
ATOM 5030 C C . MET D 1 128 ? 19.999 149.780 4.718 1.00 32.36 138 MET D C 1
ATOM 5031 O O . MET D 1 128 ? 20.030 150.074 3.529 1.00 33.25 138 MET D O 1
ATOM 5036 N N . PRO D 1 129 ? 18.855 149.433 5.252 1.00 30.53 139 PRO D N 1
ATOM 5037 C CA . PRO D 1 129 ? 17.694 149.381 4.354 1.00 32.84 139 PRO D CA 1
ATOM 5038 C C . PRO D 1 129 ? 17.203 150.746 3.882 1.00 31.35 139 PRO D C 1
ATOM 5039 O O . PRO D 1 129 ? 17.393 151.718 4.573 1.00 32.67 139 PRO D O 1
ATOM 5043 N N . ALA D 1 130 ? 16.603 150.772 2.735 1.00 32.62 140 ALA D N 1
ATOM 5044 C CA . ALA D 1 130 ? 16.016 151.988 2.164 1.00 34.12 140 ALA D CA 1
ATOM 5045 C C . ALA D 1 130 ? 14.601 152.287 2.680 1.00 29.64 140 ALA D C 1
ATOM 5046 O O . ALA D 1 130 ? 14.130 153.414 2.664 1.00 32.62 140 ALA D O 1
ATOM 5048 N N . PHE D 1 131 ? 13.922 151.282 3.191 1.00 29.82 141 PHE D N 1
ATOM 5049 C CA . PHE D 1 131 ? 12.545 151.508 3.594 1.00 27.93 141 PHE D CA 1
ATOM 5050 C C . PHE D 1 131 ? 11.705 152.245 2.602 1.00 28.63 141 PHE D C 1
ATOM 5051 O O . PHE D 1 131 ? 10.947 153.142 2.900 1.00 28.51 141 PHE D O 1
ATOM 5059 N N . ALA D 1 132 ? 11.748 151.764 1.356 1.00 28.82 142 ALA D N 1
ATOM 5060 C CA . ALA D 1 132 ? 11.202 152.507 0.182 1.00 31.42 142 ALA D CA 1
ATOM 5061 C C . ALA D 1 132 ? 9.704 152.336 -0.093 1.00 30.89 142 ALA D C 1
ATOM 5062 O O . ALA D 1 132 ? 9.280 152.036 -1.235 1.00 30.12 142 ALA D O 1
ATOM 5064 N N . SER D 1 133 ? 8.903 152.399 0.913 1.00 25.84 143 SER D N 1
ATOM 5065 C CA . SER D 1 133 ? 7.469 152.529 0.758 1.00 26.46 143 SER D CA 1
ATOM 5066 C C . SER D 1 133 ? 6.939 153.070 2.060 1.00 27.38 143 SER D C 1
ATOM 5067 O O . SER D 1 133 ? 7.606 152.945 3.134 1.00 23.98 143 SER D O 1
ATOM 5070 N N . ALA D 1 134 ? 5.658 153.518 2.004 1.00 25.13 144 ALA D N 1
ATOM 5071 C CA . ALA D 1 134 ? 5.047 154.045 3.224 1.00 27.10 144 ALA D CA 1
ATOM 5072 C C . ALA D 1 134 ? 4.936 153.012 4.302 1.00 25.02 144 ALA D C 1
ATOM 5073 O O . ALA D 1 134 ? 5.221 153.209 5.483 1.00 24.49 144 ALA D O 1
ATOM 5075 N N . PHE D 1 135 ? 4.408 151.806 3.931 1.00 23.22 145 PHE D N 1
ATOM 5076 C CA . PHE D 1 135 ? 4.312 150.739 4.848 1.00 24.27 145 PHE D CA 1
ATOM 5077 C C . PHE D 1 135 ? 5.674 150.305 5.422 1.00 22.90 145 PHE D C 1
ATOM 5078 O O . PHE D 1 135 ? 5.822 150.084 6.620 1.00 23.32 145 PHE D O 1
ATOM 5086 N N . GLN D 1 136 ? 6.710 150.305 4.570 1.00 22.54 146 GLN D N 1
ATOM 5087 C CA . GLN D 1 136 ? 8.047 149.956 5.106 1.00 22.69 146 GLN D CA 1
ATOM 5088 C C . GLN D 1 136 ? 8.479 150.966 6.148 1.00 22.61 146 GLN D C 1
ATOM 5089 O O . GLN D 1 136 ? 9.113 150.530 7.157 1.00 22.94 146 GLN D O 1
ATOM 5095 N N . ARG D 1 137 ? 8.206 152.223 5.953 1.00 23.85 147 ARG D N 1
ATOM 5096 C CA . ARG D 1 137 ? 8.647 153.295 6.960 1.00 23.17 147 ARG D CA 1
ATOM 5097 C C . ARG D 1 137 ? 7.849 153.205 8.210 1.00 24.23 147 ARG D C 1
ATOM 5098 O O . ARG D 1 137 ? 8.434 153.296 9.352 1.00 23.90 147 ARG D O 1
ATOM 5106 N N . ARG D 1 138 ? 6.566 152.803 8.172 1.00 23.50 148 ARG D N 1
ATOM 5107 C CA . ARG D 1 138 ? 5.668 152.628 9.291 1.00 24.59 148 ARG D CA 1
ATOM 5108 C C . ARG D 1 138 ? 6.036 151.410 10.141 1.00 25.61 148 ARG D C 1
ATOM 5109 O O . ARG D 1 138 ? 6.281 151.406 11.377 1.00 24.36 148 ARG D O 1
ATOM 5117 N N . ALA D 1 139 ? 6.135 150.296 9.442 1.00 23.72 149 ALA D N 1
ATOM 5118 C CA . ALA D 1 139 ? 6.547 149.018 10.047 1.00 25.40 149 ALA D CA 1
ATOM 5119 C C . ALA D 1 139 ? 7.980 149.056 10.568 1.00 23.81 149 ALA D C 1
ATOM 5120 O O . ALA D 1 139 ? 8.322 148.550 11.632 1.00 23.06 149 ALA D O 1
ATOM 5122 N N . GLY D 1 140 ? 8.847 149.735 9.783 1.00 22.93 150 GLY D N 1
ATOM 5123 C CA . GLY D 1 140 ? 10.256 149.911 10.205 1.00 23.50 150 GLY D CA 1
ATOM 5124 C C . GLY D 1 140 ? 10.270 150.721 11.500 1.00 23.01 150 GLY D C 1
ATOM 5125 O O . GLY D 1 140 ? 11.045 150.375 12.414 1.00 22.63 150 GLY D O 1
ATOM 5126 N N . GLY D 1 141 ? 9.448 151.710 11.621 1.00 21.63 151 GLY D N 1
ATOM 5127 C CA . GLY D 1 141 ? 9.387 152.450 12.906 1.00 22.95 151 GLY D CA 1
ATOM 5128 C C . GLY D 1 141 ? 8.977 151.587 14.106 1.00 22.36 151 GLY D C 1
ATOM 5129 O O . GLY D 1 141 ? 9.622 151.652 15.166 1.00 20.89 151 GLY D O 1
ATOM 5130 N N . VAL D 1 142 ? 7.939 150.773 13.932 1.00 23.16 152 VAL D N 1
ATOM 5131 C CA . VAL D 1 142 ? 7.561 149.825 14.969 1.00 22.93 152 VAL D CA 1
ATOM 5132 C C . VAL D 1 142 ? 8.720 148.887 15.376 1.00 22.46 152 VAL D C 1
ATOM 5133 O O . VAL D 1 142 ? 8.989 148.696 16.547 1.00 22.18 152 VAL D O 1
ATOM 5137 N N . LEU D 1 143 ? 9.317 148.265 14.375 1.00 22.27 153 LEU D N 1
ATOM 5138 C CA . LEU D 1 143 ? 10.350 147.314 14.587 1.00 25.68 153 LEU D CA 1
ATOM 5139 C C . LEU D 1 143 ? 11.588 147.986 15.226 1.00 23.05 153 LEU D C 1
ATOM 5140 O O . LEU D 1 143 ? 12.128 147.449 16.201 1.00 23.12 153 LEU D O 1
ATOM 5145 N N . VAL D 1 144 ? 12.019 149.126 14.665 1.00 22.01 154 VAL D N 1
ATOM 5146 C CA . VAL D 1 144 ? 13.212 149.829 15.253 1.00 23.31 154 VAL D CA 1
ATOM 5147 C C . VAL D 1 144 ? 12.971 150.276 16.662 1.00 20.87 154 VAL D C 1
ATOM 5148 O O . VAL D 1 144 ? 13.828 150.011 17.554 1.00 24.71 154 VAL D O 1
ATOM 5152 N N . ALA D 1 145 ? 11.798 150.818 16.979 1.00 20.62 155 ALA D N 1
ATOM 5153 C CA . ALA D 1 145 ? 11.505 151.262 18.360 1.00 22.01 155 ALA D CA 1
ATOM 5154 C C . ALA D 1 145 ? 11.501 150.069 19.297 1.00 22.44 155 ALA D C 1
ATOM 5155 O O . ALA D 1 145 ? 12.060 150.064 20.402 1.00 22.99 155 ALA D O 1
ATOM 5157 N N A SER D 1 146 ? 10.841 148.982 18.868 0.80 22.69 156 SER D N 1
ATOM 5158 N N B SER D 1 146 ? 10.812 149.003 18.913 0.20 21.23 156 SER D N 1
ATOM 5159 C CA A SER D 1 146 ? 10.878 147.764 19.670 0.80 25.02 156 SER D CA 1
ATOM 5160 C CA B SER D 1 146 ? 10.767 147.868 19.818 0.20 21.22 156 SER D CA 1
ATOM 5161 C C A SER D 1 146 ? 12.201 147.275 20.021 0.80 24.97 156 SER D C 1
ATOM 5162 C C B SER D 1 146 ? 12.149 147.219 20.032 0.20 22.62 156 SER D C 1
ATOM 5163 O O A SER D 1 146 ? 12.527 146.903 21.179 0.80 25.07 156 SER D O 1
ATOM 5164 O O B SER D 1 146 ? 12.437 146.819 21.164 0.20 22.33 156 SER D O 1
ATOM 5169 N N . HIS D 1 147 ? 13.018 147.101 19.001 1.00 24.38 157 HIS D N 1
ATOM 5170 C CA . HIS D 1 147 ? 14.301 146.600 19.207 1.00 27.43 157 HIS D CA 1
ATOM 5171 C C . HIS D 1 147 ? 15.249 147.535 20.023 1.00 26.36 157 HIS D C 1
ATOM 5172 O O . HIS D 1 147 ? 16.079 147.096 20.800 1.00 27.62 157 HIS D O 1
ATOM 5179 N N . LEU D 1 148 ? 15.066 148.787 19.842 1.00 24.48 158 LEU D N 1
ATOM 5180 C CA . LEU D 1 148 ? 15.849 149.817 20.638 1.00 24.48 158 LEU D CA 1
ATOM 5181 C C . LEU D 1 148 ? 15.518 149.695 22.107 1.00 24.89 158 LEU D C 1
ATOM 5182 O O . LEU D 1 148 ? 16.446 149.716 22.932 1.00 23.31 158 LEU D O 1
ATOM 5187 N N . GLN D 1 149 ? 14.254 149.461 22.481 1.00 25.22 159 GLN D N 1
ATOM 5188 C CA . GLN D 1 149 ? 13.895 149.175 23.876 1.00 26.26 159 GLN D CA 1
ATOM 5189 C C . GLN D 1 149 ? 14.758 147.998 24.399 1.00 26.53 159 GLN D C 1
ATOM 5190 O O . GLN D 1 149 ? 15.343 148.051 25.520 1.00 26.13 159 GLN D O 1
ATOM 5196 N N A SER D 1 150 ? 14.824 146.888 23.681 0.80 27.29 160 SER D N 1
ATOM 5197 N N B SER D 1 150 ? 14.778 146.917 23.612 0.20 26.77 160 SER D N 1
ATOM 5198 C CA A SER D 1 150 ? 15.615 145.742 24.133 0.80 31.43 160 SER D CA 1
ATOM 5199 C CA B SER D 1 150 ? 15.551 145.698 23.888 0.20 27.80 160 SER D CA 1
ATOM 5200 C C A SER D 1 150 ? 17.103 146.031 24.202 0.80 29.71 160 SER D C 1
ATOM 5201 C C B SER D 1 150 ? 17.035 145.986 24.113 0.20 26.97 160 SER D C 1
ATOM 5202 O O A SER D 1 150 ? 17.799 145.588 25.138 0.80 29.01 160 SER D O 1
ATOM 5203 O O B SER D 1 150 ? 17.621 145.511 25.086 0.20 26.38 160 SER D O 1
ATOM 5208 N N . PHE D 1 151 ? 17.605 146.802 23.223 1.00 25.23 161 PHE D N 1
ATOM 5209 C CA . PHE D 1 151 ? 19.064 147.169 23.215 1.00 25.62 161 PHE D CA 1
ATOM 5210 C C . PHE D 1 151 ? 19.382 147.935 24.482 1.00 24.77 161 PHE D C 1
ATOM 5211 O O . PHE D 1 151 ? 20.471 147.721 25.144 1.00 27.26 161 PHE D O 1
ATOM 5219 N N . LEU D 1 152 ? 18.503 148.835 24.851 1.00 22.46 162 LEU D N 1
ATOM 5220 C CA . LEU D 1 152 ? 18.670 149.684 26.045 1.00 23.09 162 LEU D CA 1
ATOM 5221 C C . LEU D 1 152 ? 18.546 148.921 27.340 1.00 25.32 162 LEU D C 1
ATOM 5222 O O . LEU D 1 152 ? 19.195 149.245 28.311 1.00 27.02 162 LEU D O 1
ATOM 5227 N N . GLU D 1 153 ? 17.745 147.856 27.394 1.00 24.90 163 GLU D N 1
ATOM 5228 C CA . GLU D 1 153 ? 17.649 147.019 28.615 1.00 25.27 163 GLU D CA 1
ATOM 5229 C C . GLU D 1 153 ? 18.995 146.400 28.899 1.00 31.61 163 GLU D C 1
ATOM 5230 O O . GLU D 1 153 ? 19.427 146.435 30.079 1.00 33.14 163 GLU D O 1
ATOM 5236 N N . VAL D 1 154 ? 19.699 145.873 27.907 1.00 29.59 164 VAL D N 1
ATOM 5237 C CA . VAL D 1 154 ? 20.989 145.355 28.112 1.00 31.73 164 VAL D CA 1
ATOM 5238 C C . VAL D 1 154 ? 21.940 146.490 28.536 1.00 32.81 164 VAL D C 1
ATOM 5239 O O . VAL D 1 154 ? 22.782 146.273 29.374 1.00 37.17 164 VAL D O 1
ATOM 5243 N N A SER D 1 155 ? 21.786 147.696 27.973 0.50 32.19 165 SER D N 1
ATOM 5244 N N B SER D 1 155 ? 21.769 147.702 27.968 0.50 31.37 165 SER D N 1
ATOM 5245 C CA A SER D 1 155 ? 22.770 148.770 28.252 0.50 30.41 165 SER D CA 1
ATOM 5246 C CA B SER D 1 155 ? 22.707 148.838 28.246 0.50 29.38 165 SER D CA 1
ATOM 5247 C C A SER D 1 155 ? 22.786 149.181 29.713 0.50 37.06 165 SER D C 1
ATOM 5248 C C B SER D 1 155 ? 22.777 149.184 29.705 0.50 36.34 165 SER D C 1
ATOM 5249 O O A SER D 1 155 ? 23.844 149.506 30.264 0.50 32.61 165 SER D O 1
ATOM 5250 O O B SER D 1 155 ? 23.856 149.477 30.238 0.50 31.96 165 SER D O 1
ATOM 5255 N N . TYR D 1 156 ? 21.661 149.076 30.410 1.00 36.91 166 TYR D N 1
ATOM 5256 C CA . TYR D 1 156 ? 21.830 149.045 31.983 1.00 41.05 166 TYR D CA 1
ATOM 5257 C C . TYR D 1 156 ? 23.176 148.418 32.586 1.00 46.16 166 TYR D C 1
ATOM 5258 O O . TYR D 1 156 ? 23.776 148.967 33.468 1.00 37.59 166 TYR D O 1
ATOM 5267 N N . ARG D 1 157 ? 23.725 147.337 32.011 1.00 40.92 167 ARG D N 1
ATOM 5268 C CA . ARG D 1 157 ? 24.700 146.579 32.608 1.00 42.82 167 ARG D CA 1
ATOM 5269 C C . ARG D 1 157 ? 26.074 147.245 32.704 1.00 39.76 167 ARG D C 1
ATOM 5270 O O . ARG D 1 157 ? 26.826 147.155 33.681 1.00 43.52 167 ARG D O 1
ATOM 5278 N N . VAL D 1 158 ? 26.424 147.886 31.672 1.00 41.13 168 VAL D N 1
ATOM 5279 C CA . VAL D 1 158 ? 27.736 148.444 31.594 1.00 42.99 168 VAL D CA 1
ATOM 5280 C C . VAL D 1 158 ? 27.749 149.700 32.436 1.00 37.89 168 VAL D C 1
ATOM 5281 O O . VAL D 1 158 ? 28.841 150.153 32.794 1.00 34.47 168 VAL D O 1
ATOM 5285 N N . LEU D 1 159 ? 26.551 150.405 32.562 1.00 30.69 169 LEU D N 1
ATOM 5286 C CA . LEU D 1 159 ? 26.644 151.712 32.999 1.00 29.37 169 LEU D CA 1
ATOM 5287 C C . LEU D 1 159 ? 27.320 151.816 34.338 1.00 24.30 169 LEU D C 1
ATOM 5288 O O . LEU D 1 159 ? 27.893 152.888 34.745 1.00 28.10 169 LEU D O 1
ATOM 5293 N N . ARG D 1 160 ? 27.013 150.845 35.309 1.00 26.01 170 ARG D N 1
ATOM 5294 C CA . ARG D 1 160 ? 27.679 150.894 36.557 1.00 26.99 170 ARG D CA 1
ATOM 5295 C C . ARG D 1 160 ? 29.185 150.592 36.609 1.00 28.94 170 ARG D C 1
ATOM 5296 O O . ARG D 1 160 ? 29.769 150.759 37.552 1.00 27.77 170 ARG D O 1
ATOM 5304 N N . HIS D 1 161 ? 29.722 150.083 35.550 1.00 33.31 171 HIS D N 1
ATOM 5305 C CA . HIS D 1 161 ? 31.245 149.968 35.370 1.00 34.15 171 HIS D CA 1
ATOM 5306 C C . HIS D 1 161 ? 32.111 151.168 34.972 1.00 36.77 171 HIS D C 1
ATOM 5307 O O . HIS D 1 161 ? 33.253 150.909 34.622 1.00 33.66 171 HIS D O 1
ATOM 5314 N N . LEU D 1 162 ? 31.547 152.412 34.932 1.00 32.40 172 LEU D N 1
ATOM 5315 C CA . LEU D 1 162 ? 32.233 153.488 34.392 1.00 34.13 172 LEU D CA 1
ATOM 5316 C C . LEU D 1 162 ? 32.859 154.396 35.329 1.00 35.02 172 LEU D C 1
ATOM 5317 O O . LEU D 1 162 ? 33.631 155.299 34.872 1.00 34.82 172 LEU D O 1
ATOM 5322 N N . GLY D 1 163 ? 32.628 154.169 36.615 1.00 32.66 173 GLY D N 1
ATOM 5323 C CA . GLY D 1 163 ? 33.466 154.748 37.655 1.00 35.43 173 GLY D CA 1
ATOM 5324 C C . GLY D 1 163 ? 32.882 156.067 38.108 1.00 36.86 173 GLY D C 1
ATOM 5325 O O . GLY D 1 163 ? 33.586 156.923 38.590 1.00 32.75 173 GLY D O 1
#

Secondary structure (DSSP, 8-state):
-HHHHHHHHHHHHHHHHHHHHHHHHHHHHH----HHHHHHHHHHHT------TT--SSS--HHHHHHHHHHHHHHHHHHHHHTTTSSTTTHHHHHHHHHHHHHHHHHHHHHHHHHT-PPPPPPP--PPP---SHHHHHHHHHHHHHHHHHHHHHHHHHHTT--/-HHHHHHHHHHHHHHHHHHHHHHHHHHHHH----GGGGHHHHHHHT------TT--SSS--HHHHHHHHHHHHHHHHHHHHHTTTSSTTTHHHHHHHHHHHHHHHHHHHHHHHHHT-PPPPPPP--PPP---SHHHHHHHHHHHHHHHHHHHHHHHHHHTT--/-HHHHHHHHHHHHHHHHHHHHHHHHHHHHH----GGGGHHHHHHHT------TT--SSS--HHHHHHHHHHHHHHHHHHHHHTTTSSTTTHHHHHHHHHHHHHHHHHHHHHHHHHT-PPPPPPP--PPP---SHHHHHHHHHHHHHHHHHHHHHHHHHHTT--/-HHHHHHHHHHHHHHHHHHHHHHHHHHHHH----GGGGHHHHHHHT------TT--STT--HHHHHHHHHHHHHHHHHHHHHTTTSSTTTHHHHHHHHHHHHHHHHHHHHHHHHHT-PPPPPPP--PPP---SHHHHHHHHHHHHHHHHHHHHHHHHHHTT--

B-factor: mean 31.96, std 11.46, range [13.09, 103.48]

Radius of gyration: 27.95 Å; Cα contacts (8 Å, |Δi|>4): 943; chains: 4; bounding box: 75×68×75 Å

Foldseek 3Di:
DVVLLVVLVVLLVQLLVLLVVLLVCLCVPPVPNCLPVCVVVCVVLLQDQQDQVCQDQPNNDQLQNLLSLLVRLVSLLLLLVLLVCLDPVSNVSSVSSSVSSVVSSVSSVVLCVVVVRDHDDDPDSDDHGNLPDSVSSSSSSNNSSVSSNVVSVSVVRNSVVRD/DVVLLVVLVVLLVQLLVLLVVLQVCLCVPPVPNPLPVCVVVCVVLLQDQQDQVCQDLPNNDQLQNLLSLLVRLVSLLVLLVLLVQLDPVSNVSSVSSSVSSVVSSVSSVVLCVVVVRDHDDDPDRDDHGNLPDSVSSSSSSNNSSVSSNVVSVSVSRCSVVSD/DVVLLVVLVVLLVQLLVLLVVLQVCLCVVPVPNDLPVCVVVCVVLLQDQQDQVCLDLPNNDQLQNLLSLLVRLVSLLLLLVLLVQLDVVSNVSSVSSSVSSVVSSVSSVVLCVVVVRDHDDDPDSDDRGNLPDSVSSSSSSNNSSVSSNVVSVSVVSNSVVRD/DVVLLVVLVVLLVQLLVLLVVLLVCLCVPPVPNDLVVCVVVCVVLLQDQQDQVCLDQPNRDQLQNLLSLLVRLVSLLLLLVLLVCLDPVNNVSSVSSSVSSVVSSVSSVVLCVVVVRDHDDDPDSDDRGNLPDSVSSSSSSNNSSVSSNVVSVSVNRCSVVSD